Protein AF-T1GTN9-F1 (afdb_monomer_lite)

InterPro domains:
  IPR004045 Glutathione S-transferase, N-terminal [PF02798] (418-460)
  IPR004045 Glutathione S-transferase, N-terminal [PS50404] (386-469)
  IPR004046 Glutathione S-transferase, C-terminal [PF00043] (507-586)
  IPR010987 Glutathione S-transferase, C-terminal-like [PS50405] (475-607)
  IPR036249 Thioredoxin-like superfamily [SSF52833] (417-477)
  IPR036282 Glutathione S-transferase, C-terminal domain superfamily [SSF47616] (469-588)
  IPR040077 Glutathione S-transferase Theta, C-terminal [cd03183] (479-603)
  IPR040079 Glutathione transferase family [SFLDS00019] (417-587)
  IPR051369 Glutathione S-transferase Theta [PTHR43917] (411-605)
  IPR055350 Coiled-coil protein 142, C-terminal [PF14923] (19-366)

Radius of gyration: 46.27 Å; chains: 1; bounding box: 94×62×155 Å

Sequence (613 aa):
EPVDNVAIEKWTSIGIKNLWSLTGAILDHILLWWNDLPMTSFPVMHTMNFREWIIQQDMKDAPDEIVFTLLGLTEILTTFVSNNTWDEQLRATFIEDDLPFQNLQEPDPGTENMTDTGKEWNDIFHNLSNLNNSCCQRGTIANQLPIVEQIPILHRADHSMTTFYKVLEADIKLCLNELLQMQFPALVASLDSSDVNITVCVALRSKLVEEVKNNIHELKNTTNECIQIMSDVCRTLSLAKLMLFFPPSAYWQTRVINENSGDYVNKLLTEILYPVLRSTKDVEMLSLVLKIICEAWLDFIYIKKVRFSVSGAVNLLRDFDGVHDWIINCTLICEDHMDKLSKHEVLRMCKGVGKILLRKPEDVVPIASSPKHYRQETDADISEGTKLPSEMFVPNQKHWLKLRARADNDYTWLSNEIALAKGEHLTEEYRKTANRFGKVPCIVDDDGFQLSESIAILRYFSHQKKLANDLYPVDIKVRARVDEYLEWQHENVRMGCAMYFRKKVVEPLLRKVVPDEAEIAKWFHLMEKSLDTVENQWLQNTKFIAGDKITAADIFAACEIEQTTMAGYDPTKNRPKLKTWLKAVRQNADFPYNEAHKQVYQWAARACGTLEL

Secondary structure (DSSP, 8-state):
----HHHHHHHHHHHHHHHHHHHHHHHHHIIIIISSS-GGGS-HHHHHHHHHHHHTS--TTS-HHHHHHHHHHHHHHHHHHHHHHHHHHHHHHHHGGGS-TT--PPPPTTS----HHHHHHHHHHHHHHHHHHHHHTT---TTS-THHHHHHHHHHHHHHTTS-----HHHHHHHHHHHTT---------TT---HHHHHHHHHHHHHHHHHHHHHHHHHHHHHHHHHHHHHHHHHHHHHHHHHHSPPHHHHT-SPPPSS--HHHHHHHHHHHHHHHHH---HHHHHHHHHHHHHHHHHHHHHTT--B-HHHHHHHHHHHHHHHHHHHT-TTS-HHHHHHHHT-HHHHHHHHHHHHHTS-TT---------------------S-----GGGG-TTHHHHHHTBPPPTT----------GGGTGGGSHHHHHHT-TT--SSEEE-TT--EEESHHHHHHHHHHTT-S-TTTS-SSHHHHHHHHHHHHHGGGTHHHHHHHHHIIIIIHHHHHT----HHHHHHHHHHHHHHHHHIIIIISTTSSBTTBSS--HHHHHHHHHHHGGGGGT--TTTT-HHHHHHHHHHHHHHHHHHHHHTHHHHHHHHHHTTSS--

Structure (mmCIF, N/CA/C/O backbone):
data_AF-T1GTN9-F1
#
_entry.id   AF-T1GTN9-F1
#
loop_
_atom_site.group_PDB
_atom_site.id
_atom_site.type_symbol
_atom_site.label_atom_id
_atom_site.label_alt_id
_atom_site.label_comp_id
_atom_site.label_asym_id
_atom_site.label_entity_id
_atom_site.label_seq_id
_atom_site.pdbx_PDB_ins_code
_atom_site.Cartn_x
_atom_site.Cartn_y
_atom_site.Cartn_z
_atom_site.occupancy
_atom_site.B_iso_or_equiv
_atom_site.auth_seq_id
_atom_site.auth_comp_id
_atom_site.auth_asym_id
_atom_site.auth_atom_id
_atom_site.pdbx_PDB_model_num
ATOM 1 N N . GLU A 1 1 ? -11.599 -4.040 104.314 1.00 48.22 1 GLU A N 1
ATOM 2 C CA . GLU A 1 1 ? -11.488 -2.718 103.662 1.00 48.22 1 GLU A CA 1
ATOM 3 C C . GLU A 1 1 ? -12.848 -2.366 103.081 1.00 48.22 1 GLU A C 1
ATOM 5 O O . GLU A 1 1 ? -13.535 -3.299 102.667 1.00 48.22 1 GLU A O 1
ATOM 10 N N . PRO A 1 2 ? -13.299 -1.101 103.132 1.00 51.66 2 PRO A N 1
ATOM 11 C CA . PRO A 1 2 ? -14.543 -0.731 102.473 1.00 51.66 2 PRO A CA 1
ATOM 12 C C . PRO A 1 2 ? -14.344 -0.964 100.976 1.00 51.66 2 PRO A C 1
ATOM 14 O O . PRO A 1 2 ? -13.362 -0.494 100.404 1.00 51.66 2 PRO A O 1
ATOM 17 N N . VAL A 1 3 ? -15.219 -1.769 100.375 1.00 57.09 3 VAL A N 1
ATOM 18 C CA . VAL A 1 3 ? -15.161 -2.029 98.940 1.00 57.09 3 VAL A CA 1
ATOM 19 C C . VAL A 1 3 ? -15.346 -0.691 98.235 1.00 57.09 3 VAL A C 1
ATOM 21 O O .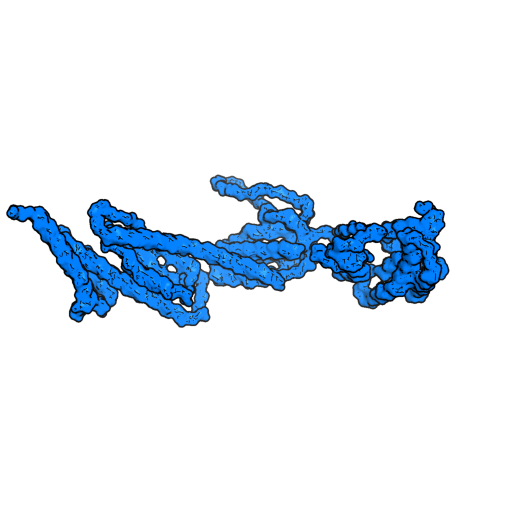 VAL A 1 3 ? -16.283 0.043 98.543 1.00 57.09 3 VAL A O 1
ATOM 24 N N . ASP A 1 4 ? -14.407 -0.348 97.358 1.00 67.00 4 ASP A N 1
ATOM 25 C CA . ASP A 1 4 ? -14.446 0.888 96.589 1.00 67.00 4 ASP A CA 1
ATOM 26 C C . ASP A 1 4 ? -15.700 0.868 95.704 1.00 67.00 4 ASP A C 1
ATOM 28 O O . ASP A 1 4 ? -15.769 0.135 94.713 1.00 67.00 4 ASP A O 1
ATOM 32 N N . ASN A 1 5 ? -16.731 1.616 96.107 1.00 63.28 5 ASN A N 1
ATOM 33 C CA . ASN A 1 5 ? -18.019 1.665 95.411 1.00 63.28 5 ASN A CA 1
ATOM 34 C C . ASN A 1 5 ? -17.847 2.059 93.936 1.00 63.28 5 ASN A C 1
ATOM 36 O O . ASN A 1 5 ? -18.604 1.585 93.093 1.00 63.28 5 ASN A O 1
ATOM 40 N N . VAL A 1 6 ? -16.796 2.819 93.605 1.00 66.00 6 VAL A N 1
ATOM 41 C CA . VAL A 1 6 ? -16.456 3.196 92.226 1.00 66.00 6 VAL A CA 1
ATOM 42 C C . VAL A 1 6 ? -16.030 1.974 91.402 1.00 66.00 6 VAL A C 1
ATOM 44 O O . VAL A 1 6 ? -16.371 1.854 90.224 1.00 66.00 6 VAL A O 1
ATOM 47 N N . ALA A 1 7 ? -15.319 1.022 92.013 1.00 68.44 7 ALA A N 1
ATOM 48 C CA . ALA A 1 7 ? -14.938 -0.222 91.355 1.00 68.44 7 ALA A CA 1
ATOM 49 C C . ALA A 1 7 ? -16.150 -1.146 91.150 1.00 68.44 7 ALA A C 1
ATOM 51 O O . ALA A 1 7 ? -16.284 -1.732 90.076 1.00 68.44 7 ALA A O 1
ATOM 52 N N . ILE A 1 8 ? -17.054 -1.249 92.134 1.00 73.25 8 ILE A N 1
ATOM 53 C CA . ILE A 1 8 ? -18.284 -2.052 92.004 1.00 73.25 8 ILE A CA 1
ATOM 54 C C . ILE A 1 8 ? -19.187 -1.490 90.903 1.00 73.25 8 ILE A C 1
ATOM 56 O O . ILE A 1 8 ? -19.643 -2.257 90.056 1.00 73.25 8 ILE A O 1
ATOM 60 N N . GLU A 1 9 ? -19.426 -0.178 90.872 1.00 72.81 9 GLU A N 1
ATOM 61 C CA . GLU A 1 9 ? -20.245 0.461 89.833 1.00 72.81 9 GLU A CA 1
ATOM 62 C C . GLU A 1 9 ? -19.653 0.239 88.437 1.00 72.81 9 GLU A C 1
ATOM 64 O O . GLU A 1 9 ? -20.372 -0.141 87.509 1.00 72.81 9 GLU A O 1
ATOM 69 N N . LYS A 1 10 ? -18.326 0.358 88.296 1.00 73.12 10 LYS A N 1
ATOM 70 C CA . LYS A 1 10 ? -17.626 0.079 87.037 1.00 73.12 10 LYS A CA 1
ATOM 71 C C . LYS A 1 10 ? -17.811 -1.370 86.576 1.00 73.12 10 LYS A C 1
ATOM 73 O O . LYS A 1 10 ? -18.161 -1.598 85.419 1.00 73.12 10 LYS A O 1
ATOM 78 N N . TRP A 1 11 ? -17.594 -2.355 87.450 1.00 74.81 11 TRP A N 1
ATOM 79 C CA . TRP A 1 11 ? -17.748 -3.774 87.096 1.00 74.81 11 TRP A CA 1
ATOM 80 C C . TRP A 1 11 ? -19.205 -4.170 86.855 1.00 74.81 11 TRP A C 1
ATOM 82 O O . TRP A 1 11 ? -19.476 -4.982 85.973 1.00 74.81 11 TRP A O 1
ATOM 92 N N . THR A 1 12 ? -20.143 -3.558 87.578 1.00 77.44 12 THR A N 1
ATOM 93 C CA . THR A 1 12 ? -21.583 -3.763 87.379 1.00 77.44 12 THR A CA 1
ATOM 94 C C . THR A 1 12 ? -22.020 -3.213 86.023 1.00 77.44 12 THR A C 1
ATOM 96 O O . THR A 1 12 ? -22.686 -3.920 85.274 1.00 77.44 12 THR A O 1
ATOM 99 N N . SER A 1 13 ? -21.567 -2.013 85.642 1.00 72.88 13 SER A N 1
ATOM 100 C CA . SER A 1 13 ? -21.824 -1.447 84.310 1.00 72.88 13 SER A CA 1
ATOM 101 C C . SER A 1 13 ? -21.229 -2.312 83.190 1.00 72.88 13 SER A C 1
ATOM 103 O O . SER A 1 13 ? -21.903 -2.578 82.197 1.00 72.88 13 SER A O 1
ATOM 105 N N . ILE A 1 14 ? -20.007 -2.835 83.359 1.00 72.00 14 ILE A N 1
ATOM 106 C CA . ILE A 1 14 ? -19.397 -3.772 82.394 1.00 72.00 14 ILE A CA 1
ATOM 107 C C . ILE A 1 14 ? -20.213 -5.071 82.291 1.00 72.00 14 ILE A C 1
ATOM 109 O O . ILE A 1 14 ? -20.477 -5.547 81.188 1.00 72.00 14 ILE A O 1
ATOM 113 N N . GLY A 1 15 ? -20.638 -5.641 83.422 1.00 75.12 15 GLY A N 1
ATOM 114 C CA . GLY A 1 15 ? -21.451 -6.859 83.457 1.00 75.12 15 GLY A CA 1
ATOM 115 C C . GLY A 1 15 ? -22.809 -6.685 82.774 1.00 75.12 15 GLY A C 1
ATOM 116 O O . GLY A 1 15 ? -23.195 -7.530 81.969 1.00 75.12 15 GLY A O 1
ATOM 117 N N . ILE A 1 16 ? -23.496 -5.568 83.035 1.00 76.62 16 ILE A N 1
ATOM 118 C CA . ILE A 1 16 ? -24.779 -5.222 82.406 1.00 76.62 16 ILE A CA 1
ATOM 119 C C . ILE A 1 16 ? -24.601 -5.036 80.893 1.00 76.62 16 ILE A C 1
ATOM 121 O O . ILE A 1 16 ? -25.357 -5.627 80.124 1.00 76.62 16 ILE A O 1
ATOM 125 N N . LYS A 1 17 ? -23.564 -4.311 80.451 1.00 69.00 17 LYS A N 1
ATOM 126 C CA . LYS A 1 17 ? -23.244 -4.147 79.021 1.00 69.00 17 LYS A CA 1
ATOM 127 C C . LYS A 1 17 ? -22.982 -5.480 78.322 1.00 69.00 17 LYS A C 1
ATOM 129 O O . LYS A 1 17 ? -23.502 -5.709 77.234 1.00 69.00 17 LYS A O 1
ATOM 134 N N . ASN A 1 18 ? -22.231 -6.384 78.952 1.00 70.06 18 ASN A N 1
ATOM 135 C CA . ASN A 1 18 ? -21.960 -7.710 78.391 1.00 70.06 18 ASN A CA 1
ATOM 136 C C . ASN A 1 18 ? -23.229 -8.569 78.290 1.00 70.06 18 ASN A C 1
ATOM 138 O O . ASN A 1 18 ? -23.408 -9.285 77.308 1.00 70.06 18 ASN A O 1
ATOM 142 N N . LEU A 1 19 ? -24.116 -8.496 79.284 1.00 78.31 19 LEU A N 1
ATOM 143 C CA . LEU A 1 19 ? -25.348 -9.284 79.311 1.00 78.31 19 LEU A CA 1
ATOM 144 C C . LEU A 1 19 ? -26.357 -8.799 78.260 1.00 78.31 19 LEU A C 1
ATOM 146 O O . LEU A 1 19 ? -26.964 -9.613 77.564 1.00 78.31 19 LEU A O 1
ATOM 150 N N . TRP A 1 20 ? -26.480 -7.483 78.084 1.00 77.12 20 TRP A N 1
ATOM 151 C CA . TRP A 1 20 ? -27.291 -6.888 77.019 1.00 77.12 20 TRP A CA 1
ATOM 152 C C . TRP A 1 20 ? -26.703 -7.128 75.624 1.00 77.12 20 TRP A C 1
ATOM 154 O O . TRP A 1 20 ? -27.449 -7.462 74.708 1.00 77.12 20 TRP A O 1
ATOM 164 N N . SER A 1 21 ? -25.375 -7.107 75.481 1.00 67.94 21 SER A N 1
ATOM 165 C CA . SER A 1 21 ? -24.693 -7.509 74.241 1.00 67.94 21 SER A CA 1
ATOM 166 C C . SER A 1 21 ? -24.996 -8.966 73.857 1.00 67.94 21 SER A C 1
ATOM 168 O O . SER A 1 21 ? -25.411 -9.240 72.732 1.00 67.94 21 SER A O 1
ATOM 170 N N . LEU A 1 22 ? -24.899 -9.901 74.812 1.00 71.31 22 LEU A N 1
ATOM 171 C CA . LEU A 1 22 ? -25.280 -11.305 74.601 1.00 71.31 22 LEU A CA 1
ATOM 172 C C . LEU A 1 22 ? -26.768 -11.466 74.275 1.00 71.31 22 LEU A C 1
ATOM 174 O O . LEU A 1 22 ? -27.129 -12.304 73.454 1.00 71.31 22 LEU A O 1
ATOM 178 N N . THR A 1 23 ? -27.629 -10.663 74.903 1.00 78.69 23 THR A N 1
ATOM 179 C CA . THR A 1 23 ? -29.068 -10.663 74.614 1.00 78.69 23 THR A CA 1
ATOM 180 C C . THR A 1 23 ? -29.316 -10.236 73.170 1.00 78.69 23 THR A C 1
ATOM 182 O O . THR A 1 23 ? -30.027 -10.935 72.454 1.00 78.69 23 THR A O 1
ATOM 185 N N . GLY A 1 24 ? -28.678 -9.156 72.709 1.00 71.81 24 GLY A N 1
ATOM 186 C CA . GLY A 1 24 ? -28.748 -8.710 71.315 1.00 71.81 24 GLY A CA 1
ATOM 187 C C . GLY A 1 24 ? -28.286 -9.769 70.314 1.00 71.81 24 GLY A C 1
ATOM 188 O O . GLY A 1 24 ? -28.968 -9.985 69.318 1.00 71.81 24 GLY A O 1
ATOM 189 N N . ALA A 1 25 ? -27.194 -10.475 70.623 1.00 65.94 25 ALA A N 1
ATOM 190 C CA . ALA A 1 25 ? -26.606 -11.518 69.773 1.00 65.94 25 ALA A CA 1
ATOM 191 C C . ALA A 1 25 ? -27.396 -12.842 69.709 1.00 65.94 25 ALA A C 1
ATOM 193 O O . ALA A 1 25 ? -27.013 -13.749 68.977 1.00 65.94 25 ALA A O 1
ATOM 194 N N . ILE A 1 26 ? -28.431 -13.006 70.537 1.00 77.38 26 ILE A N 1
ATOM 195 C CA . ILE A 1 26 ? -29.340 -14.165 70.495 1.00 77.38 26 ILE A CA 1
ATOM 196 C C . ILE A 1 26 ? -30.706 -13.746 69.937 1.00 77.38 26 ILE A C 1
ATOM 198 O O . ILE A 1 26 ? -31.415 -14.550 69.327 1.00 77.38 26 ILE A O 1
ATOM 202 N N . LEU A 1 27 ? -31.099 -12.492 70.169 1.00 80.19 27 LEU A N 1
ATOM 203 C CA . LEU A 1 27 ? -32.395 -11.949 69.781 1.00 80.19 27 LEU A CA 1
ATOM 204 C C . LEU A 1 27 ? -32.594 -11.975 68.260 1.00 80.19 27 LEU A C 1
ATOM 206 O O . LEU A 1 27 ? -33.687 -12.289 67.793 1.00 80.19 27 LEU A O 1
ATOM 210 N N . ASP A 1 28 ? -31.539 -11.707 67.497 1.00 73.75 28 ASP A N 1
ATOM 211 C CA . ASP A 1 28 ? -31.517 -11.838 66.041 1.00 73.75 28 ASP A CA 1
ATOM 212 C C . ASP A 1 28 ? -31.808 -13.276 65.587 1.00 73.75 28 ASP A C 1
ATOM 214 O O . ASP A 1 28 ? -32.679 -13.491 64.743 1.00 73.75 28 ASP A O 1
ATOM 218 N N . HIS A 1 29 ? -31.154 -14.270 66.192 1.00 78.44 29 HIS A N 1
ATOM 219 C CA . HIS A 1 29 ? -31.348 -15.677 65.876 1.00 78.44 29 HIS A CA 1
ATOM 220 C C . HIS A 1 29 ? -32.774 -16.135 66.184 1.00 78.44 29 HIS A C 1
ATOM 222 O O . HIS A 1 29 ? -33.383 -16.860 65.392 1.00 78.44 29 HIS A O 1
ATOM 228 N N . ILE A 1 30 ? -33.334 -15.671 67.301 1.00 82.56 30 ILE A N 1
ATOM 229 C CA . ILE A 1 30 ? -34.720 -15.959 67.672 1.00 82.56 30 ILE A CA 1
ATOM 230 C C . ILE A 1 30 ? -35.688 -15.346 66.658 1.00 82.56 30 ILE A C 1
ATOM 232 O O . ILE A 1 30 ? -36.550 -16.054 66.138 1.00 82.56 30 ILE A O 1
ATOM 236 N N . LEU A 1 31 ? -35.538 -14.058 66.344 1.00 82.69 31 LEU A N 1
ATOM 237 C CA . LEU A 1 31 ? -36.439 -13.343 65.438 1.00 82.69 31 LEU A CA 1
ATOM 238 C C . LEU A 1 31 ? -36.373 -13.882 64.007 1.00 82.69 31 LEU A C 1
ATOM 240 O O . LEU A 1 31 ? -37.407 -14.109 63.375 1.00 82.69 31 LEU A O 1
ATOM 244 N N . LEU A 1 32 ? -35.164 -14.102 63.497 1.00 78.62 32 LEU A N 1
ATOM 245 C CA . LEU A 1 32 ? -34.961 -14.544 62.125 1.00 78.62 32 LEU A CA 1
ATOM 246 C C . LEU A 1 32 ? -35.269 -16.033 61.947 1.00 78.62 32 LEU A C 1
ATOM 248 O O . LEU A 1 32 ? -35.801 -16.382 60.896 1.00 78.62 32 LEU A O 1
ATOM 252 N N . TRP A 1 33 ? -34.983 -16.897 62.933 1.00 80.12 33 TRP A N 1
ATOM 253 C CA . TRP A 1 33 ? -34.941 -18.352 62.708 1.00 80.12 33 TRP A CA 1
ATOM 254 C C . TRP A 1 33 ? -35.733 -19.218 63.691 1.00 80.12 33 TRP A C 1
ATOM 256 O O . TRP A 1 33 ? -36.207 -20.272 63.275 1.00 80.12 33 TRP A O 1
ATOM 266 N N . TRP A 1 34 ? -35.846 -18.851 64.973 1.00 80.12 34 TRP A N 1
ATOM 267 C CA . TRP A 1 34 ? -36.342 -19.780 66.013 1.00 80.12 34 TRP A CA 1
ATOM 268 C C . TRP A 1 34 ? -37.708 -19.434 66.618 1.00 80.12 34 TRP A C 1
ATOM 270 O O . TRP A 1 34 ? -38.177 -20.154 67.496 1.00 80.12 34 TRP A O 1
ATOM 280 N N . ASN A 1 35 ? -38.357 -18.361 66.172 1.00 81.38 35 ASN A N 1
ATOM 281 C CA . ASN A 1 35 ? -39.739 -18.062 66.546 1.00 81.38 35 ASN A CA 1
ATOM 282 C C . ASN A 1 35 ? -40.723 -19.061 65.893 1.00 81.38 35 ASN A C 1
ATOM 284 O O . ASN A 1 35 ? -40.415 -19.629 64.849 1.00 81.38 35 ASN A O 1
ATOM 288 N N . ASP A 1 36 ? -41.927 -19.220 66.456 1.00 79.31 36 ASP A N 1
ATOM 289 C CA . ASP A 1 36 ? -43.011 -20.047 65.886 1.00 79.31 36 ASP A CA 1
ATOM 290 C C . ASP A 1 36 ? -43.411 -19.580 64.470 1.00 79.31 36 ASP A C 1
ATOM 292 O O . ASP A 1 36 ? -43.895 -20.359 63.649 1.00 79.31 36 ASP A O 1
ATOM 296 N N . LEU A 1 37 ? -43.178 -18.294 64.181 1.00 79.81 37 LEU A N 1
ATOM 297 C CA . LEU A 1 37 ? -43.280 -17.662 62.866 1.00 79.81 37 LEU A CA 1
ATOM 298 C C . LEU A 1 37 ? -41.991 -16.859 62.603 1.00 79.81 37 LEU A C 1
ATOM 300 O O . LEU A 1 37 ? -41.951 -15.656 62.878 1.00 79.81 37 LEU A O 1
ATOM 304 N N . PRO A 1 38 ? -40.909 -17.507 62.136 1.00 83.62 38 PRO A N 1
ATOM 305 C CA . PRO A 1 38 ? -39.617 -16.852 61.961 1.00 83.62 38 PRO A CA 1
ATOM 306 C C . PRO A 1 38 ? -39.668 -15.858 60.796 1.00 83.62 38 PRO A C 1
ATOM 308 O O . PRO A 1 38 ? -40.275 -16.140 59.761 1.00 83.62 38 PRO A O 1
ATOM 311 N N . MET A 1 39 ? -39.013 -14.700 60.918 1.00 79.94 39 MET A N 1
ATOM 312 C CA . MET A 1 39 ? -39.094 -13.649 59.887 1.00 79.94 39 MET A CA 1
ATOM 313 C C . MET A 1 39 ? -38.555 -14.091 58.518 1.00 79.94 39 MET A C 1
ATOM 315 O O . MET A 1 39 ? -39.020 -13.603 57.493 1.00 79.94 39 MET A O 1
ATOM 319 N N . THR A 1 40 ? -37.636 -15.061 58.489 1.00 77.69 40 THR A N 1
ATOM 320 C CA . THR A 1 40 ? -37.105 -15.679 57.258 1.00 77.69 40 THR A CA 1
ATOM 321 C C . THR A 1 40 ? -38.154 -16.418 56.424 1.00 77.69 40 THR A C 1
ATOM 323 O O . THR A 1 40 ? -37.918 -16.681 55.250 1.00 77.69 40 THR A O 1
ATOM 326 N N . SER A 1 41 ? -39.314 -16.748 56.999 1.00 81.44 41 SER A N 1
ATOM 327 C CA . SER A 1 41 ? -40.416 -17.405 56.283 1.00 81.44 41 SER A CA 1
ATOM 328 C C . SER A 1 41 ? -41.336 -16.436 55.521 1.00 81.44 41 SER A C 1
ATOM 330 O O . SER A 1 41 ? -42.247 -16.878 54.820 1.00 81.44 41 SER A O 1
ATOM 332 N N . PHE A 1 42 ? -41.091 -15.125 55.619 1.00 81.12 42 PHE A N 1
ATOM 333 C CA . PHE A 1 42 ? -41.853 -14.070 54.948 1.00 81.12 42 PHE A CA 1
ATOM 334 C C . PHE A 1 42 ? -41.000 -13.338 53.897 1.00 81.12 42 PHE A C 1
ATOM 336 O O . PHE A 1 42 ? -39.772 -13.373 53.973 1.00 81.12 42 PHE A O 1
ATOM 343 N N . PRO A 1 43 ? -41.620 -12.622 52.934 1.00 79.94 43 PRO A N 1
ATOM 344 C CA . PRO A 1 43 ? -40.885 -11.760 52.010 1.00 79.94 43 PRO A CA 1
ATOM 345 C C . PRO A 1 43 ? -40.001 -10.757 52.755 1.00 79.94 43 PRO A C 1
ATOM 347 O O . PRO A 1 43 ? -40.446 -10.186 53.754 1.00 79.94 43 PRO A O 1
ATOM 350 N N . VAL A 1 44 ? -38.810 -10.469 52.215 1.00 74.44 44 VAL A N 1
ATOM 351 C CA . VAL A 1 44 ? -37.779 -9.590 52.813 1.00 74.44 44 VAL A CA 1
ATOM 352 C C . VAL A 1 44 ? -38.336 -8.237 53.295 1.00 74.44 44 VAL A C 1
ATOM 354 O O . VAL A 1 44 ? -37.904 -7.702 54.318 1.00 74.44 44 VAL A O 1
ATOM 357 N N . MET A 1 45 ? -39.371 -7.724 52.621 1.00 73.25 45 MET A N 1
ATOM 358 C CA . MET A 1 45 ? -40.102 -6.507 52.993 1.00 73.25 45 MET A CA 1
ATOM 359 C C . MET A 1 45 ? -40.651 -6.519 54.435 1.00 73.25 45 MET A C 1
ATOM 361 O O . MET A 1 45 ? -40.732 -5.476 55.077 1.00 73.25 45 MET A O 1
ATOM 365 N N . HIS A 1 46 ? -41.008 -7.684 54.984 1.00 78.56 46 HIS A N 1
ATOM 366 C CA . HIS A 1 46 ? -41.490 -7.798 56.366 1.00 78.56 46 HIS A CA 1
ATOM 367 C C . HIS A 1 46 ? -40.377 -7.500 57.374 1.00 78.56 46 HIS A C 1
ATOM 369 O O . HIS A 1 46 ? -40.592 -6.759 58.334 1.00 78.56 46 HIS A O 1
ATOM 375 N N . THR A 1 47 ? -39.176 -8.022 57.125 1.00 78.06 47 THR A N 1
ATOM 376 C CA . THR A 1 47 ? -37.983 -7.741 57.930 1.00 78.06 47 THR A CA 1
ATOM 377 C C . THR A 1 47 ? -37.589 -6.269 57.842 1.00 78.06 47 THR A C 1
ATOM 379 O O . THR A 1 47 ? -37.273 -5.656 58.862 1.00 78.06 47 THR A O 1
ATOM 382 N N . MET A 1 48 ? -37.707 -5.667 56.655 1.00 74.50 48 MET A N 1
ATOM 383 C CA . MET A 1 48 ? -37.488 -4.231 56.457 1.00 74.50 48 MET A CA 1
ATOM 384 C C . MET A 1 48 ? -38.490 -3.372 57.244 1.00 74.50 48 MET A C 1
ATOM 386 O O . MET A 1 48 ? -38.083 -2.447 57.943 1.00 74.50 48 MET A O 1
ATOM 390 N N . ASN A 1 49 ? -39.784 -3.700 57.200 1.00 80.50 49 ASN A N 1
ATOM 391 C CA . ASN A 1 49 ? -40.816 -2.969 57.940 1.00 80.50 49 ASN A CA 1
ATOM 392 C C . ASN A 1 49 ? -40.614 -3.049 59.458 1.00 80.50 49 ASN A C 1
ATOM 394 O O . ASN A 1 49 ? -40.794 -2.057 60.161 1.00 80.50 49 ASN A O 1
ATOM 398 N N . PHE A 1 50 ? -40.219 -4.216 59.973 1.00 81.75 50 PHE A N 1
ATOM 399 C CA . PHE A 1 50 ? -39.930 -4.380 61.396 1.00 81.75 50 PHE A CA 1
ATOM 400 C C . PHE A 1 50 ? -38.703 -3.569 61.828 1.00 81.75 50 PHE A C 1
ATOM 402 O O . PHE A 1 50 ? -38.739 -2.887 62.850 1.00 81.75 50 PHE A O 1
ATOM 409 N N . ARG A 1 51 ? -37.646 -3.569 61.011 1.00 79.00 51 ARG A N 1
ATOM 410 C CA . ARG A 1 51 ? -36.469 -2.717 61.210 1.00 79.00 51 ARG A CA 1
ATOM 411 C C . ARG A 1 51 ? -36.846 -1.230 61.258 1.00 79.00 51 ARG A C 1
ATOM 413 O O . ARG A 1 51 ? -36.441 -0.532 62.182 1.00 79.00 51 ARG A O 1
ATOM 420 N N . GLU A 1 52 ? -37.626 -0.746 60.292 1.00 75.25 52 GLU A N 1
ATOM 421 C CA . GLU A 1 52 ? -38.091 0.651 60.262 1.00 75.25 52 GLU A CA 1
ATOM 422 C C . GLU A 1 52 ? -38.950 0.999 61.482 1.00 75.25 52 GLU A C 1
ATOM 424 O O . GLU A 1 52 ? -38.813 2.079 62.057 1.00 75.25 52 GLU A O 1
ATOM 429 N N . TRP A 1 53 ? -39.780 0.062 61.943 1.00 84.31 53 TRP A N 1
ATOM 430 C CA . TRP A 1 53 ? -40.554 0.241 63.166 1.00 84.31 53 TRP A CA 1
ATOM 431 C C . TRP A 1 53 ? -39.663 0.432 64.402 1.00 84.31 53 TRP A C 1
ATOM 433 O O . TRP A 1 53 ? -39.940 1.338 65.188 1.00 84.31 53 TRP A O 1
ATOM 443 N N . ILE A 1 54 ? -38.580 -0.345 64.561 1.00 79.25 54 ILE A N 1
ATOM 444 C CA . ILE A 1 54 ? -37.614 -0.168 65.666 1.00 79.25 54 ILE A CA 1
ATOM 445 C C . ILE A 1 54 ? -36.960 1.218 65.585 1.00 79.25 54 ILE A C 1
ATOM 447 O O . ILE A 1 54 ? -36.846 1.915 66.591 1.00 79.25 54 ILE A O 1
ATOM 451 N N . ILE A 1 55 ? -36.575 1.640 64.378 1.00 70.75 55 ILE A N 1
ATOM 452 C CA . ILE A 1 55 ? -35.921 2.930 64.128 1.00 70.75 55 ILE A CA 1
ATOM 453 C C . ILE A 1 55 ? -36.807 4.126 64.507 1.00 70.75 55 ILE A C 1
ATOM 455 O O . ILE A 1 55 ? -36.289 5.162 64.925 1.00 70.75 55 ILE A O 1
ATOM 459 N N . GLN A 1 56 ? -38.120 4.009 64.326 1.00 78.75 56 GLN A N 1
ATOM 460 C CA . GLN A 1 56 ? -39.074 5.094 64.559 1.00 78.75 56 GLN A CA 1
ATOM 461 C C . GLN A 1 56 ? -39.466 5.270 66.035 1.00 78.75 56 GLN A C 1
ATOM 463 O O . GLN A 1 56 ? -40.194 6.211 66.353 1.00 78.75 56 GLN A O 1
ATOM 468 N N . GLN A 1 57 ? -39.005 4.399 66.939 1.00 80.44 57 GLN A N 1
ATOM 469 C CA . GLN A 1 57 ? -39.311 4.522 68.366 1.00 80.44 57 GLN A CA 1
ATOM 470 C C . GLN A 1 57 ? -38.557 5.705 69.003 1.00 80.44 57 GLN A C 1
ATOM 472 O O . GLN A 1 57 ? -37.363 5.894 68.769 1.00 80.44 57 GLN A O 1
ATOM 477 N N . ASP A 1 58 ? -39.241 6.501 69.837 1.00 75.00 58 ASP A N 1
ATOM 478 C CA . ASP A 1 58 ? -38.596 7.547 70.647 1.00 75.00 58 ASP A CA 1
ATOM 479 C C . ASP A 1 58 ? -37.950 6.903 71.883 1.00 75.00 58 ASP A C 1
ATOM 481 O O . ASP A 1 58 ? -38.639 6.430 72.784 1.00 75.00 58 ASP A O 1
ATOM 485 N N . MET A 1 59 ? -36.617 6.858 71.901 1.00 75.31 59 MET A N 1
ATOM 486 C CA . MET A 1 59 ? -35.828 6.115 72.894 1.00 75.31 59 MET A CA 1
ATOM 487 C C . MET A 1 59 ? -35.178 7.015 73.956 1.00 75.31 59 MET A C 1
ATOM 489 O O . MET A 1 59 ? -34.287 6.565 74.671 1.00 75.31 59 MET A O 1
ATOM 493 N N . LYS A 1 60 ? -35.597 8.283 74.077 1.00 72.12 60 LYS A N 1
ATOM 494 C CA . LYS A 1 60 ? -34.969 9.270 74.983 1.00 72.12 60 LYS A CA 1
ATOM 495 C C . LYS A 1 60 ? -34.964 8.878 76.463 1.00 72.12 60 LYS A C 1
ATOM 497 O O . LYS A 1 60 ? -34.065 9.305 77.178 1.00 72.12 60 LYS A O 1
ATOM 502 N N . ASP A 1 61 ? -35.938 8.082 76.901 1.00 77.19 61 ASP A N 1
ATOM 503 C CA . ASP A 1 61 ? -36.094 7.662 78.302 1.00 77.19 61 ASP A CA 1
ATOM 504 C C . ASP A 1 61 ? -35.611 6.217 78.563 1.00 77.19 61 ASP A C 1
ATOM 506 O O . ASP A 1 61 ? -35.766 5.697 79.671 1.00 77.19 61 ASP A O 1
ATOM 510 N N . ALA A 1 62 ? -35.053 5.535 77.555 1.00 77.44 62 ALA A N 1
ATOM 511 C CA . ALA A 1 62 ? -34.582 4.158 77.683 1.00 77.44 62 ALA A CA 1
ATOM 512 C C . ALA A 1 62 ? -33.133 4.094 78.217 1.00 77.44 62 ALA A C 1
ATOM 514 O O . ALA A 1 62 ? -32.323 4.955 77.878 1.00 77.44 62 ALA A O 1
ATOM 515 N N . PRO A 1 63 ? -32.766 3.064 79.009 1.00 80.25 63 PRO A N 1
ATOM 516 C CA . PRO A 1 63 ? -31.377 2.825 79.400 1.00 80.25 63 PRO A CA 1
ATOM 517 C C . PRO A 1 63 ? -30.467 2.654 78.181 1.00 80.25 63 PRO A C 1
ATOM 519 O O . PRO A 1 63 ? -30.820 1.917 77.253 1.00 80.25 63 PRO A O 1
ATOM 522 N N . ASP A 1 64 ? -29.281 3.263 78.222 1.00 68.94 64 ASP A N 1
ATOM 523 C CA . ASP A 1 64 ? -28.290 3.227 77.141 1.00 68.94 64 ASP A CA 1
ATOM 524 C C . ASP A 1 64 ? -28.029 1.798 76.639 1.00 68.94 64 ASP A C 1
ATOM 526 O O . ASP A 1 64 ? -27.964 1.561 75.436 1.00 68.94 64 ASP A O 1
ATOM 530 N N . GLU A 1 65 ? -27.941 0.807 77.532 1.00 73.75 65 GLU A N 1
ATOM 531 C CA . GLU A 1 65 ? -27.680 -0.586 77.153 1.00 73.75 65 GLU A CA 1
ATOM 532 C C . GLU A 1 65 ? -28.805 -1.206 76.311 1.00 73.75 65 GLU A C 1
ATOM 534 O O . GLU A 1 65 ? -28.535 -1.993 75.400 1.00 73.75 65 GLU A O 1
ATOM 539 N N . ILE A 1 66 ? -30.060 -0.823 76.561 1.00 77.88 66 ILE A N 1
ATOM 540 C CA . ILE A 1 66 ? -31.220 -1.264 75.774 1.00 77.88 66 ILE A CA 1
ATOM 541 C C . ILE A 1 66 ? -31.228 -0.555 74.420 1.00 77.88 66 ILE A C 1
ATOM 543 O O . ILE A 1 66 ? -31.456 -1.197 73.393 1.00 77.88 66 ILE A O 1
ATOM 547 N N . VAL A 1 67 ? -30.924 0.747 74.410 1.00 74.56 67 VAL A N 1
ATOM 548 C CA . VAL A 1 67 ? -30.794 1.537 73.179 1.00 74.56 67 VAL A CA 1
ATOM 549 C C . VAL A 1 67 ? -29.723 0.928 72.274 1.00 74.56 67 VAL A C 1
ATOM 551 O O . VAL A 1 67 ? -30.005 0.634 71.115 1.00 74.56 67 VAL A O 1
ATOM 554 N N . PHE A 1 68 ? -28.531 0.640 72.802 1.00 69.62 68 PHE A N 1
ATOM 555 C CA . PHE A 1 68 ? -27.453 0.010 72.036 1.00 69.62 68 PHE A CA 1
ATOM 556 C C . PHE A 1 68 ? -27.810 -1.398 71.548 1.00 69.62 68 PHE A C 1
ATOM 558 O O . PHE A 1 68 ? -27.472 -1.748 70.420 1.00 69.62 68 PHE A O 1
ATOM 565 N N . THR A 1 69 ? -28.531 -2.188 72.347 1.00 76.56 69 THR A N 1
ATOM 566 C CA . THR A 1 69 ? -28.973 -3.534 71.941 1.00 76.56 69 THR A CA 1
ATOM 567 C C . THR A 1 69 ? -29.964 -3.479 70.776 1.00 76.56 69 THR A C 1
ATOM 569 O O . THR A 1 69 ? -29.835 -4.238 69.819 1.00 76.56 69 THR A O 1
ATOM 572 N N . LEU A 1 70 ? -30.939 -2.564 70.820 1.00 76.81 70 LEU A N 1
ATOM 573 C CA . LEU A 1 70 ? -31.929 -2.397 69.750 1.00 76.81 70 LEU A CA 1
ATOM 574 C C . LEU A 1 70 ? -31.328 -1.774 68.487 1.00 76.81 70 LEU A C 1
ATOM 576 O O . LEU A 1 70 ? -31.705 -2.161 67.379 1.00 76.81 70 LEU A O 1
ATOM 580 N N . LEU A 1 71 ? -30.360 -0.866 68.633 1.00 71.81 71 LEU A N 1
ATOM 581 C CA . LEU A 1 71 ? -29.565 -0.367 67.509 1.00 71.81 71 LEU A CA 1
ATOM 582 C C . LEU A 1 71 ? -28.759 -1.503 66.858 1.00 71.81 71 LEU A C 1
ATOM 584 O O . LEU A 1 71 ? -28.834 -1.667 65.643 1.00 71.81 71 LEU A O 1
ATOM 588 N N . GLY A 1 72 ? -28.097 -2.351 67.652 1.00 70.06 72 GLY A N 1
ATOM 589 C CA . GLY A 1 72 ? -27.381 -3.531 67.152 1.00 70.06 72 GLY A CA 1
ATOM 590 C C . GLY A 1 72 ? -28.294 -4.547 66.454 1.00 70.06 72 GLY A C 1
ATOM 591 O O . GLY A 1 72 ? -27.953 -5.058 65.392 1.00 70.06 72 GLY A O 1
ATOM 592 N N . LEU A 1 73 ? -29.501 -4.792 66.977 1.00 74.12 73 LEU A N 1
ATOM 593 C CA . LEU A 1 73 ? -30.493 -5.627 66.289 1.00 74.12 73 LEU A CA 1
ATOM 594 C C . LEU A 1 73 ? -30.918 -5.008 64.949 1.00 74.12 73 LEU A C 1
ATOM 596 O O . LEU A 1 73 ? -31.030 -5.710 63.946 1.00 74.12 73 LEU A O 1
ATOM 600 N N . THR A 1 74 ? -31.153 -3.695 64.921 1.00 70.56 74 THR A N 1
ATOM 601 C CA . THR A 1 74 ? -31.519 -2.966 63.697 1.00 70.56 74 THR A CA 1
ATOM 602 C C . THR A 1 74 ? -30.444 -3.129 62.622 1.00 70.56 74 THR A C 1
ATOM 604 O O . THR A 1 74 ? -30.772 -3.318 61.450 1.00 70.56 74 THR A O 1
ATOM 607 N N . GLU A 1 75 ? -29.170 -3.107 63.008 1.00 66.62 75 GLU A N 1
ATOM 608 C CA . GLU A 1 75 ? -28.042 -3.377 62.111 1.00 66.62 75 GLU A CA 1
ATOM 609 C C . GLU A 1 75 ? -28.086 -4.798 61.561 1.00 66.62 75 GLU A C 1
ATOM 611 O O . GLU A 1 75 ? -28.132 -4.953 60.347 1.00 66.62 75 GLU A O 1
ATOM 616 N N . ILE A 1 76 ? -28.213 -5.819 62.411 1.00 69.94 76 ILE A N 1
ATOM 617 C CA . ILE A 1 76 ? -28.265 -7.223 61.967 1.00 69.94 76 ILE A CA 1
ATOM 618 C C . ILE A 1 76 ? -29.433 -7.470 60.996 1.00 69.94 76 ILE A C 1
ATOM 620 O O . ILE A 1 76 ? -29.296 -8.164 59.984 1.00 69.94 76 ILE A O 1
ATOM 624 N N . LEU A 1 77 ? -30.597 -6.867 61.256 1.00 72.44 77 LEU A N 1
ATOM 625 C CA . LEU A 1 77 ? -31.740 -6.934 60.341 1.00 72.44 77 LEU A CA 1
ATOM 626 C C . LEU A 1 77 ? -31.461 -6.207 59.015 1.00 72.44 77 LEU A C 1
ATOM 628 O O . LEU A 1 77 ? -31.919 -6.658 57.966 1.00 72.44 77 LEU A O 1
ATOM 632 N N . THR A 1 78 ? -30.685 -5.118 59.042 1.00 69.00 78 THR A N 1
ATOM 633 C CA . THR A 1 78 ? -30.186 -4.436 57.832 1.00 69.00 78 THR A CA 1
ATOM 634 C C . THR A 1 78 ? -29.296 -5.372 57.022 1.00 69.00 78 THR A C 1
ATOM 636 O O . THR A 1 78 ? -29.503 -5.502 55.813 1.00 69.00 78 THR A O 1
ATOM 639 N N . THR A 1 79 ? -28.371 -6.074 57.685 1.00 66.31 79 THR A N 1
ATOM 640 C CA . THR A 1 79 ? -27.485 -7.067 57.068 1.00 66.31 79 THR A CA 1
ATOM 641 C C . THR A 1 79 ? -28.283 -8.163 56.382 1.00 66.31 79 THR A C 1
ATOM 643 O O . THR A 1 79 ? -27.989 -8.553 55.252 1.00 66.31 79 THR A O 1
ATOM 646 N N . PHE A 1 80 ? -29.303 -8.680 57.068 1.00 71.31 80 PHE A N 1
ATOM 647 C CA . PHE A 1 80 ? -30.135 -9.760 56.561 1.00 71.31 80 PHE A CA 1
ATOM 648 C C . PHE A 1 80 ? -30.941 -9.321 55.334 1.00 71.31 80 PHE A C 1
ATOM 650 O O . PHE A 1 80 ? -30.914 -10.006 54.310 1.00 71.31 80 PHE A O 1
ATOM 657 N N . VAL A 1 81 ? -31.629 -8.177 55.420 1.00 67.75 81 VAL A N 1
ATOM 658 C CA . VAL A 1 81 ? -32.407 -7.616 54.305 1.00 67.75 81 VAL A CA 1
ATOM 659 C C . VAL A 1 81 ? -31.502 -7.371 53.104 1.00 67.75 81 VAL A C 1
ATOM 661 O O . VAL A 1 81 ? -31.804 -7.836 52.010 1.00 67.75 81 VAL A O 1
ATOM 664 N N . SER A 1 82 ? -30.354 -6.727 53.320 1.00 63.22 82 SER A N 1
ATOM 665 C CA . SER A 1 82 ? -29.410 -6.406 52.249 1.00 63.22 82 SER A CA 1
ATOM 666 C C . SER A 1 82 ? -28.879 -7.669 51.571 1.00 63.22 82 SER A C 1
ATOM 668 O O . SER A 1 82 ? -28.971 -7.785 50.356 1.00 63.22 82 SER A O 1
ATOM 670 N N . ASN A 1 83 ? -28.408 -8.663 52.332 1.00 65.75 83 ASN A N 1
ATOM 671 C CA . ASN A 1 83 ? -27.886 -9.902 51.750 1.00 65.75 83 ASN A CA 1
ATOM 672 C C . ASN A 1 83 ? -28.923 -10.655 50.905 1.00 65.75 83 ASN A C 1
ATOM 674 O O . ASN A 1 83 ? -28.566 -11.180 49.856 1.00 65.75 83 ASN A O 1
ATOM 678 N N . ASN A 1 84 ? -30.184 -10.725 51.342 1.00 69.62 84 ASN A N 1
ATOM 679 C CA . ASN A 1 84 ? -31.211 -11.480 50.619 1.00 69.62 84 ASN A CA 1
ATOM 680 C C . ASN A 1 84 ? -31.734 -10.728 49.389 1.00 69.62 84 ASN A C 1
ATOM 682 O O . ASN A 1 84 ? -31.843 -11.338 48.332 1.00 69.62 84 ASN A O 1
ATOM 686 N N . THR A 1 85 ? -31.979 -9.414 49.486 1.00 66.81 85 THR A N 1
ATOM 687 C CA . THR A 1 85 ? -32.375 -8.597 48.323 1.00 66.81 85 THR A CA 1
ATOM 688 C C . THR A 1 85 ? -31.314 -8.654 47.224 1.00 66.81 85 THR A C 1
ATOM 690 O O . THR A 1 85 ? -31.633 -8.804 46.049 1.00 66.81 85 THR A O 1
ATOM 693 N N . TRP A 1 86 ? -30.039 -8.590 47.606 1.00 65.56 86 TRP A N 1
ATOM 694 C CA . TRP A 1 86 ? -28.932 -8.677 46.659 1.00 65.56 86 TRP A CA 1
ATOM 695 C C . TRP A 1 86 ? -28.784 -10.068 46.044 1.00 65.56 86 TRP A C 1
ATOM 697 O O . TRP A 1 86 ? -28.491 -10.173 44.862 1.00 65.56 86 TRP A O 1
ATOM 707 N N . ASP A 1 87 ? -29.000 -11.137 46.811 1.00 66.62 87 ASP A N 1
ATOM 708 C CA . ASP A 1 87 ? -28.969 -12.513 46.295 1.00 66.62 87 ASP A CA 1
ATOM 709 C C . ASP A 1 87 ? -30.137 -12.779 45.321 1.00 66.62 87 ASP A C 1
ATOM 711 O O . ASP A 1 87 ? -29.985 -13.534 44.362 1.00 66.62 87 ASP A O 1
ATOM 715 N N . GLU A 1 88 ? -31.293 -12.137 45.526 1.00 67.00 88 GLU A N 1
ATOM 716 C CA . GLU A 1 88 ? -32.413 -12.133 44.573 1.00 67.00 88 GLU A CA 1
ATOM 717 C C . GLU A 1 88 ? -32.073 -11.363 43.288 1.00 67.00 88 GLU A C 1
ATOM 719 O O . GLU A 1 88 ? -32.240 -11.912 42.199 1.00 67.00 88 GLU A O 1
ATOM 724 N N . GLN A 1 89 ? -31.535 -10.144 43.402 1.00 65.00 89 GLN A N 1
ATOM 725 C CA . GLN A 1 89 ? -31.145 -9.313 42.253 1.00 65.00 89 GLN A CA 1
ATOM 726 C C . GLN A 1 89 ? -30.011 -9.940 41.435 1.00 65.00 89 GLN A C 1
ATOM 728 O O . GLN A 1 89 ? -30.093 -10.026 40.215 1.00 65.00 89 GLN A O 1
ATOM 733 N N . LEU A 1 90 ? -28.976 -10.462 42.099 1.00 67.00 90 LEU A N 1
ATOM 734 C CA . LEU A 1 90 ? -27.865 -11.147 41.441 1.00 67.00 90 LEU A CA 1
ATOM 735 C C . LEU A 1 90 ? -28.352 -12.410 40.711 1.00 67.00 90 LEU A C 1
ATOM 737 O O . LEU A 1 90 ? -27.902 -12.704 39.614 1.00 67.00 90 LEU A O 1
ATOM 741 N N . ARG A 1 91 ? -29.302 -13.166 41.279 1.00 65.81 91 ARG A N 1
ATOM 742 C CA . ARG A 1 91 ? -29.903 -14.308 40.570 1.00 65.81 91 ARG A CA 1
ATOM 743 C C . ARG A 1 91 ? -30.735 -13.881 39.365 1.00 65.81 91 ARG A C 1
ATOM 745 O O . ARG A 1 91 ? -30.695 -14.584 38.359 1.00 65.81 91 ARG A O 1
ATOM 752 N N . ALA A 1 92 ? -31.459 -12.766 39.450 1.00 63.47 92 ALA A N 1
ATOM 753 C CA . ALA A 1 92 ? -32.190 -12.220 38.310 1.00 63.47 92 ALA A CA 1
ATOM 754 C C . ALA A 1 92 ? -31.234 -11.869 37.157 1.00 63.47 92 ALA A C 1
ATOM 756 O O . ALA A 1 92 ? -31.479 -12.286 36.027 1.00 63.47 92 ALA A O 1
ATOM 757 N N . THR A 1 93 ? -30.084 -11.248 37.457 1.00 62.72 93 THR A N 1
ATOM 758 C CA . THR A 1 93 ? -29.084 -10.894 36.431 1.00 62.72 93 THR A CA 1
ATOM 759 C C . THR A 1 93 ? -28.448 -12.110 35.756 1.00 62.72 93 THR A C 1
ATOM 761 O O . THR A 1 93 ? -28.077 -12.026 34.590 1.00 62.72 93 THR A O 1
ATOM 764 N N . PHE A 1 94 ? -28.335 -13.250 36.450 1.00 60.81 94 PHE A N 1
ATOM 765 C CA . PHE A 1 94 ? -27.817 -14.497 35.868 1.00 60.81 94 PHE A CA 1
ATOM 766 C C . PHE A 1 94 ? -28.822 -15.248 34.983 1.00 60.81 94 PHE A C 1
ATOM 768 O O . PHE A 1 94 ? -28.399 -15.990 34.103 1.00 60.81 94 PHE A O 1
ATOM 775 N N . ILE A 1 95 ? -30.131 -15.125 35.229 1.00 57.69 95 ILE A N 1
ATOM 776 C CA . ILE A 1 95 ? -31.158 -15.928 34.536 1.00 57.69 95 ILE A CA 1
ATOM 777 C C . ILE A 1 95 ? -31.562 -15.306 33.191 1.00 57.69 95 ILE A C 1
ATOM 779 O O . ILE A 1 95 ? -31.931 -16.034 32.270 1.00 57.69 95 ILE A O 1
ATOM 783 N N . GLU A 1 96 ? -31.469 -13.984 33.035 1.00 53.84 96 GLU A N 1
ATOM 784 C CA . GLU A 1 96 ? -31.800 -13.320 31.763 1.00 53.84 96 GLU A CA 1
ATOM 785 C C . GLU A 1 96 ? -30.797 -13.614 30.624 1.00 53.84 96 GLU A C 1
ATOM 787 O O . GLU A 1 96 ? -31.132 -13.444 29.452 1.00 53.84 96 GLU A O 1
ATOM 792 N N . ASP A 1 97 ? -29.609 -14.142 30.945 1.00 49.62 97 ASP A N 1
ATOM 793 C CA . ASP A 1 97 ? -28.539 -14.482 29.990 1.00 49.62 97 ASP A CA 1
ATOM 794 C C . ASP A 1 97 ? -28.750 -15.825 29.249 1.00 49.62 97 ASP A C 1
ATOM 796 O O . ASP A 1 97 ? -28.035 -16.136 28.295 1.00 49.62 97 ASP A O 1
ATOM 800 N N . ASP A 1 98 ? -29.749 -16.634 29.631 1.00 45.97 98 ASP A N 1
ATOM 801 C CA . ASP A 1 98 ? -30.030 -17.944 29.004 1.00 45.97 98 ASP A CA 1
ATOM 802 C C . ASP A 1 98 ? -30.697 -17.832 27.608 1.00 45.97 98 ASP A C 1
ATOM 804 O O . ASP A 1 98 ? -31.034 -18.840 26.970 1.00 45.97 98 ASP A O 1
ATOM 808 N N . LEU A 1 99 ? -30.888 -16.614 27.086 1.00 43.72 99 LEU A N 1
ATOM 809 C CA . LEU A 1 99 ? -31.363 -16.401 25.720 1.00 43.72 99 LEU A CA 1
ATOM 810 C C . LEU A 1 99 ? -30.200 -16.553 24.722 1.00 43.72 99 LEU A C 1
ATOM 812 O O . LEU A 1 99 ? -29.222 -15.809 24.782 1.00 43.72 99 LEU A O 1
ATOM 816 N N . PRO A 1 100 ? -30.286 -17.479 23.745 1.00 37.84 100 PRO A N 1
ATOM 817 C CA . PRO A 1 100 ? -29.214 -17.685 22.784 1.00 37.84 100 PRO A CA 1
ATOM 818 C C . PRO A 1 100 ? -28.909 -16.381 22.039 1.00 37.84 100 PRO A C 1
ATOM 820 O O . PRO A 1 100 ? -29.814 -15.745 21.495 1.00 37.84 100 PRO A O 1
ATOM 823 N N . PHE A 1 101 ? -27.612 -16.055 21.966 1.00 42.78 101 PHE A N 1
ATOM 824 C CA . PHE A 1 101 ? -26.954 -14.890 21.340 1.00 42.78 101 PHE A CA 1
ATOM 825 C C . PHE A 1 101 ? -27.505 -14.409 19.975 1.00 42.78 101 PHE A C 1
ATOM 827 O O . PHE A 1 101 ? -27.104 -13.356 19.488 1.00 42.78 101 PHE A O 1
ATOM 834 N N . GLN A 1 102 ? -28.383 -15.175 19.325 1.00 38.72 102 GLN A N 1
ATOM 835 C CA . GLN A 1 102 ? -28.986 -14.888 18.024 1.00 38.72 102 GLN A CA 1
ATOM 836 C C . GLN A 1 102 ? -30.318 -14.116 18.093 1.00 38.72 102 GLN A C 1
ATOM 838 O O . GLN A 1 102 ? -30.757 -13.630 17.055 1.00 38.72 102 GLN A O 1
ATOM 843 N N . ASN A 1 103 ? -30.951 -13.985 19.268 1.00 36.62 103 ASN A N 1
ATOM 844 C CA . ASN A 1 103 ? -32.314 -13.436 19.385 1.00 36.62 103 ASN A CA 1
ATOM 845 C C . ASN A 1 103 ? -32.429 -12.059 20.058 1.00 36.62 103 ASN A C 1
ATOM 847 O O . ASN A 1 103 ? -33.540 -11.543 20.169 1.00 36.62 103 ASN A O 1
ATOM 851 N N . LEU A 1 104 ? -31.324 -11.436 20.474 1.00 42.69 104 LEU A N 1
ATOM 852 C CA . LEU A 1 104 ? -31.365 -10.049 20.939 1.00 42.69 104 LEU A CA 1
ATOM 853 C C . LEU A 1 104 ? -31.534 -9.139 19.717 1.00 42.69 104 LEU A C 1
ATOM 855 O O . LEU A 1 104 ? -30.592 -8.954 18.944 1.00 42.69 104 LEU A O 1
ATOM 859 N N . GLN A 1 105 ? -32.752 -8.624 19.515 1.00 40.31 105 GLN A N 1
ATOM 860 C CA . GLN A 1 105 ? -33.018 -7.563 18.543 1.00 40.31 105 GLN A CA 1
ATOM 861 C C . GLN A 1 105 ? -32.003 -6.438 18.756 1.00 40.31 105 GLN A C 1
ATOM 863 O O . GLN A 1 105 ? -31.821 -5.970 19.879 1.00 40.31 105 GLN A O 1
ATOM 868 N N . GLU A 1 106 ? -31.335 -6.017 17.678 1.00 43.97 106 GLU A N 1
ATOM 869 C CA . GLU A 1 106 ? -30.569 -4.771 17.684 1.00 43.97 106 GLU A CA 1
ATOM 870 C C . GLU A 1 106 ? -31.498 -3.665 18.213 1.00 43.97 106 GLU A C 1
ATOM 872 O O . GLU A 1 106 ? -32.591 -3.499 17.658 1.00 43.97 106 GLU A O 1
ATOM 877 N N . PRO A 1 107 ? -31.143 -2.960 19.305 1.00 41.19 107 PRO A N 1
ATOM 878 C CA . PRO A 1 107 ? -32.004 -1.915 19.828 1.00 41.19 107 PRO A CA 1
ATOM 879 C C . PRO A 1 107 ? -32.184 -0.847 18.747 1.00 41.19 107 PRO A C 1
ATOM 881 O O . PRO A 1 107 ? -31.210 -0.369 18.163 1.00 41.19 107 PRO A O 1
ATOM 884 N N . ASP A 1 108 ? -33.444 -0.512 18.464 1.00 39.81 108 ASP A N 1
ATOM 885 C CA . ASP A 1 108 ? -33.826 0.519 17.502 1.00 39.81 108 ASP A CA 1
ATOM 886 C C . ASP A 1 108 ? -33.085 1.820 17.859 1.00 39.81 108 ASP A C 1
ATOM 888 O O . ASP A 1 108 ? -33.178 2.297 19.000 1.00 39.81 108 ASP A O 1
ATOM 892 N N . PRO A 1 109 ? -32.275 2.383 16.949 1.00 39.91 109 PRO A N 1
ATOM 893 C CA . PRO A 1 109 ? -31.392 3.474 17.297 1.00 39.91 109 PRO A CA 1
ATOM 894 C C . PRO A 1 109 ? -32.282 4.719 17.425 1.00 39.91 109 PRO A C 1
ATOM 896 O O . PRO A 1 109 ? -32.694 5.314 16.430 1.00 39.91 109 PRO A O 1
ATOM 899 N N . GLY A 1 110 ? -32.636 5.128 18.644 1.00 40.94 110 GLY A N 1
ATOM 900 C CA . GLY A 1 110 ? -33.568 6.248 18.830 1.00 40.94 110 GLY A CA 1
ATOM 901 C C . GLY A 1 110 ? -34.057 6.529 20.246 1.00 40.94 110 GLY A C 1
ATOM 902 O O . GLY A 1 110 ? -34.480 7.650 20.507 1.00 40.94 110 GLY A O 1
ATOM 903 N N . THR A 1 111 ? -33.956 5.577 21.164 1.00 40.69 111 THR A N 1
ATOM 904 C CA . THR A 1 111 ? -34.337 5.753 22.572 1.00 40.69 111 THR A CA 1
ATOM 905 C C . THR A 1 111 ? -33.176 5.343 23.467 1.00 40.69 111 THR A C 1
ATOM 907 O O . THR A 1 111 ? -32.418 4.446 23.104 1.00 40.69 111 THR A O 1
ATOM 910 N N . GLU A 1 112 ? -32.998 6.036 24.593 1.00 53.50 112 GLU A N 1
ATOM 911 C CA . GLU A 1 112 ? -32.031 5.723 25.655 1.00 53.50 112 GLU A CA 1
ATOM 912 C C . GLU A 1 112 ? -32.300 4.313 26.217 1.00 53.50 112 GLU A C 1
ATOM 914 O O . GLU A 1 112 ? -32.922 4.152 27.261 1.00 53.50 112 GLU A O 1
ATOM 919 N N . ASN A 1 113 ? -31.908 3.271 25.488 1.00 55.12 113 ASN A N 1
ATOM 920 C CA . ASN A 1 113 ? -32.255 1.896 25.816 1.00 55.12 113 ASN A CA 1
ATOM 921 C C . ASN A 1 113 ? -31.024 1.198 26.386 1.00 55.12 113 ASN A C 1
ATOM 923 O O . ASN A 1 113 ? -30.151 0.742 25.646 1.00 55.12 113 ASN A O 1
ATOM 927 N N . MET A 1 114 ? -30.976 1.153 27.717 1.00 61.09 114 MET A N 1
ATOM 928 C CA . MET A 1 114 ? -30.147 0.218 28.476 1.00 61.09 114 MET A CA 1
ATOM 929 C C . MET A 1 114 ? -30.419 -1.211 28.010 1.00 61.09 114 MET A C 1
ATOM 931 O O . MET A 1 114 ? -31.549 -1.534 27.632 1.00 61.09 114 MET A O 1
ATOM 935 N N . THR A 1 115 ? -29.407 -2.072 28.060 1.00 66.81 115 THR A N 1
ATOM 936 C CA . THR A 1 115 ? -29.668 -3.515 27.958 1.00 66.81 115 THR A CA 1
ATOM 937 C C . THR A 1 115 ? -30.443 -3.986 29.188 1.00 66.81 115 THR A C 1
ATOM 939 O O . THR A 1 115 ? -30.322 -3.378 30.252 1.00 66.81 115 THR A O 1
ATOM 942 N N . ASP A 1 116 ? -31.219 -5.067 29.071 1.00 66.31 116 ASP A N 1
ATOM 943 C CA . ASP A 1 116 ? -31.916 -5.657 30.227 1.00 66.31 116 ASP A CA 1
ATOM 944 C C . ASP A 1 116 ? -30.903 -5.992 31.343 1.00 66.31 116 ASP A C 1
ATOM 946 O O . ASP A 1 116 ? -31.041 -5.545 32.482 1.00 66.31 116 ASP A O 1
ATOM 950 N N . THR A 1 117 ? -29.763 -6.582 30.963 1.00 66.81 117 THR A N 1
ATOM 951 C CA . THR A 1 117 ? -28.606 -6.802 31.843 1.00 66.81 117 THR A CA 1
ATOM 952 C C . THR A 1 117 ? -28.073 -5.502 32.462 1.00 66.81 117 THR A C 1
ATOM 954 O O . THR A 1 117 ? -27.803 -5.446 33.660 1.00 66.81 117 THR A O 1
ATOM 957 N N . GLY A 1 118 ? -27.911 -4.439 31.670 1.00 71.88 118 GLY A N 1
ATOM 958 C CA . GLY A 1 118 ? -27.449 -3.131 32.136 1.00 71.88 118 GLY A CA 1
ATOM 959 C C . GLY A 1 118 ? -28.416 -2.457 33.109 1.00 71.88 118 GLY A C 1
ATOM 960 O O . GLY A 1 118 ? -27.977 -1.785 34.042 1.00 71.88 118 GLY A O 1
ATOM 961 N N . LYS A 1 119 ? -29.725 -2.662 32.929 1.00 72.69 119 LYS A N 1
ATOM 962 C CA . LYS A 1 119 ? -30.774 -2.167 33.823 1.00 72.69 119 LYS A CA 1
ATOM 963 C C . LYS A 1 119 ? -30.695 -2.810 35.197 1.00 72.69 119 LYS A C 1
ATOM 965 O O . LYS A 1 119 ? -30.662 -2.091 36.192 1.00 72.69 119 LYS A O 1
ATOM 970 N N . GLU A 1 120 ? -30.570 -4.128 35.245 1.00 70.75 120 GLU A N 1
ATOM 971 C CA . GLU A 1 120 ? -30.418 -4.842 36.509 1.00 70.75 120 GLU A CA 1
ATOM 972 C C . GLU A 1 120 ? -29.128 -4.440 37.248 1.00 70.75 120 GLU A C 1
ATOM 974 O O . GLU A 1 120 ? -29.142 -4.195 38.456 1.00 70.75 120 GLU A O 1
ATOM 979 N N . TRP A 1 121 ? -28.009 -4.273 36.530 1.00 73.69 121 TRP A N 1
ATOM 980 C CA . TRP A 1 121 ? -26.767 -3.762 37.126 1.00 73.69 121 TRP A CA 1
ATOM 981 C C . TRP A 1 121 ? -26.909 -2.342 37.676 1.00 73.69 121 TRP A C 1
ATOM 983 O O . TRP A 1 121 ? -26.407 -2.044 38.762 1.00 73.69 121 TRP A O 1
ATOM 993 N N . ASN A 1 122 ? -27.608 -1.467 36.956 1.00 76.88 122 ASN A N 1
ATOM 994 C CA . ASN A 1 122 ? -27.880 -0.114 37.418 1.00 76.88 122 ASN A CA 1
ATOM 995 C C . ASN A 1 122 ? -28.725 -0.114 38.699 1.00 76.88 122 ASN A C 1
ATOM 997 O O . ASN A 1 122 ? -28.399 0.609 39.637 1.00 76.88 122 ASN A O 1
ATOM 1001 N N . ASP A 1 123 ? -29.751 -0.963 38.779 1.00 72.44 123 ASP A N 1
ATOM 1002 C CA . ASP A 1 123 ? -30.589 -1.102 39.973 1.00 72.44 123 ASP A CA 1
ATOM 1003 C C . ASP A 1 123 ? -29.785 -1.648 41.167 1.00 72.44 123 ASP A C 1
ATOM 1005 O O . ASP A 1 123 ? -29.928 -1.158 42.293 1.00 72.44 123 ASP A O 1
ATOM 1009 N N . ILE A 1 124 ? -28.872 -2.599 40.939 1.00 72.38 124 ILE A N 1
ATOM 1010 C CA . ILE A 1 124 ? -27.931 -3.084 41.963 1.00 72.38 124 ILE A CA 1
ATOM 1011 C C . ILE A 1 124 ? -27.052 -1.937 42.484 1.00 72.38 124 ILE A C 1
ATOM 1013 O O . ILE A 1 124 ? -26.955 -1.728 43.698 1.00 72.38 124 ILE A O 1
ATOM 1017 N N . PHE A 1 125 ? -26.427 -1.158 41.595 1.00 76.06 125 PHE A N 1
ATOM 1018 C CA . PHE A 1 125 ? -25.553 -0.053 42.004 1.00 76.06 125 PHE A CA 1
ATOM 1019 C C . PHE A 1 125 ? -26.315 1.107 42.649 1.00 76.06 125 PHE A C 1
ATOM 1021 O O . PHE A 1 125 ? -25.817 1.700 43.609 1.00 76.06 125 PHE A O 1
ATOM 1028 N N . HIS A 1 126 ? -27.536 1.386 42.199 1.00 76.06 126 HIS A N 1
ATOM 1029 C CA . HIS A 1 126 ? -28.422 2.359 42.825 1.00 76.06 126 HIS A CA 1
ATOM 1030 C C . HIS A 1 126 ? -28.748 1.958 44.270 1.00 76.06 126 HIS A C 1
ATOM 1032 O O . HIS A 1 126 ? -28.596 2.750 45.206 1.00 76.06 126 HIS A O 1
ATOM 1038 N N . ASN A 1 127 ? -29.119 0.691 44.484 1.00 69.88 127 ASN A N 1
ATOM 1039 C CA . ASN A 1 127 ? -29.382 0.153 45.818 1.00 69.88 127 ASN A CA 1
ATOM 1040 C C . ASN A 1 127 ? -28.134 0.185 46.709 1.00 69.88 127 ASN A C 1
ATOM 1042 O O . ASN A 1 127 ? -28.234 0.559 47.879 1.00 69.88 127 ASN A O 1
ATOM 1046 N N . LEU A 1 128 ? -26.954 -0.133 46.162 1.00 70.81 128 LEU A N 1
ATOM 1047 C CA . LEU A 1 128 ? -25.675 -0.012 46.870 1.00 70.81 128 LEU A CA 1
ATOM 1048 C C . LEU A 1 128 ? -25.422 1.412 47.349 1.00 70.81 128 LEU A C 1
ATOM 1050 O O . LEU A 1 128 ? -25.096 1.631 48.518 1.00 70.81 128 LEU A O 1
ATOM 1054 N N . SER A 1 129 ? -25.586 2.370 46.441 1.00 72.00 129 SER A N 1
ATOM 1055 C CA . SER A 1 129 ? -25.338 3.781 46.699 1.00 72.00 129 SER A CA 1
ATOM 1056 C C . SER A 1 129 ? -26.287 4.315 47.771 1.00 72.00 129 SER A C 1
ATOM 1058 O O . SER A 1 129 ? -25.847 4.915 48.755 1.00 72.00 129 SER A O 1
ATOM 1060 N N . ASN A 1 130 ? -27.579 3.990 47.664 1.00 69.50 130 ASN A N 1
ATOM 1061 C CA . ASN A 1 130 ? -28.595 4.363 48.647 1.00 69.50 130 ASN A CA 1
ATOM 1062 C C . ASN A 1 130 ? -28.326 3.761 50.030 1.00 69.50 130 ASN A C 1
ATOM 1064 O O . ASN A 1 130 ? -28.359 4.487 51.027 1.00 69.50 130 ASN A O 1
ATOM 1068 N N . LEU A 1 131 ? -28.032 2.459 50.106 1.00 64.75 131 LEU A N 1
ATOM 1069 C CA . LEU A 1 131 ? -27.722 1.786 51.370 1.00 64.75 131 LEU A CA 1
ATOM 1070 C C . LEU A 1 131 ? -26.493 2.415 52.028 1.00 64.75 131 LEU A C 1
ATOM 1072 O O . LEU A 1 131 ? -26.574 2.857 53.176 1.00 64.75 131 LEU A O 1
ATOM 1076 N N . ASN A 1 132 ? -25.393 2.544 51.282 1.00 66.69 132 ASN A N 1
ATOM 1077 C CA . ASN A 1 132 ? -24.160 3.154 51.769 1.00 66.69 132 ASN A CA 1
ATOM 1078 C C . ASN A 1 132 ? -24.398 4.579 52.303 1.00 66.69 132 ASN A C 1
ATOM 1080 O O . ASN A 1 132 ? -23.969 4.917 53.408 1.00 66.69 132 ASN A O 1
ATOM 1084 N N . ASN A 1 133 ? -25.144 5.399 51.562 1.00 70.12 133 ASN A N 1
ATOM 1085 C CA . ASN A 1 133 ? -25.411 6.789 51.929 1.00 70.12 133 ASN A CA 1
ATOM 1086 C C . ASN A 1 133 ? -26.366 6.916 53.126 1.00 70.12 133 ASN A C 1
ATOM 1088 O O . ASN A 1 133 ? -26.170 7.786 53.978 1.00 70.12 133 ASN A O 1
ATOM 1092 N N . SER A 1 134 ? -27.371 6.041 53.237 1.00 61.84 134 SER A N 1
ATOM 1093 C CA . SER A 1 134 ? -28.329 6.046 54.353 1.00 61.84 134 SER A CA 1
ATOM 1094 C C . SER A 1 134 ? -27.653 5.784 55.703 1.00 61.84 134 SER A C 1
ATOM 1096 O O . SER A 1 134 ? -27.968 6.430 56.705 1.00 61.84 134 SER A O 1
ATOM 1098 N N . CYS A 1 135 ? -26.654 4.904 55.727 1.00 54.22 135 CYS A N 1
ATOM 1099 C CA . CYS A 1 135 ? -25.904 4.582 56.934 1.00 54.22 135 CYS A CA 1
ATOM 1100 C C . CYS A 1 135 ? -24.954 5.710 57.366 1.00 54.22 135 CYS A C 1
ATOM 1102 O O . CYS A 1 135 ? -24.639 5.825 58.548 1.00 54.22 135 CYS A O 1
ATOM 1104 N N . CYS A 1 136 ? -24.545 6.592 56.449 1.00 52.31 136 CYS A N 1
ATOM 1105 C CA . CYS A 1 136 ? -23.658 7.717 56.757 1.00 52.31 136 CYS A CA 1
ATOM 1106 C C . CYS A 1 136 ? -24.348 8.854 57.541 1.00 52.31 136 CYS A C 1
ATOM 1108 O O . CYS A 1 136 ? -23.673 9.619 58.229 1.00 52.31 136 CYS A O 1
ATOM 1110 N N . GLN A 1 137 ? -25.681 8.978 57.483 1.00 52.84 137 GLN A N 1
ATOM 1111 C CA . GLN A 1 137 ? -26.414 10.126 58.046 1.00 52.84 137 GLN A CA 1
ATOM 1112 C C . GLN A 1 137 ? -26.522 10.145 59.583 1.00 52.84 137 GLN A C 1
ATOM 1114 O O . GLN A 1 137 ? -26.852 11.185 60.150 1.00 52.84 137 GLN A O 1
ATOM 1119 N N . ARG A 1 138 ? -26.248 9.032 60.280 1.00 49.72 138 ARG A N 1
ATOM 1120 C CA . ARG A 1 138 ? -26.454 8.915 61.741 1.00 49.72 138 ARG A CA 1
ATOM 1121 C C . ARG A 1 138 ? -25.197 8.999 62.606 1.00 49.72 138 ARG A C 1
ATOM 1123 O O . ARG A 1 138 ? -25.301 8.801 63.809 1.00 49.72 138 ARG A O 1
ATOM 1130 N N . GLY A 1 139 ? -24.035 9.332 62.039 1.00 45.91 139 GLY A N 1
ATOM 1131 C CA . GLY A 1 139 ? -22.791 9.387 62.814 1.00 45.91 139 GLY A CA 1
ATOM 1132 C C . GLY A 1 139 ? -22.410 7.994 63.310 1.00 45.91 139 GLY A C 1
ATOM 1133 O O . GLY A 1 139 ? -22.533 7.665 64.483 1.00 45.91 139 GLY A O 1
ATOM 1134 N N . THR A 1 140 ? -21.994 7.143 62.385 1.00 43.41 140 THR A N 1
ATOM 1135 C CA . THR A 1 140 ? -21.670 5.744 62.652 1.00 43.41 140 THR A CA 1
ATOM 1136 C C . THR A 1 140 ? -20.520 5.578 63.645 1.00 43.41 140 THR A C 1
ATOM 1138 O O . THR A 1 140 ? -19.387 5.981 63.374 1.00 43.41 140 THR A O 1
ATOM 1141 N N . ILE A 1 141 ? -20.802 4.911 64.767 1.00 43.97 141 ILE A N 1
ATOM 1142 C CA . ILE A 1 141 ? -19.792 4.348 65.667 1.00 43.97 141 ILE A CA 1
ATOM 1143 C C . ILE A 1 141 ? -19.031 3.270 64.881 1.00 43.97 141 ILE A C 1
ATOM 1145 O O . ILE A 1 141 ? -19.615 2.535 64.087 1.00 43.97 141 ILE A O 1
ATOM 1149 N N . ALA A 1 142 ? -17.719 3.153 65.086 1.00 40.88 142 ALA A N 1
ATOM 1150 C CA . ALA A 1 142 ? -16.828 2.267 64.329 1.00 40.88 142 ALA A CA 1
ATOM 1151 C C . ALA A 1 142 ? -17.212 0.765 64.327 1.00 40.88 142 ALA A C 1
ATOM 1153 O O . ALA A 1 142 ? -16.624 -0.025 63.589 1.00 40.88 142 ALA A O 1
ATOM 1154 N N . ASN A 1 143 ? -18.217 0.360 65.099 1.00 41.19 143 ASN A N 1
ATOM 1155 C CA . ASN A 1 143 ? -18.657 -1.022 65.282 1.00 41.19 143 ASN A CA 1
ATOM 1156 C C . ASN A 1 143 ? -19.964 -1.299 64.516 1.00 41.19 143 ASN A C 1
ATOM 1158 O O . ASN A 1 143 ? -20.373 -2.447 64.437 1.00 41.19 143 ASN A O 1
ATOM 1162 N N . GLN A 1 144 ? -20.565 -0.260 63.925 1.00 45.94 144 GLN A N 1
ATOM 1163 C CA . GLN A 1 144 ? -21.940 -0.221 63.411 1.00 45.94 144 GLN A CA 1
ATOM 1164 C C . GLN A 1 144 ? -22.008 0.096 61.904 1.00 45.94 144 GLN A C 1
ATOM 1166 O O . GLN A 1 144 ? -22.884 0.821 61.437 1.00 45.94 144 GLN A O 1
ATOM 1171 N N . LEU A 1 145 ? -21.007 -0.332 61.126 1.00 51.03 145 LEU A N 1
ATOM 1172 C CA . LEU A 1 145 ? -20.761 0.210 59.780 1.00 51.03 145 LEU A CA 1
ATOM 1173 C C . LEU A 1 145 ? -20.918 -0.848 58.657 1.00 51.03 145 LEU A C 1
ATOM 1175 O O . LEU A 1 145 ? -20.215 -1.868 58.720 1.00 51.03 145 LEU A O 1
ATOM 1179 N N . PRO A 1 146 ? -21.687 -0.559 57.579 1.00 52.09 146 PRO A N 1
ATOM 1180 C CA . PRO A 1 146 ? -22.223 -1.533 56.599 1.00 52.09 146 PRO A CA 1
ATOM 1181 C C . PRO A 1 146 ? -21.216 -2.220 55.674 1.00 52.09 146 PRO A C 1
ATOM 1183 O O . PRO A 1 146 ? -21.541 -3.192 55.006 1.00 52.09 146 PRO A O 1
ATOM 1186 N N . ILE A 1 147 ? -19.983 -1.724 55.585 1.00 48.84 147 ILE A N 1
ATOM 1187 C CA . ILE A 1 147 ? -18.995 -2.232 54.618 1.00 48.84 147 ILE A CA 1
ATOM 1188 C C . ILE A 1 147 ? -18.656 -3.718 54.841 1.00 48.84 147 ILE A C 1
ATOM 1190 O O . ILE A 1 147 ? -18.433 -4.445 53.879 1.00 48.84 147 ILE A O 1
ATOM 1194 N N . VAL A 1 148 ? -18.661 -4.200 56.090 1.00 49.91 148 VAL A N 1
ATOM 1195 C CA . VAL A 1 148 ? -18.410 -5.624 56.395 1.00 49.91 148 VAL A CA 1
ATOM 1196 C C . VAL A 1 148 ? -19.513 -6.522 55.823 1.00 49.91 148 VAL A C 1
ATOM 1198 O O . VAL A 1 148 ? -19.246 -7.656 55.441 1.00 49.91 148 VAL A O 1
ATOM 1201 N N . GLU A 1 149 ? -20.727 -5.993 55.689 1.00 51.19 149 GLU A N 1
ATOM 1202 C CA . GLU A 1 149 ? -21.884 -6.691 55.124 1.00 51.19 149 GLU A CA 1
ATOM 1203 C C . GLU A 1 149 ? -21.837 -6.746 53.594 1.00 51.19 149 GLU A C 1
ATOM 1205 O O . GLU A 1 149 ? -22.449 -7.622 52.990 1.00 51.19 149 GLU A O 1
ATOM 1210 N N . GLN A 1 150 ? -21.060 -5.856 52.970 1.00 53.75 150 GLN A N 1
ATOM 1211 C CA . GLN A 1 150 ? -20.828 -5.831 51.526 1.00 53.75 150 GLN A CA 1
ATOM 1212 C C . GLN A 1 150 ? -19.705 -6.793 51.099 1.00 53.75 150 GLN A C 1
ATOM 1214 O O . GLN A 1 150 ? -19.687 -7.225 49.951 1.00 53.75 150 GLN A O 1
ATOM 1219 N N . ILE A 1 151 ? -18.798 -7.197 52.003 1.00 54.91 151 ILE A N 1
ATOM 1220 C CA . ILE A 1 151 ? -17.666 -8.095 51.683 1.00 54.91 151 ILE A CA 1
ATOM 1221 C C . ILE A 1 151 ? -18.133 -9.459 51.136 1.00 54.91 151 ILE A C 1
ATOM 1223 O O . ILE A 1 151 ? -17.646 -9.854 50.077 1.00 54.91 151 ILE A O 1
ATOM 1227 N N . PRO A 1 152 ? -19.081 -10.188 51.764 1.00 52.28 152 PRO A N 1
ATOM 1228 C CA . PRO A 1 152 ? -19.555 -11.470 51.233 1.00 52.28 152 PRO A CA 1
ATOM 1229 C C . PRO A 1 152 ? -20.309 -11.344 49.904 1.00 52.28 152 PRO A C 1
ATOM 1231 O O . PRO A 1 152 ? -20.433 -12.331 49.179 1.00 52.28 152 PRO A O 1
ATOM 1234 N N . ILE A 1 153 ? -20.847 -10.158 49.614 1.00 53.19 153 ILE A N 1
ATOM 1235 C CA . ILE A 1 153 ? -21.601 -9.843 48.398 1.00 53.19 153 ILE A CA 1
ATOM 1236 C C . ILE A 1 153 ? -20.621 -9.543 47.254 1.00 53.19 153 ILE A C 1
ATOM 1238 O O . ILE A 1 153 ? -20.677 -10.188 46.209 1.00 53.19 153 ILE A O 1
ATOM 1242 N N . LEU A 1 154 ? -19.649 -8.654 47.487 1.00 54.94 154 LEU A N 1
ATOM 1243 C CA . LEU A 1 154 ? -18.580 -8.322 46.538 1.00 54.94 154 LEU A CA 1
ATOM 1244 C C . LEU A 1 154 ? -17.705 -9.544 46.215 1.00 54.94 154 LEU A C 1
ATOM 1246 O O . LEU A 1 154 ? -17.382 -9.788 45.057 1.00 54.94 154 LEU A O 1
ATOM 1250 N N . HIS A 1 155 ? -17.398 -10.375 47.215 1.00 56.59 155 HIS A N 1
ATOM 1251 C CA . HIS A 1 155 ? -16.647 -11.621 47.029 1.00 56.59 155 HIS A CA 1
ATOM 1252 C C . HIS A 1 155 ? -17.444 -12.698 46.261 1.00 56.59 155 HIS A C 1
ATOM 1254 O O . HIS A 1 155 ? -16.856 -13.575 45.629 1.00 56.59 155 HIS A O 1
ATOM 1260 N N . ARG A 1 156 ? -18.786 -12.669 46.296 1.00 55.00 156 ARG A N 1
ATOM 1261 C CA . ARG A 1 156 ? -19.632 -13.559 45.475 1.00 55.00 156 ARG A CA 1
ATOM 1262 C C . ARG A 1 156 ? -19.726 -13.095 44.020 1.00 55.00 156 ARG A C 1
ATOM 1264 O O . ARG A 1 156 ? -19.750 -13.946 43.128 1.00 55.00 156 ARG A O 1
ATOM 1271 N N . ALA A 1 157 ? -19.727 -11.782 43.787 1.00 53.22 157 ALA A N 1
ATOM 1272 C CA . ALA A 1 157 ? -19.628 -11.216 42.446 1.00 53.22 157 ALA A CA 1
ATOM 1273 C C . ALA A 1 157 ? -18.298 -11.617 41.776 1.00 53.22 157 ALA A C 1
ATOM 1275 O O . ALA A 1 157 ? -18.312 -12.144 40.669 1.00 53.22 157 ALA A O 1
ATOM 1276 N N . ASP A 1 158 ? -17.168 -11.496 42.480 1.00 52.31 158 ASP A N 1
ATOM 1277 C CA . ASP A 1 158 ? -15.825 -11.786 41.941 1.00 52.31 158 ASP A CA 1
ATOM 1278 C C . ASP A 1 158 ? -15.667 -13.224 41.387 1.00 52.31 158 ASP A C 1
ATOM 1280 O O . ASP A 1 158 ? -15.109 -13.443 40.313 1.00 52.31 158 ASP A O 1
ATOM 1284 N N . HIS A 1 159 ? -16.249 -14.229 42.052 1.00 49.81 159 HIS A N 1
ATOM 1285 C CA . HIS A 1 159 ? -16.139 -15.631 41.620 1.00 49.81 159 HIS A CA 1
ATOM 1286 C C . HIS A 1 159 ? -17.033 -16.035 40.437 1.00 49.81 159 HIS A C 1
ATOM 1288 O O . HIS A 1 159 ? -16.817 -17.104 39.863 1.00 49.81 159 HIS A O 1
ATOM 1294 N N . SER A 1 160 ? -18.018 -15.214 40.068 1.00 51.03 160 SER A N 1
ATOM 1295 C CA . SER A 1 160 ? -19.079 -15.596 39.121 1.00 51.03 160 SER A CA 1
ATOM 1296 C C . SER A 1 160 ? -19.021 -14.825 37.791 1.00 51.03 160 SER A C 1
ATOM 1298 O O . SER A 1 160 ? -19.690 -15.192 36.828 1.00 51.03 160 SER A O 1
ATOM 1300 N N . MET A 1 161 ? -18.203 -13.769 37.718 1.00 52.72 161 MET A N 1
ATOM 1301 C CA . MET A 1 161 ? -18.232 -12.753 36.653 1.00 52.72 161 MET A CA 1
ATOM 1302 C C . MET A 1 161 ? -17.398 -13.073 35.402 1.00 52.72 161 MET A C 1
ATOM 1304 O O . MET A 1 161 ? -17.449 -12.326 34.428 1.00 52.72 161 MET A O 1
ATOM 1308 N N . THR A 1 162 ? -16.620 -14.157 35.379 1.00 47.66 162 THR A N 1
ATOM 1309 C CA . THR A 1 162 ? -15.611 -14.371 34.324 1.00 47.66 162 THR A CA 1
ATOM 1310 C C . THR A 1 162 ? -16.150 -14.873 32.981 1.00 47.66 162 THR A C 1
ATOM 1312 O O . THR A 1 162 ? -15.353 -14.995 32.051 1.00 47.66 162 THR A O 1
ATOM 1315 N N . THR A 1 163 ? -17.457 -15.145 32.822 1.00 47.19 163 THR A N 1
ATOM 1316 C CA . THR A 1 163 ? -17.906 -15.875 31.614 1.00 47.19 163 THR A CA 1
ATOM 1317 C C . THR A 1 163 ? -19.213 -15.478 30.920 1.00 47.19 163 THR A C 1
ATOM 1319 O O . THR A 1 163 ? -19.482 -16.108 29.900 1.00 47.19 163 THR A O 1
ATOM 1322 N N . PHE A 1 164 ? -20.009 -14.488 31.358 1.00 49.72 164 PHE A N 1
ATOM 1323 C CA . PHE A 1 164 ? -21.398 -14.423 30.843 1.00 49.72 164 PHE A CA 1
ATOM 1324 C C . PHE A 1 164 ? -21.953 -13.083 30.321 1.00 49.72 164 PHE A C 1
ATOM 1326 O O . PHE A 1 164 ? -22.740 -13.124 29.388 1.00 49.72 164 PHE A O 1
ATOM 1333 N N . TYR A 1 165 ? -21.482 -11.902 30.727 1.00 56.91 165 TYR A N 1
ATOM 1334 C CA . TYR A 1 165 ? -22.252 -10.680 30.422 1.00 56.91 165 TYR A CA 1
ATOM 1335 C C . TYR A 1 165 ? -21.901 -9.957 29.112 1.00 56.91 165 TYR A C 1
ATOM 1337 O O . TYR A 1 165 ? -20.732 -9.698 28.810 1.00 56.91 165 TYR A O 1
ATOM 1345 N N . LYS A 1 166 ? -22.934 -9.494 28.391 1.00 56.72 166 LYS A N 1
ATOM 1346 C CA . LYS A 1 166 ? -22.827 -8.463 27.344 1.00 56.72 166 LYS A CA 1
ATOM 1347 C C . LYS A 1 166 ? -23.313 -7.114 27.885 1.00 56.72 166 LYS A C 1
ATOM 1349 O O . LYS A 1 166 ? -24.499 -6.818 27.847 1.00 56.72 166 LYS A O 1
ATOM 1354 N N . VAL A 1 167 ? -22.381 -6.279 28.338 1.00 61.72 167 VAL A N 1
ATOM 1355 C CA . VAL A 1 167 ? -22.654 -4.905 28.798 1.00 61.72 167 VAL A CA 1
ATOM 1356 C C . VAL A 1 167 ? -22.255 -3.919 27.696 1.00 61.72 167 VAL A C 1
ATOM 1358 O O . VAL A 1 167 ? -21.154 -4.020 27.149 1.00 61.72 167 VAL A O 1
ATOM 1361 N N . LEU A 1 168 ? -23.136 -2.983 27.331 1.00 68.06 168 LEU A N 1
ATOM 1362 C CA . LEU A 1 168 ? -22.816 -1.926 26.366 1.00 68.06 168 LEU A CA 1
ATOM 1363 C C . LEU A 1 168 ? -22.100 -0.755 27.054 1.00 68.06 168 LEU A C 1
ATOM 1365 O O . LEU A 1 168 ? -22.244 -0.523 28.250 1.00 68.06 168 LEU A O 1
ATOM 1369 N N . GLU A 1 169 ? -21.370 0.054 26.284 1.00 69.19 169 GLU A N 1
ATOM 1370 C CA . GLU A 1 169 ? -20.706 1.264 26.800 1.00 69.19 169 GLU A CA 1
ATOM 1371 C C . GLU A 1 169 ? -21.692 2.225 27.497 1.00 69.19 169 GLU A C 1
ATOM 1373 O O . GLU A 1 169 ? -21.361 2.852 28.504 1.00 69.19 169 GLU A O 1
ATOM 1378 N N . ALA A 1 170 ? -22.925 2.319 26.986 1.00 68.12 170 ALA A N 1
ATOM 1379 C CA . ALA A 1 170 ? -23.986 3.119 27.594 1.00 68.12 170 ALA A CA 1
ATOM 1380 C C . ALA A 1 170 ? -24.360 2.616 29.000 1.00 68.12 170 ALA A C 1
ATOM 1382 O O . ALA A 1 170 ? -24.510 3.425 29.916 1.00 68.12 170 ALA A O 1
ATOM 1383 N N . ASP A 1 171 ? -24.426 1.296 29.187 1.00 72.06 171 ASP A N 1
ATOM 1384 C CA . ASP A 1 171 ? -24.720 0.673 30.479 1.00 72.06 171 ASP A CA 1
ATOM 1385 C C . ASP A 1 171 ? -23.596 0.967 31.488 1.00 72.06 171 ASP A C 1
ATOM 1387 O O . ASP A 1 171 ? -23.868 1.313 32.638 1.00 72.06 171 ASP A O 1
ATOM 1391 N N . ILE A 1 172 ? -22.329 0.930 31.043 1.00 75.31 172 ILE A N 1
ATOM 1392 C CA . ILE A 1 172 ? -21.155 1.267 31.870 1.00 75.31 172 ILE A CA 1
ATOM 1393 C C . ILE A 1 172 ? -21.239 2.710 32.383 1.00 75.31 172 ILE A C 1
ATOM 1395 O O . ILE A 1 172 ? -20.992 2.957 33.564 1.00 75.31 172 ILE A O 1
ATOM 1399 N N . LYS A 1 173 ? -21.602 3.669 31.519 1.00 75.62 173 LYS A N 1
ATOM 1400 C CA . LYS A 1 173 ? -21.731 5.088 31.899 1.00 75.62 173 LYS A CA 1
ATOM 1401 C C . LYS A 1 173 ? -22.819 5.301 32.952 1.00 75.62 173 LYS A C 1
ATOM 1403 O O . LYS A 1 173 ? -22.618 6.082 33.880 1.00 75.62 173 LYS A O 1
ATOM 1408 N N . LEU A 1 174 ? -23.947 4.607 32.823 1.00 76.25 174 LEU A N 1
ATOM 1409 C CA . LEU A 1 174 ? -25.059 4.696 33.772 1.00 76.25 174 LEU A CA 1
ATOM 1410 C C . LEU A 1 174 ? -24.695 4.066 35.120 1.00 76.25 174 LEU A C 1
ATOM 1412 O O . LEU A 1 174 ? -24.789 4.738 36.145 1.00 76.25 174 LEU A O 1
ATOM 1416 N N . CYS A 1 175 ? -24.135 2.855 35.105 1.00 76.06 175 CYS A N 1
ATOM 1417 C CA . CYS A 1 175 ? -23.622 2.194 36.306 1.00 76.06 175 CYS A CA 1
ATOM 1418 C C . CYS A 1 175 ? -22.581 3.062 37.034 1.00 76.06 175 CYS A C 1
ATOM 1420 O O . CYS A 1 175 ? -22.614 3.210 38.256 1.00 76.06 175 CYS A O 1
ATOM 1422 N N . LEU A 1 176 ? -21.669 3.689 36.283 1.00 81.06 176 LEU A N 1
ATOM 1423 C CA . LEU A 1 176 ? -20.671 4.601 36.834 1.00 81.06 176 LEU A CA 1
ATOM 1424 C C . LEU A 1 176 ? -21.310 5.828 37.503 1.00 81.06 176 LEU A C 1
ATOM 1426 O O . LEU A 1 176 ? -20.829 6.253 38.554 1.00 81.06 176 LEU A O 1
ATOM 1430 N N . ASN A 1 177 ? -22.373 6.400 36.929 1.00 83.75 177 ASN A N 1
ATOM 1431 C CA . ASN A 1 177 ? -23.064 7.549 37.519 1.00 83.75 177 ASN A CA 1
ATOM 1432 C C . ASN A 1 177 ? -23.646 7.220 38.899 1.00 83.75 177 ASN A C 1
ATOM 1434 O O . ASN A 1 177 ? -23.499 8.035 39.811 1.00 83.75 177 ASN A O 1
ATOM 1438 N N . GLU A 1 178 ? -24.233 6.033 39.072 1.00 80.56 178 GLU A N 1
ATOM 1439 C CA . GLU A 1 178 ? -24.757 5.568 40.365 1.00 80.56 178 GLU A CA 1
ATOM 1440 C C . GLU A 1 178 ? -23.637 5.348 41.392 1.00 80.56 178 GLU A C 1
ATOM 1442 O O . GLU A 1 178 ? -23.716 5.822 42.532 1.00 80.56 178 GLU A O 1
ATOM 1447 N N . LEU A 1 179 ? -22.540 4.702 40.977 1.00 77.50 179 LEU A N 1
ATOM 1448 C CA . LEU A 1 179 ? -21.367 4.477 41.830 1.00 77.50 179 LEU A CA 1
ATOM 1449 C C . LEU A 1 179 ? -20.724 5.794 42.297 1.00 77.50 179 LEU A C 1
ATOM 1451 O O . LEU A 1 179 ? -20.208 5.872 43.412 1.00 77.50 179 LEU A O 1
ATOM 1455 N N . LEU A 1 180 ? -20.767 6.846 41.473 1.00 83.06 180 LEU A N 1
ATOM 1456 C CA . LEU A 1 180 ? -20.244 8.170 41.825 1.00 83.06 180 LEU A CA 1
ATOM 1457 C C . LEU A 1 180 ? -21.076 8.904 42.882 1.00 83.06 180 LEU A C 1
ATOM 1459 O O . LEU A 1 180 ? -20.558 9.840 43.492 1.00 83.06 180 LEU A O 1
ATOM 1463 N N . GLN A 1 181 ? -22.318 8.482 43.133 1.00 82.38 181 GLN A N 1
ATOM 1464 C CA . GLN A 1 181 ? -23.143 9.029 44.215 1.00 82.38 181 GLN A CA 1
ATOM 1465 C C . GLN A 1 181 ? -22.756 8.479 45.600 1.00 82.38 181 GLN A C 1
ATOM 1467 O O . GLN A 1 181 ? -23.257 8.979 46.610 1.00 82.38 181 GLN A O 1
ATOM 1472 N N . MET A 1 182 ? -21.868 7.478 45.685 1.00 76.06 182 MET A N 1
ATOM 1473 C CA . MET A 1 182 ? -21.443 6.916 46.969 1.00 76.06 182 MET A CA 1
ATOM 1474 C C . MET A 1 182 ? -20.654 7.919 47.816 1.00 76.06 182 MET A C 1
ATOM 1476 O O . MET A 1 182 ? -19.663 8.513 47.386 1.00 76.06 182 MET A O 1
ATOM 1480 N N . GLN A 1 183 ? -21.063 8.054 49.074 1.00 74.06 183 GLN A N 1
ATOM 1481 C CA . GLN A 1 183 ? -20.390 8.867 50.077 1.00 74.06 183 GLN A CA 1
ATOM 1482 C C . GLN A 1 183 ? -19.366 8.039 50.858 1.00 74.06 183 GLN A C 1
ATOM 1484 O O . GLN A 1 183 ? -19.655 6.946 51.340 1.00 74.06 183 GLN A O 1
ATOM 1489 N N . PHE A 1 184 ? -18.166 8.597 51.031 1.00 72.69 184 PHE A N 1
ATOM 1490 C CA . PHE A 1 184 ? -17.080 7.983 51.798 1.00 72.69 184 PHE A CA 1
ATOM 1491 C C . PHE A 1 184 ? -16.722 8.875 52.997 1.00 72.69 184 PHE A C 1
ATOM 1493 O O . PHE A 1 184 ? -15.821 9.713 52.879 1.00 72.69 184 PHE A O 1
ATOM 1500 N N . PRO A 1 185 ? -17.432 8.765 54.137 1.00 65.38 185 PRO A N 1
ATOM 1501 C CA . PRO A 1 185 ? -17.128 9.561 55.322 1.00 65.38 185 PRO A CA 1
ATOM 1502 C C . PRO A 1 185 ? -15.737 9.232 55.881 1.00 65.38 185 PRO A C 1
ATOM 1504 O O . PRO A 1 185 ? -15.221 8.124 55.720 1.00 65.38 185 PRO A O 1
ATOM 1507 N N . ALA A 1 186 ? -15.121 10.204 56.558 1.00 62.28 186 ALA A N 1
ATOM 1508 C CA . ALA A 1 186 ? -13.830 10.007 57.207 1.00 62.28 186 ALA A CA 1
ATOM 1509 C C . ALA A 1 186 ? -13.957 8.984 58.346 1.00 62.28 186 ALA A C 1
ATOM 1511 O O . ALA A 1 186 ? -14.724 9.178 59.289 1.00 62.28 186 ALA A O 1
ATOM 1512 N N . LEU A 1 187 ? -13.187 7.899 58.264 1.00 64.19 187 LEU A N 1
ATOM 1513 C CA . LEU A 1 187 ? -13.127 6.881 59.307 1.00 64.19 187 LEU A CA 1
ATOM 1514 C C . LEU A 1 187 ? -12.188 7.374 60.415 1.00 64.19 187 LEU A C 1
ATOM 1516 O O . LEU A 1 187 ? -10.975 7.431 60.225 1.00 64.19 187 LEU A O 1
ATOM 1520 N N . VAL A 1 188 ? -12.746 7.750 61.566 1.00 56.91 188 VAL A N 1
ATOM 1521 C CA . VAL A 1 188 ? -11.977 8.216 62.730 1.00 56.91 188 VAL A CA 1
ATOM 1522 C C . VAL A 1 188 ? -12.116 7.187 63.849 1.00 56.91 188 VAL A C 1
ATOM 1524 O O . VAL A 1 188 ? -13.217 6.954 64.343 1.00 56.91 188 VAL A O 1
ATOM 1527 N N . ALA A 1 189 ? -11.009 6.566 64.261 1.00 55.66 189 ALA A N 1
ATOM 1528 C CA . ALA A 1 189 ? -10.969 5.825 65.520 1.00 55.66 189 ALA A CA 1
ATOM 1529 C C . ALA A 1 189 ? -10.991 6.843 66.672 1.00 55.66 189 ALA A C 1
ATOM 1531 O O . ALA A 1 189 ? -10.226 7.811 66.639 1.00 55.66 189 ALA A O 1
ATOM 1532 N N . SER A 1 190 ? -11.867 6.679 67.669 1.00 51.53 190 SER A N 1
ATOM 1533 C CA . SER A 1 190 ? -11.835 7.573 68.829 1.00 51.53 190 SER A CA 1
ATOM 1534 C C . SER A 1 190 ? -10.502 7.387 69.561 1.00 51.53 190 SER A C 1
ATOM 1536 O O . SER A 1 190 ? -10.061 6.266 69.805 1.00 51.53 190 SER A O 1
ATOM 1538 N N . LEU A 1 191 ? -9.840 8.498 69.894 1.00 47.12 191 LEU A N 1
ATOM 1539 C CA . LEU A 1 191 ? -8.497 8.522 70.495 1.00 47.12 191 LEU A CA 1
ATOM 1540 C C . LEU A 1 191 ? -8.408 7.812 71.866 1.00 47.12 191 LEU A C 1
ATOM 1542 O O . LEU A 1 191 ? -7.302 7.578 72.344 1.00 47.12 191 LEU A O 1
ATOM 1546 N N . ASP A 1 192 ? -9.546 7.413 72.446 1.00 49.81 192 ASP A N 1
ATOM 1547 C CA . ASP A 1 192 ? -9.664 6.752 73.752 1.00 49.81 192 ASP A CA 1
ATOM 1548 C C . ASP A 1 192 ? -10.114 5.274 73.684 1.00 49.81 192 ASP A C 1
ATOM 1550 O O . ASP A 1 192 ? -10.277 4.636 74.727 1.00 49.81 192 ASP A O 1
ATOM 1554 N N . SER A 1 193 ? -10.336 4.683 72.498 1.00 50.16 193 SER A N 1
ATOM 1555 C CA . SER A 1 193 ? -10.792 3.286 72.421 1.00 50.16 193 SER A CA 1
ATOM 1556 C C . SER A 1 193 ? -9.632 2.300 72.597 1.00 50.16 193 SER A C 1
ATOM 1558 O O . SER A 1 193 ? -8.903 2.000 71.654 1.00 50.16 193 SER A O 1
ATOM 1560 N N . SER A 1 194 ? -9.502 1.708 73.781 1.00 50.31 194 SER A N 1
ATOM 1561 C CA . SER A 1 194 ? -8.645 0.541 74.061 1.00 50.31 194 SER A CA 1
ATOM 1562 C C . SER A 1 194 ? -9.132 -0.767 73.404 1.00 50.31 194 SER A C 1
ATOM 1564 O O . SER A 1 194 ? -8.667 -1.854 73.750 1.00 50.31 194 SER A O 1
ATOM 1566 N N . ASP A 1 195 ? -10.068 -0.677 72.458 1.00 57.50 195 ASP A N 1
ATOM 1567 C CA . ASP A 1 195 ? -10.735 -1.807 71.826 1.00 57.50 195 ASP A CA 1
ATOM 1568 C C . ASP A 1 195 ? -10.088 -2.134 70.469 1.00 57.50 195 ASP A C 1
ATOM 1570 O O . ASP A 1 195 ? -10.203 -1.406 69.476 1.00 57.50 195 ASP A O 1
ATOM 1574 N N . VAL A 1 196 ? -9.379 -3.263 70.438 1.00 61.34 196 VAL A N 1
ATOM 1575 C CA . VAL A 1 196 ? -8.681 -3.786 69.256 1.00 61.34 196 VAL A CA 1
ATOM 1576 C C . VAL A 1 196 ? -9.649 -4.012 68.091 1.00 61.34 196 VAL A C 1
ATOM 1578 O O . VAL A 1 196 ? -9.274 -3.782 66.940 1.00 61.34 196 VAL A O 1
ATOM 1581 N N . ASN A 1 197 ? -10.903 -4.386 68.365 1.00 58.00 197 ASN A N 1
ATOM 1582 C CA . ASN A 1 197 ? -11.891 -4.647 67.317 1.00 58.00 197 ASN A CA 1
ATOM 1583 C C . ASN A 1 197 ? -12.236 -3.373 66.542 1.00 58.00 197 ASN A C 1
ATOM 1585 O O . ASN A 1 197 ? -12.348 -3.407 65.319 1.00 58.00 197 ASN A O 1
ATOM 1589 N N . ILE A 1 198 ? -12.319 -2.234 67.231 1.00 61.16 198 ILE A N 1
ATOM 1590 C CA . ILE A 1 198 ? -12.584 -0.925 66.619 1.00 61.16 198 ILE A CA 1
ATOM 1591 C C . ILE A 1 198 ? -11.480 -0.558 65.630 1.00 61.16 198 ILE A C 1
ATOM 1593 O O . ILE A 1 198 ? -11.746 -0.172 64.491 1.00 61.16 198 ILE A O 1
ATOM 1597 N N . THR A 1 199 ? -10.231 -0.743 66.052 1.00 63.62 199 THR A N 1
ATOM 1598 C CA . THR A 1 199 ? -9.051 -0.418 65.245 1.00 63.62 199 THR A CA 1
ATOM 1599 C C . THR A 1 199 ? -8.963 -1.305 64.000 1.00 63.62 199 THR A C 1
ATOM 1601 O O . THR A 1 199 ? -8.740 -0.803 62.897 1.00 63.62 199 THR A O 1
ATOM 1604 N N . VAL A 1 200 ? -9.194 -2.615 64.150 1.00 65.56 200 VAL A N 1
ATOM 1605 C CA . VAL A 1 200 ? -9.211 -3.567 63.026 1.00 65.56 200 VAL A CA 1
ATOM 1606 C C . VAL A 1 200 ? -10.333 -3.229 62.040 1.00 65.56 200 VAL A C 1
ATOM 1608 O O . VAL A 1 200 ? -10.096 -3.180 60.833 1.00 65.56 200 VAL A O 1
ATOM 1611 N N . CYS A 1 201 ? -11.531 -2.917 62.535 1.00 63.59 201 CYS A N 1
ATOM 1612 C CA . CYS A 1 201 ? -12.669 -2.522 61.708 1.00 63.59 201 CYS A CA 1
ATOM 1613 C C . CYS A 1 201 ? -12.411 -1.227 60.922 1.00 63.59 201 CYS A C 1
ATOM 1615 O O . CYS A 1 201 ? -12.760 -1.144 59.745 1.00 63.59 201 CYS A O 1
ATOM 1617 N N . VAL A 1 202 ? -11.775 -0.220 61.529 1.00 68.69 202 VAL A N 1
ATOM 1618 C CA . VAL A 1 202 ? -11.392 1.021 60.833 1.00 68.69 202 VAL A CA 1
ATOM 1619 C C . VAL A 1 202 ? -10.371 0.738 59.724 1.00 68.69 202 VAL A C 1
ATOM 1621 O O . VAL A 1 202 ? -10.532 1.234 58.605 1.00 68.69 202 VAL A O 1
ATOM 1624 N N . ALA A 1 203 ? -9.365 -0.100 59.990 1.00 68.88 203 ALA A N 1
ATOM 1625 C CA . ALA A 1 203 ? -8.333 -0.454 59.014 1.00 68.88 203 ALA A CA 1
ATOM 1626 C C . ALA A 1 203 ? -8.897 -1.239 57.815 1.00 68.88 203 ALA A C 1
ATOM 1628 O O . ALA A 1 203 ? -8.635 -0.879 56.667 1.00 68.88 203 ALA A O 1
ATOM 1629 N N . LEU A 1 204 ? -9.723 -2.263 58.066 1.00 67.25 204 LEU A N 1
ATOM 1630 C CA . LEU A 1 204 ? -10.379 -3.046 57.010 1.00 67.25 204 LEU A CA 1
ATOM 1631 C C . LEU A 1 204 ? -11.266 -2.169 56.118 1.00 67.25 204 LEU A C 1
ATOM 1633 O O . LEU A 1 204 ? -11.242 -2.303 54.897 1.00 67.25 204 LEU A O 1
ATOM 1637 N N . ARG A 1 205 ? -12.009 -1.227 56.708 1.00 70.19 205 ARG A N 1
ATOM 1638 C CA . ARG A 1 205 ? -12.861 -0.306 55.942 1.00 70.19 205 ARG A CA 1
ATOM 1639 C C . ARG A 1 205 ? -12.070 0.693 55.125 1.00 70.19 205 ARG A C 1
ATOM 1641 O O . ARG A 1 205 ? -12.453 0.979 53.999 1.00 70.19 205 ARG A O 1
ATOM 1648 N N . SER A 1 206 ? -10.969 1.196 55.673 1.00 73.06 206 SER A N 1
ATOM 1649 C CA . SER A 1 206 ? -10.083 2.100 54.937 1.00 73.06 206 SER A CA 1
ATOM 1650 C C . SER A 1 206 ? -9.571 1.421 53.666 1.00 73.06 206 SER A C 1
ATOM 1652 O O . SER A 1 206 ? -9.615 2.024 52.598 1.00 73.06 206 SER A O 1
ATOM 1654 N N . LYS A 1 207 ? -9.203 0.137 53.769 1.00 74.50 207 LYS A N 1
ATOM 1655 C CA . LYS A 1 207 ? -8.800 -0.679 52.623 1.00 74.50 207 LYS A CA 1
ATOM 1656 C C . LYS A 1 207 ? -9.940 -0.901 51.621 1.00 74.50 207 LYS A C 1
ATOM 1658 O O . LYS A 1 207 ? -9.737 -0.714 50.430 1.00 74.50 207 LYS A O 1
ATOM 1663 N N . LEU A 1 208 ? -11.144 -1.253 52.076 1.00 70.81 208 LEU A N 1
ATOM 1664 C CA . LEU A 1 208 ? -12.268 -1.488 51.161 1.00 70.81 208 LEU A CA 1
ATOM 1665 C C . LEU A 1 208 ? -12.701 -0.209 50.426 1.00 70.81 208 LEU A C 1
ATOM 1667 O O . LEU A 1 208 ? -12.996 -0.244 49.237 1.00 70.81 208 LEU A O 1
ATOM 1671 N N . VAL A 1 209 ? -12.685 0.941 51.107 1.00 73.94 209 VAL A N 1
ATOM 1672 C CA . VAL A 1 209 ? -12.926 2.246 50.471 1.00 73.94 209 VAL A CA 1
ATOM 1673 C C . VAL A 1 209 ? -11.876 2.539 49.397 1.00 73.94 209 VAL A C 1
ATOM 1675 O O . VAL A 1 209 ? -12.211 3.099 48.354 1.00 73.94 209 VAL A O 1
ATOM 1678 N N . GLU A 1 210 ? -10.613 2.183 49.635 1.00 78.50 210 GLU A N 1
ATOM 1679 C CA . GLU A 1 210 ? -9.544 2.303 48.640 1.00 78.50 210 GLU A CA 1
ATOM 1680 C C . GLU A 1 210 ? -9.793 1.392 47.427 1.00 78.50 210 GLU A C 1
ATOM 1682 O O . GLU A 1 210 ? -9.740 1.870 46.296 1.00 78.50 210 GLU A O 1
ATOM 1687 N N . GLU A 1 211 ? -10.159 0.126 47.643 1.00 76.75 211 GLU A N 1
ATOM 1688 C CA . GLU A 1 211 ? -10.492 -0.828 46.572 1.00 76.75 211 GLU A CA 1
ATOM 1689 C C . GLU A 1 211 ? -11.693 -0.357 45.730 1.00 76.75 211 GLU A C 1
ATOM 1691 O O . GLU A 1 211 ? -11.608 -0.321 44.504 1.00 76.75 211 GLU A O 1
ATOM 1696 N N . VAL A 1 212 ? -12.781 0.110 46.356 1.00 74.25 212 VAL A N 1
ATOM 1697 C CA . VAL A 1 212 ? -13.947 0.659 45.633 1.00 74.25 212 VAL A CA 1
ATOM 1698 C C . VAL A 1 212 ? -13.561 1.892 44.812 1.00 74.25 212 VAL A C 1
ATOM 1700 O O . VAL A 1 212 ? -13.974 2.024 43.660 1.00 74.25 212 VAL A O 1
ATOM 1703 N N . LYS A 1 213 ? -12.739 2.793 45.364 1.00 80.06 213 LYS A N 1
ATOM 1704 C CA . LYS A 1 213 ? -12.240 3.964 44.624 1.00 80.06 213 LYS A CA 1
ATOM 1705 C C . LYS A 1 213 ? -11.370 3.565 43.433 1.00 80.06 213 LYS A C 1
ATOM 1707 O O . LYS A 1 213 ? -11.489 4.197 42.383 1.00 80.06 213 LYS A O 1
ATOM 1712 N N . ASN A 1 214 ? -10.540 2.534 43.581 1.00 80.31 214 ASN A N 1
ATOM 1713 C CA . ASN A 1 214 ? -9.733 1.991 42.490 1.00 80.31 214 ASN A CA 1
ATOM 1714 C C . ASN A 1 214 ? -10.625 1.397 41.393 1.00 80.31 214 ASN A C 1
ATOM 1716 O O . ASN A 1 214 ? -10.467 1.771 40.237 1.00 80.31 214 ASN A O 1
ATOM 1720 N N . ASN A 1 215 ? -11.639 0.603 41.744 1.00 79.69 215 ASN A N 1
ATOM 1721 C CA . ASN A 1 215 ? -12.579 0.036 40.769 1.00 79.69 215 ASN A CA 1
ATOM 1722 C C . ASN A 1 215 ? -13.384 1.121 40.033 1.00 79.69 215 ASN A C 1
ATOM 1724 O O . ASN A 1 215 ? -13.576 1.040 38.823 1.00 79.69 215 ASN A O 1
ATOM 1728 N N . ILE A 1 216 ? -13.811 2.186 40.726 1.00 80.31 216 ILE A N 1
ATOM 1729 C CA . ILE A 1 216 ? -14.443 3.353 40.079 1.00 80.31 216 ILE A CA 1
ATOM 1730 C C . ILE A 1 216 ? -13.468 4.024 39.100 1.00 80.31 216 ILE A C 1
ATOM 1732 O O . ILE A 1 216 ? -13.884 4.513 38.048 1.00 80.31 216 ILE A O 1
ATOM 1736 N N . HIS A 1 217 ? -12.177 4.092 39.437 1.00 82.88 217 HIS A N 1
ATOM 1737 C CA . HIS A 1 217 ? -11.160 4.627 38.536 1.00 82.88 217 HIS A CA 1
ATOM 1738 C C . HIS A 1 217 ? -10.944 3.729 37.309 1.00 82.88 217 HIS A C 1
ATOM 1740 O O . HIS A 1 217 ? -10.888 4.248 36.196 1.00 82.88 217 HIS A O 1
ATOM 1746 N N . GLU A 1 218 ? -10.889 2.411 37.488 1.00 80.44 218 GLU A N 1
ATOM 1747 C CA . GLU A 1 218 ? -10.804 1.450 36.384 1.00 80.44 218 GLU A CA 1
ATOM 1748 C C . GLU A 1 218 ? -12.024 1.550 35.464 1.00 80.44 218 GLU A C 1
ATOM 1750 O O . GLU A 1 218 ? -11.855 1.722 34.261 1.00 80.44 218 GLU A O 1
ATOM 1755 N N . LEU A 1 219 ? -13.241 1.597 36.020 1.00 77.62 219 LEU A N 1
ATOM 1756 C CA . LEU A 1 219 ? -14.481 1.728 35.246 1.00 77.62 219 LEU A CA 1
ATOM 1757 C C . LEU A 1 219 ? -14.534 3.034 34.433 1.00 77.62 219 LEU A C 1
ATOM 1759 O O . LEU A 1 219 ? -15.003 3.057 33.293 1.00 77.62 219 LEU A O 1
ATOM 1763 N N . LYS A 1 220 ? -14.000 4.133 34.988 1.00 83.38 220 LYS A N 1
ATOM 1764 C CA . LYS A 1 220 ? -13.813 5.396 34.249 1.00 83.38 220 LYS A CA 1
ATOM 1765 C C . LYS A 1 220 ? -12.867 5.230 33.062 1.00 83.38 220 LYS A C 1
ATOM 1767 O O . LYS A 1 220 ? -13.094 5.835 32.016 1.00 83.38 220 LYS A O 1
ATOM 1772 N N . ASN A 1 221 ? -11.809 4.441 33.223 1.00 83.62 221 ASN A N 1
ATOM 1773 C CA . ASN A 1 221 ? -10.818 4.211 32.178 1.00 83.62 221 ASN A CA 1
ATOM 1774 C C . ASN A 1 221 ? -11.316 3.223 31.112 1.00 83.62 221 ASN A C 1
ATOM 1776 O O . ASN A 1 221 ? -10.950 3.382 29.949 1.00 83.62 221 ASN A O 1
ATOM 1780 N N . THR A 1 222 ? -12.211 2.289 31.458 1.00 78.88 222 THR A N 1
ATOM 1781 C CA . THR A 1 222 ? -12.763 1.276 30.540 1.00 78.88 222 THR A CA 1
ATOM 1782 C C . THR A 1 222 ? -13.344 1.884 29.267 1.00 78.88 222 THR A C 1
ATOM 1784 O O . THR A 1 222 ? -13.120 1.359 28.182 1.00 78.88 222 THR A O 1
ATOM 1787 N N . THR A 1 223 ? -14.027 3.031 29.358 1.00 76.12 223 THR A N 1
ATOM 1788 C CA . THR A 1 223 ? -14.578 3.701 28.164 1.00 76.12 223 THR A CA 1
ATOM 1789 C C . THR A 1 223 ? -13.463 4.075 27.179 1.00 76.12 223 THR A C 1
ATOM 1791 O O . THR A 1 223 ? -13.556 3.792 25.986 1.00 76.12 223 THR A O 1
ATOM 1794 N N . ASN A 1 224 ? -12.361 4.643 27.678 1.00 81.25 224 ASN A N 1
ATOM 1795 C CA . ASN A 1 224 ? -11.210 5.001 26.848 1.00 81.25 224 ASN A CA 1
ATOM 1796 C C . ASN A 1 224 ? -10.506 3.760 26.283 1.00 81.25 224 ASN A C 1
ATOM 1798 O O . ASN A 1 224 ? -10.068 3.776 25.134 1.00 81.25 224 ASN A O 1
ATOM 1802 N N . GLU A 1 225 ? -10.415 2.683 27.063 1.00 82.38 225 GLU A N 1
ATOM 1803 C CA . GLU A 1 225 ? -9.844 1.411 26.611 1.00 82.38 225 GLU A CA 1
ATOM 1804 C C . GLU A 1 225 ? -10.676 0.786 25.485 1.00 82.38 225 GLU A C 1
ATOM 1806 O O . GLU A 1 225 ? -10.116 0.387 24.463 1.00 82.38 225 GLU A O 1
ATOM 1811 N N . CYS A 1 226 ? -12.008 0.778 25.602 1.00 79.88 226 CYS A N 1
ATOM 1812 C CA . CYS A 1 226 ? -12.910 0.322 24.544 1.00 79.88 226 CYS A CA 1
ATOM 1813 C C . CYS A 1 226 ? -12.741 1.143 23.259 1.00 79.88 226 CYS A C 1
ATOM 1815 O O . CYS A 1 226 ? -12.632 0.569 22.173 1.00 79.88 226 CYS A O 1
ATOM 1817 N N . ILE A 1 227 ? -12.661 2.474 23.376 1.00 82.38 227 ILE A N 1
ATOM 1818 C CA . ILE A 1 227 ? -12.422 3.372 22.236 1.00 82.38 227 ILE A CA 1
ATOM 1819 C C . ILE A 1 227 ? -11.065 3.075 21.585 1.00 82.38 227 ILE A C 1
ATOM 1821 O O . ILE A 1 227 ? -10.970 3.017 20.357 1.00 82.38 227 ILE A O 1
ATOM 1825 N N . GLN A 1 228 ? -10.018 2.846 22.382 1.00 84.31 228 GLN A N 1
ATOM 1826 C CA . GLN A 1 228 ? -8.682 2.529 21.878 1.00 84.31 228 GLN A CA 1
ATOM 1827 C C . GLN A 1 228 ? -8.656 1.179 21.144 1.00 84.31 228 GLN A C 1
ATOM 1829 O O . GLN A 1 228 ? -8.153 1.104 20.024 1.00 84.31 228 GLN A O 1
ATOM 1834 N N . ILE A 1 229 ? -9.265 0.137 21.719 1.00 84.00 229 ILE A N 1
ATOM 1835 C CA . ILE A 1 229 ? -9.384 -1.183 21.082 1.00 84.00 229 ILE A CA 1
ATOM 1836 C C . ILE A 1 229 ? -10.161 -1.072 19.768 1.00 84.00 229 ILE A C 1
ATOM 1838 O O . ILE A 1 229 ? -9.719 -1.590 18.740 1.00 84.00 229 ILE A O 1
ATOM 1842 N N . MET A 1 230 ? -11.297 -0.367 19.770 1.00 84.19 230 MET A N 1
ATOM 1843 C CA . MET A 1 230 ? -12.076 -0.129 18.555 1.00 84.19 230 MET A CA 1
ATOM 1844 C C . MET A 1 230 ? -11.232 0.594 17.501 1.00 84.19 230 MET A C 1
ATOM 1846 O O . MET A 1 230 ? -11.234 0.194 16.337 1.00 84.19 230 MET A O 1
ATOM 1850 N N . SER A 1 231 ? -10.481 1.622 17.903 1.00 86.44 231 SER A N 1
ATOM 1851 C CA . SER A 1 231 ? -9.599 2.375 17.013 1.00 86.44 231 SER A CA 1
ATOM 1852 C C . SER A 1 231 ? -8.574 1.466 16.325 1.00 86.44 231 SER A C 1
ATOM 1854 O O . SER A 1 231 ? -8.443 1.484 15.095 1.00 86.44 231 SER A O 1
ATOM 1856 N N . ASP A 1 232 ? -7.915 0.596 17.093 1.00 85.69 232 ASP A N 1
ATOM 1857 C CA . ASP A 1 232 ? -6.908 -0.341 16.589 1.00 85.69 232 ASP A CA 1
ATOM 1858 C C . ASP A 1 232 ? -7.511 -1.397 15.645 1.00 85.69 232 ASP A C 1
ATOM 1860 O O . ASP A 1 232 ? -6.935 -1.712 14.592 1.00 85.69 232 ASP A O 1
ATOM 1864 N N . VAL A 1 233 ? -8.710 -1.899 15.962 1.00 87.38 233 VAL A N 1
ATOM 1865 C CA . VAL A 1 233 ? -9.462 -2.826 15.103 1.00 87.38 233 VAL A CA 1
ATOM 1866 C C . VAL A 1 233 ? -9.880 -2.145 13.800 1.00 87.38 233 VAL A C 1
ATOM 1868 O O . VAL A 1 233 ? -9.600 -2.670 12.718 1.00 87.38 233 VAL A O 1
ATOM 1871 N N . CYS A 1 234 ? -10.485 -0.956 13.868 1.00 88.56 234 CYS A N 1
ATOM 1872 C CA . CYS A 1 234 ? -10.885 -0.175 12.697 1.00 88.56 234 CYS A CA 1
ATOM 1873 C C . CYS A 1 234 ? -9.686 0.140 11.800 1.00 88.56 234 CYS A C 1
ATOM 1875 O O . CYS A 1 234 ? -9.788 0.030 10.575 1.00 88.56 234 CYS A O 1
ATOM 1877 N N . ARG A 1 235 ? -8.532 0.477 12.383 1.00 91.50 235 ARG A N 1
ATOM 1878 C CA . ARG A 1 235 ? -7.295 0.747 11.643 1.00 91.50 235 ARG A CA 1
ATOM 1879 C C . ARG A 1 235 ? -6.779 -0.501 10.933 1.00 91.50 235 ARG A C 1
ATOM 1881 O O . ARG A 1 235 ? -6.459 -0.443 9.744 1.00 91.50 235 ARG A O 1
ATOM 1888 N N . THR A 1 236 ? -6.745 -1.633 11.632 1.00 90.31 236 THR A N 1
ATOM 1889 C CA . THR A 1 236 ? -6.305 -2.921 11.075 1.00 90.31 236 THR A CA 1
ATOM 1890 C C . THR A 1 236 ? -7.209 -3.370 9.928 1.00 90.31 236 THR A C 1
ATOM 1892 O O . THR A 1 236 ? -6.721 -3.714 8.849 1.00 90.31 236 THR A O 1
ATOM 1895 N N . LEU A 1 237 ? -8.529 -3.298 10.122 1.00 89.56 237 LEU A N 1
ATOM 1896 C CA . LEU A 1 237 ? -9.512 -3.612 9.086 1.00 89.56 237 LEU A CA 1
ATOM 1897 C C . LEU A 1 237 ? -9.400 -2.661 7.892 1.00 89.56 237 LEU A C 1
ATOM 1899 O O . LEU A 1 237 ? -9.403 -3.125 6.753 1.00 89.56 237 LEU A O 1
ATOM 1903 N N . SER A 1 238 ? -9.228 -1.358 8.131 1.00 92.25 238 SER A N 1
ATOM 1904 C CA . SER A 1 238 ? -9.051 -0.365 7.065 1.00 92.25 238 SER A CA 1
ATOM 1905 C C . SER A 1 238 ? -7.844 -0.682 6.192 1.00 92.25 238 SER A C 1
ATOM 1907 O O . SER A 1 238 ? -7.975 -0.763 4.971 1.00 92.25 238 SER A O 1
ATOM 1909 N N . LEU A 1 239 ? -6.683 -0.946 6.796 1.00 90.69 239 LEU A N 1
ATOM 1910 C CA . LEU A 1 239 ? -5.474 -1.311 6.055 1.00 90.69 239 LEU A CA 1
ATOM 1911 C C . LEU A 1 239 ? -5.642 -2.627 5.284 1.00 90.69 239 LEU A C 1
ATOM 1913 O O . LEU A 1 239 ? -5.246 -2.706 4.121 1.00 90.69 239 LEU A O 1
ATOM 1917 N N . ALA A 1 240 ? -6.264 -3.643 5.889 1.00 89.69 240 ALA A N 1
ATOM 1918 C CA . ALA A 1 240 ? -6.511 -4.924 5.230 1.00 89.69 240 ALA A CA 1
ATOM 1919 C C . ALA A 1 240 ? -7.465 -4.790 4.030 1.00 89.69 240 ALA A C 1
ATOM 1921 O O . ALA A 1 240 ? -7.201 -5.334 2.958 1.00 89.69 240 ALA A O 1
ATOM 1922 N N . LYS A 1 241 ? -8.554 -4.027 4.170 1.00 90.50 241 LYS A N 1
ATOM 1923 C CA . LYS A 1 241 ? -9.515 -3.783 3.082 1.00 90.50 241 LYS A CA 1
ATOM 1924 C C . LYS A 1 241 ? -8.897 -2.935 1.972 1.00 90.50 241 LYS A C 1
ATOM 1926 O O . LYS A 1 241 ? -9.093 -3.245 0.800 1.00 90.50 241 LYS A O 1
ATOM 1931 N N . LEU A 1 242 ? -8.075 -1.940 2.314 1.00 90.31 242 LEU A N 1
ATOM 1932 C CA . LEU A 1 242 ? -7.270 -1.205 1.336 1.00 90.31 242 LEU A CA 1
ATOM 1933 C C . LEU A 1 242 ? -6.316 -2.148 0.587 1.00 90.31 242 LEU A C 1
ATOM 1935 O O . LEU A 1 242 ? -6.257 -2.093 -0.633 1.00 90.31 242 LEU A O 1
ATOM 1939 N N . MET A 1 243 ? -5.650 -3.100 1.246 1.00 88.00 243 MET A N 1
ATOM 1940 C CA . MET A 1 243 ? -4.828 -4.092 0.530 1.00 88.00 243 MET A CA 1
ATOM 1941 C C . MET A 1 243 ? -5.605 -4.907 -0.515 1.00 88.00 243 MET A C 1
ATOM 1943 O O . MET A 1 243 ? -5.005 -5.319 -1.507 1.00 88.00 243 MET A O 1
ATOM 1947 N N . LEU A 1 244 ? -6.903 -5.137 -0.306 1.00 87.19 244 LEU A N 1
ATOM 1948 C CA . LEU A 1 244 ? -7.749 -5.924 -1.207 1.00 87.19 244 LEU A CA 1
ATOM 1949 C C . LEU A 1 244 ? -8.385 -5.089 -2.324 1.00 87.19 244 LEU A C 1
ATOM 1951 O O . LEU A 1 244 ? -8.488 -5.560 -3.455 1.00 87.19 244 LEU A O 1
ATOM 1955 N N . PHE A 1 245 ? -8.848 -3.877 -2.013 1.00 84.69 245 PHE A N 1
ATOM 1956 C CA . PHE A 1 245 ? -9.656 -3.065 -2.931 1.00 84.69 245 PHE A CA 1
ATOM 1957 C C . PHE A 1 245 ? -8.880 -1.938 -3.607 1.00 84.69 245 PHE A C 1
ATOM 1959 O O . PHE A 1 245 ? -9.355 -1.395 -4.605 1.00 84.69 245 PHE A O 1
ATOM 1966 N N . PHE A 1 246 ? -7.719 -1.554 -3.069 1.00 87.50 246 PHE A N 1
ATOM 1967 C CA . PHE A 1 246 ? -6.995 -0.394 -3.568 1.00 87.50 246 PHE A CA 1
ATOM 1968 C C . PHE A 1 246 ? -6.475 -0.638 -4.993 1.00 87.50 246 PHE A C 1
ATOM 1970 O O . PHE A 1 246 ? -5.850 -1.673 -5.247 1.00 87.50 246 PHE A O 1
ATOM 1977 N N . PRO A 1 247 ? -6.692 0.303 -5.931 1.00 85.94 247 PRO A N 1
ATOM 1978 C CA . PRO A 1 247 ? -6.246 0.139 -7.307 1.00 85.94 247 PRO A CA 1
ATOM 1979 C C . PRO A 1 247 ? -4.722 -0.037 -7.416 1.00 85.94 247 PRO A C 1
ATOM 1981 O O . PRO A 1 247 ? -3.970 0.535 -6.618 1.00 85.94 247 PRO A O 1
ATOM 1984 N N . PRO A 1 248 ? -4.225 -0.766 -8.433 1.00 83.69 248 PRO A N 1
ATOM 1985 C CA . PRO A 1 248 ? -2.790 -0.861 -8.688 1.00 83.69 248 PRO A CA 1
ATOM 1986 C C . PRO A 1 248 ? -2.201 0.525 -8.985 1.00 83.69 248 PRO A C 1
ATOM 1988 O O . PRO A 1 248 ? -2.882 1.378 -9.551 1.00 83.69 248 PRO A O 1
ATOM 1991 N N . SER A 1 249 ? -0.913 0.744 -8.696 1.00 82.19 249 SER A N 1
ATOM 1992 C CA . SER A 1 249 ? -0.248 2.051 -8.876 1.00 82.19 249 SER A CA 1
ATOM 1993 C C . SER A 1 249 ? -0.424 2.658 -10.276 1.00 82.19 249 SER A C 1
ATOM 1995 O O . SER A 1 249 ? -0.481 3.877 -10.410 1.00 82.19 249 SER A O 1
ATOM 1997 N N . ALA A 1 250 ? -0.584 1.824 -11.309 1.00 77.31 250 ALA A N 1
ATOM 1998 C CA . ALA A 1 250 ? -0.871 2.258 -12.677 1.00 77.31 250 ALA A CA 1
ATOM 1999 C C . ALA A 1 250 ? -2.158 3.103 -12.801 1.00 77.31 250 ALA A C 1
ATOM 2001 O O . ALA A 1 250 ? -2.206 4.012 -13.628 1.00 77.31 250 ALA A O 1
ATOM 2002 N N . TYR A 1 251 ? -3.171 2.856 -11.961 1.00 82.19 251 TYR A N 1
ATOM 2003 C CA . TYR A 1 251 ? -4.411 3.642 -11.905 1.00 82.19 251 TYR A CA 1
ATOM 2004 C C . TYR A 1 251 ? -4.131 5.119 -11.586 1.00 82.19 251 TYR A C 1
ATOM 2006 O O . TYR A 1 251 ? -4.727 6.011 -12.180 1.00 82.19 251 TYR A O 1
ATOM 2014 N N . TRP A 1 252 ? -3.147 5.382 -10.725 1.00 84.62 252 TRP A N 1
ATOM 2015 C CA . TRP A 1 252 ? -2.739 6.723 -10.293 1.00 84.62 252 TRP A CA 1
ATOM 2016 C C . TRP A 1 252 ? -1.626 7.342 -11.145 1.00 84.62 252 TRP A C 1
ATOM 2018 O O . TRP A 1 252 ? -1.256 8.499 -10.960 1.00 84.62 252 TRP A O 1
ATOM 2028 N N . GLN A 1 253 ? -1.080 6.581 -12.089 1.00 83.06 253 GLN A N 1
ATOM 2029 C CA . GLN A 1 253 ? -0.042 7.023 -13.026 1.00 83.06 253 GLN A CA 1
ATOM 2030 C C . GLN A 1 253 ? -0.609 7.282 -14.429 1.00 83.06 253 GLN A C 1
ATOM 2032 O O . GLN A 1 253 ? 0.131 7.563 -15.367 1.00 83.06 253 GLN A O 1
ATOM 2037 N N . THR A 1 254 ? -1.930 7.203 -14.579 1.00 77.56 254 THR A N 1
ATOM 2038 C CA . THR A 1 254 ? -2.639 7.437 -15.838 1.00 77.56 254 THR A CA 1
ATOM 2039 C C . THR A 1 254 ? -2.567 8.898 -16.292 1.00 77.56 254 THR A C 1
ATOM 2041 O O . THR A 1 254 ? -2.382 9.805 -15.486 1.00 77.56 254 THR A O 1
ATOM 2044 N N . ARG A 1 255 ? -2.780 9.153 -17.586 1.00 75.12 255 ARG A N 1
ATOM 2045 C CA . ARG A 1 255 ? -3.045 10.506 -18.113 1.00 75.12 255 ARG A CA 1
ATOM 2046 C C . ARG A 1 255 ? -4.540 10.821 -18.192 1.00 75.12 255 ARG A C 1
ATOM 2048 O O . ARG A 1 255 ? -4.905 11.980 -18.371 1.00 75.12 255 ARG A O 1
ATOM 2055 N N . VAL A 1 256 ? -5.387 9.805 -18.035 1.00 78.00 256 VAL A N 1
ATOM 2056 C CA . VAL A 1 256 ? -6.843 9.922 -18.121 1.00 78.00 256 VAL A CA 1
ATOM 2057 C C . VAL A 1 256 ? -7.397 10.461 -16.811 1.00 78.00 256 VAL A C 1
ATOM 2059 O O . VAL A 1 256 ? -7.075 9.980 -15.726 1.00 78.00 256 VAL A O 1
ATOM 2062 N N . ILE A 1 257 ? -8.229 11.479 -16.934 1.00 83.94 257 ILE A N 1
ATOM 2063 C CA . ILE A 1 257 ? -8.934 12.098 -15.826 1.00 83.94 257 ILE A CA 1
ATOM 2064 C C . ILE A 1 257 ? -10.312 11.423 -15.744 1.00 83.94 257 ILE A C 1
ATOM 2066 O O . ILE A 1 257 ? -11.085 11.519 -16.693 1.00 83.94 257 ILE A O 1
ATOM 2070 N N . ASN A 1 258 ? -10.601 10.722 -14.649 1.00 83.12 258 ASN A N 1
ATOM 2071 C CA . ASN A 1 258 ? -11.859 9.989 -14.449 1.00 83.12 258 ASN A CA 1
ATOM 2072 C C . ASN A 1 258 ? -12.985 10.957 -14.099 1.00 83.12 258 ASN A C 1
ATOM 2074 O O . ASN A 1 258 ? -12.749 11.855 -13.307 1.00 83.12 258 ASN A O 1
ATOM 2078 N N . GLU A 1 259 ? -14.197 10.789 -14.623 1.00 84.06 259 GLU A N 1
ATOM 2079 C CA . GLU A 1 259 ? -15.307 11.709 -14.316 1.00 84.06 259 GLU A CA 1
ATOM 2080 C C . GLU A 1 259 ? -15.776 11.604 -12.858 1.00 84.06 259 GLU A C 1
ATOM 2082 O O . GLU A 1 259 ? -15.966 12.631 -12.206 1.00 84.06 259 GLU A O 1
ATOM 2087 N N . ASN A 1 260 ? -15.869 10.374 -12.346 1.00 86.69 260 ASN A N 1
ATOM 2088 C CA . ASN A 1 260 ? -16.369 10.048 -11.011 1.00 86.69 260 ASN A CA 1
ATOM 2089 C C . ASN A 1 260 ? -15.270 9.464 -10.117 1.00 86.69 260 ASN A C 1
ATOM 2091 O O . ASN A 1 260 ? -14.183 9.117 -10.595 1.00 86.69 260 ASN A O 1
ATOM 2095 N N . SER A 1 261 ? -15.578 9.339 -8.825 1.00 90.12 261 SER A N 1
ATOM 2096 C CA . SER A 1 261 ? -14.740 8.608 -7.880 1.00 90.12 261 SER A CA 1
ATOM 2097 C C . SER A 1 261 ? -14.658 7.118 -8.236 1.00 90.12 261 SER A C 1
ATOM 2099 O O . SER A 1 261 ? -15.565 6.546 -8.843 1.00 90.12 261 SER A O 1
ATOM 2101 N N . GLY A 1 262 ? -13.545 6.480 -7.885 1.00 87.75 262 GLY A N 1
ATOM 2102 C CA . GLY A 1 262 ? -13.313 5.065 -8.126 1.00 87.75 262 GLY A CA 1
ATOM 2103 C C . GLY A 1 262 ? -14.253 4.177 -7.309 1.00 87.75 262 GLY A C 1
ATOM 2104 O O . GLY A 1 262 ? -14.486 4.413 -6.123 1.00 87.75 262 GLY A O 1
ATOM 2105 N N . ASP A 1 263 ? -14.714 3.079 -7.913 1.00 87.94 263 ASP A N 1
ATOM 2106 C CA . ASP A 1 263 ? -15.658 2.126 -7.298 1.00 87.94 263 ASP A CA 1
ATOM 2107 C C . ASP A 1 263 ? -15.191 1.567 -5.941 1.00 87.94 263 ASP A C 1
ATOM 2109 O O . ASP A 1 263 ? -15.995 1.121 -5.118 1.00 87.94 263 ASP A O 1
ATOM 2113 N N . TYR A 1 264 ? -13.878 1.562 -5.699 1.00 91.62 264 TYR A N 1
ATOM 2114 C CA . TYR A 1 264 ? -13.292 1.079 -4.454 1.00 91.62 264 TYR A CA 1
ATOM 2115 C C . TYR A 1 264 ? -13.631 1.975 -3.250 1.00 91.62 264 TYR A C 1
ATOM 2117 O O . TYR A 1 264 ? -13.679 1.464 -2.133 1.00 91.62 264 TYR A O 1
ATOM 2125 N N . VAL A 1 265 ? -13.895 3.274 -3.455 1.00 92.69 265 VAL A N 1
ATOM 2126 C CA . VAL A 1 265 ? -14.230 4.220 -2.375 1.00 92.69 265 VAL A CA 1
ATOM 2127 C C . VAL A 1 265 ? -15.558 3.833 -1.731 1.00 92.69 265 VAL A C 1
ATOM 2129 O O . VAL A 1 265 ? -15.636 3.666 -0.515 1.00 92.69 265 VAL A O 1
ATOM 2132 N N . ASN A 1 266 ? -16.584 3.597 -2.552 1.00 91.25 266 ASN A N 1
ATOM 2133 C CA . ASN A 1 266 ? -17.896 3.170 -2.070 1.00 91.25 266 ASN A CA 1
ATOM 2134 C C . ASN A 1 266 ? -17.815 1.812 -1.350 1.00 91.25 266 ASN A C 1
ATOM 2136 O O . ASN A 1 266 ? -18.366 1.645 -0.262 1.00 91.25 266 ASN A O 1
ATOM 2140 N N . LYS A 1 267 ? -17.063 0.854 -1.909 1.00 90.31 267 LYS A N 1
ATOM 2141 C CA . LYS A 1 267 ? -16.846 -0.458 -1.273 1.00 90.31 267 LYS A CA 1
ATOM 2142 C C . LYS A 1 267 ? -16.166 -0.333 0.089 1.00 90.31 267 LYS A C 1
ATOM 2144 O O . LYS A 1 267 ? -16.598 -0.980 1.035 1.00 90.31 267 LYS A O 1
ATOM 2149 N N . LEU A 1 268 ? -15.137 0.510 0.203 1.00 91.62 268 LEU A N 1
ATOM 2150 C CA . LEU A 1 268 ? -14.416 0.734 1.457 1.00 91.62 268 LEU A CA 1
ATOM 2151 C C . LEU A 1 268 ? -15.342 1.293 2.547 1.00 91.62 268 LEU A C 1
ATOM 2153 O O . LEU A 1 268 ? -15.367 0.769 3.658 1.00 91.62 268 LEU A O 1
ATOM 2157 N N . LEU A 1 269 ? -16.125 2.326 2.225 1.00 91.69 269 LEU A N 1
ATOM 2158 C CA . LEU A 1 269 ? -17.034 2.959 3.186 1.00 91.69 269 LEU A CA 1
ATOM 2159 C C . LEU A 1 269 ? -18.200 2.041 3.566 1.00 91.69 269 LEU A C 1
ATOM 2161 O O . LEU A 1 269 ? -18.561 1.963 4.739 1.00 91.69 269 LEU A O 1
ATOM 2165 N N . THR A 1 270 ? -18.734 1.286 2.607 1.00 89.94 270 THR A N 1
ATOM 2166 C CA . THR A 1 270 ? -19.816 0.320 2.852 1.00 89.94 270 THR A CA 1
ATOM 2167 C C . THR A 1 270 ? -19.365 -0.859 3.721 1.00 89.94 270 THR A C 1
ATOM 2169 O O . THR A 1 270 ? -20.146 -1.382 4.503 1.00 89.94 270 THR A O 1
ATOM 2172 N N . GLU A 1 271 ? -18.106 -1.283 3.631 1.00 87.88 271 GLU A N 1
ATOM 2173 C CA . GLU A 1 271 ? -17.592 -2.409 4.425 1.00 87.88 271 GLU A CA 1
ATOM 2174 C C . GLU A 1 271 ? -17.136 -2.008 5.835 1.00 87.88 271 GLU A C 1
ATOM 2176 O O . GLU A 1 271 ? -17.073 -2.866 6.712 1.00 87.88 271 GLU A O 1
ATOM 2181 N N . ILE A 1 272 ? -16.788 -0.734 6.059 1.00 86.56 272 ILE A N 1
ATOM 2182 C CA . ILE A 1 272 ? -16.187 -0.284 7.327 1.00 86.56 272 ILE A CA 1
ATOM 2183 C C . ILE A 1 272 ? -17.078 0.710 8.067 1.00 86.56 272 ILE A C 1
ATOM 2185 O O . ILE A 1 272 ? -17.380 0.498 9.236 1.00 86.56 272 ILE A O 1
ATOM 2189 N N . LEU A 1 273 ? -17.502 1.793 7.412 1.00 88.31 273 LEU A N 1
ATOM 2190 C CA . LEU A 1 273 ? -18.244 2.870 8.073 1.00 88.31 273 LEU A CA 1
ATOM 2191 C C . LEU A 1 273 ? -19.737 2.544 8.200 1.00 88.31 273 LEU A C 1
ATOM 2193 O O . LEU A 1 273 ? -20.354 2.867 9.210 1.00 88.31 273 LEU A O 1
ATOM 2197 N N . TYR A 1 274 ? -20.319 1.872 7.204 1.00 86.00 274 TYR A N 1
ATOM 2198 C CA . TYR A 1 274 ? -21.742 1.521 7.214 1.00 86.00 274 TYR A CA 1
ATOM 2199 C C . TYR A 1 274 ? -22.152 0.586 8.374 1.00 86.00 274 TYR A C 1
ATOM 2201 O O . TYR A 1 274 ? -23.177 0.866 8.996 1.00 86.00 274 TYR A O 1
ATOM 2209 N N . PRO A 1 275 ? -21.389 -0.467 8.742 1.00 84.06 275 PRO A N 1
ATOM 2210 C CA . PRO A 1 275 ? -21.697 -1.264 9.932 1.00 84.06 275 PRO A CA 1
ATOM 2211 C C . PRO A 1 275 ? -21.677 -0.436 11.221 1.00 84.06 275 PRO A C 1
ATOM 2213 O O . PRO A 1 275 ? -22.580 -0.564 12.039 1.00 84.06 275 PRO A O 1
ATOM 2216 N N . VAL A 1 276 ? -20.706 0.471 11.373 1.00 83.88 276 VAL A N 1
ATOM 2217 C CA . VAL A 1 276 ? -20.609 1.344 12.557 1.00 83.88 276 VAL A CA 1
ATOM 2218 C C . VAL A 1 276 ? -21.804 2.297 12.637 1.00 83.88 276 VAL A C 1
ATOM 2220 O O . VAL A 1 276 ? -22.370 2.473 13.710 1.00 83.88 276 VAL A O 1
ATOM 2223 N N . LEU A 1 277 ? -22.242 2.847 11.500 1.00 83.56 277 LEU A N 1
ATOM 2224 C CA . LEU A 1 277 ? -23.444 3.685 11.411 1.00 83.56 277 LEU A CA 1
ATOM 2225 C C . LEU A 1 277 ? -24.731 2.951 11.800 1.00 83.56 277 LEU A C 1
ATOM 2227 O O . LEU A 1 277 ? -25.670 3.585 12.273 1.00 83.56 277 LEU A O 1
ATOM 2231 N N . ARG A 1 278 ? -24.793 1.629 11.602 1.00 80.44 278 ARG A N 1
ATOM 2232 C CA . ARG A 1 278 ? -25.907 0.815 12.107 1.00 80.44 278 ARG A CA 1
ATOM 2233 C C . ARG A 1 278 ? -25.819 0.586 13.612 1.00 80.44 278 ARG A C 1
ATOM 2235 O O . ARG A 1 278 ? -26.851 0.536 14.266 1.00 80.44 278 ARG A O 1
ATOM 2242 N N . SER A 1 279 ? -24.608 0.458 14.149 1.00 73.69 279 SER A N 1
ATOM 2243 C CA . SER A 1 279 ? -24.388 0.152 15.564 1.00 73.69 279 SER A CA 1
ATOM 2244 C C . SER A 1 279 ? -24.497 1.356 16.501 1.00 73.69 279 SER A C 1
ATOM 2246 O O . SER A 1 279 ? -24.844 1.168 17.662 1.00 73.69 279 SER A O 1
ATOM 2248 N N . THR A 1 280 ? -24.168 2.575 16.058 1.00 75.50 280 THR A N 1
ATOM 2249 C CA . THR A 1 280 ? -24.159 3.755 16.938 1.00 75.50 280 THR A CA 1
ATOM 2250 C C . THR A 1 280 ? -24.587 5.042 16.236 1.00 75.50 280 THR A C 1
ATOM 2252 O O . THR A 1 280 ? -24.296 5.263 15.060 1.00 75.50 280 THR A O 1
ATOM 2255 N N . LYS A 1 281 ? -25.245 5.927 16.996 1.00 76.12 281 LYS A N 1
ATOM 2256 C CA . LYS A 1 281 ? -25.538 7.313 16.598 1.00 76.12 281 LYS A CA 1
ATOM 2257 C C . LYS A 1 281 ? -24.549 8.331 17.169 1.00 76.12 281 LYS A C 1
ATOM 2259 O O . LYS A 1 281 ? -24.700 9.519 16.893 1.00 76.12 281 LYS A O 1
ATOM 2264 N N . ASP A 1 282 ? -23.569 7.902 17.960 1.00 82.62 282 ASP A N 1
ATOM 2265 C CA . ASP A 1 282 ? -22.596 8.807 18.569 1.00 82.62 282 ASP A CA 1
ATOM 2266 C C . ASP A 1 282 ? -21.688 9.442 17.502 1.00 82.62 282 ASP A C 1
ATOM 2268 O O . ASP A 1 282 ? -20.895 8.774 16.834 1.00 82.62 282 ASP A O 1
ATOM 2272 N N . VAL A 1 283 ? -21.791 10.764 17.353 1.00 85.19 283 VAL A N 1
ATOM 2273 C CA . VAL A 1 283 ? -21.023 11.533 16.368 1.00 85.19 283 VAL A CA 1
ATOM 2274 C C . VAL A 1 283 ? -19.531 11.490 16.635 1.00 85.19 283 VAL A C 1
ATOM 2276 O O . VAL A 1 283 ? -18.756 11.533 15.680 1.00 85.19 283 VAL A O 1
ATOM 2279 N N . GLU A 1 284 ? -19.112 11.438 17.897 1.00 85.44 284 GLU A N 1
ATOM 2280 C CA . GLU A 1 284 ? -17.693 11.426 18.249 1.00 85.44 284 GLU A CA 1
ATOM 2281 C C . GLU A 1 284 ? -17.055 10.120 17.775 1.00 85.44 284 GLU A C 1
ATOM 2283 O O . GLU A 1 284 ? -16.026 10.144 17.095 1.00 85.44 284 GLU A O 1
ATOM 2288 N N . MET A 1 285 ? -17.742 8.997 17.998 1.00 84.38 285 MET A N 1
ATOM 2289 C CA . MET A 1 285 ? -17.338 7.676 17.514 1.00 84.38 285 MET A CA 1
ATOM 2290 C C . MET A 1 285 ? -17.343 7.597 15.986 1.00 84.38 285 MET A C 1
ATOM 2292 O O . MET A 1 285 ? -16.372 7.138 15.381 1.00 84.38 285 MET A O 1
ATOM 2296 N N . LEU A 1 286 ? -18.389 8.110 15.333 1.00 89.69 286 LEU A N 1
ATOM 2297 C CA . LEU A 1 286 ? -18.460 8.153 13.868 1.00 89.69 286 LEU A CA 1
ATOM 2298 C C . LEU A 1 286 ? -17.349 9.024 13.261 1.00 89.69 286 LEU A C 1
ATOM 2300 O O . LEU A 1 286 ? -16.740 8.647 12.257 1.00 89.69 286 LEU A O 1
ATOM 2304 N N . SER A 1 287 ? -17.044 10.162 13.889 1.00 91.75 287 SER A N 1
ATOM 2305 C CA . SER A 1 287 ? -15.963 11.063 13.472 1.00 91.75 287 SER A CA 1
ATOM 2306 C C . SER A 1 287 ? -14.591 10.414 13.656 1.00 91.75 287 SER A C 1
ATOM 2308 O O . SER A 1 287 ? -13.737 10.523 12.773 1.00 91.75 287 SER A O 1
ATOM 2310 N N . LEU A 1 288 ? -14.391 9.690 14.762 1.00 91.06 288 LEU A N 1
ATOM 2311 C CA . LEU A 1 288 ? -13.175 8.926 15.030 1.00 91.06 288 LEU A CA 1
ATOM 2312 C C . LEU A 1 288 ? -12.963 7.829 13.980 1.00 91.06 288 LEU A C 1
ATOM 2314 O O . LEU A 1 288 ? -11.882 7.740 13.400 1.00 91.06 288 LEU A O 1
ATOM 2318 N N . VAL A 1 289 ? -13.990 7.033 13.676 1.00 91.38 289 VAL A N 1
ATOM 2319 C CA . VAL A 1 289 ? -13.890 5.963 12.670 1.00 91.38 289 VAL A CA 1
ATOM 2320 C C . VAL A 1 289 ? -13.623 6.538 11.279 1.00 91.38 289 VAL A C 1
ATOM 2322 O O . VAL A 1 289 ? -12.728 6.055 10.583 1.00 91.38 289 VAL A O 1
ATOM 2325 N N . LEU A 1 290 ? -14.320 7.610 10.884 1.00 94.69 290 LEU A N 1
ATOM 2326 C CA . LEU A 1 290 ? -14.046 8.310 9.624 1.00 94.69 290 LEU A CA 1
ATOM 2327 C C . LEU A 1 290 ? -12.591 8.798 9.560 1.00 94.69 290 LEU A C 1
ATOM 2329 O O . LEU A 1 290 ? -11.916 8.616 8.543 1.00 94.69 290 LEU A O 1
ATOM 2333 N N . LYS A 1 291 ? -12.086 9.377 10.657 1.00 94.62 291 LYS A N 1
ATOM 2334 C CA . LYS A 1 291 ? -10.692 9.812 10.771 1.00 94.62 291 LYS A CA 1
ATOM 2335 C C . LYS A 1 291 ? -9.721 8.652 10.562 1.00 94.62 291 LYS A C 1
ATOM 2337 O O . LYS A 1 291 ? -8.818 8.775 9.737 1.00 94.62 291 LYS A O 1
ATOM 2342 N N . ILE A 1 292 ? -9.945 7.523 11.231 1.00 94.00 292 ILE A N 1
ATOM 2343 C CA . ILE A 1 292 ? -9.099 6.328 11.126 1.00 94.00 292 ILE A CA 1
ATOM 2344 C C . ILE A 1 292 ? -9.076 5.779 9.698 1.00 94.00 292 ILE A C 1
ATOM 2346 O O . ILE A 1 292 ? -7.999 5.457 9.198 1.00 94.00 292 ILE A O 1
ATOM 2350 N N . ILE A 1 293 ? -10.227 5.701 9.020 1.00 94.44 293 ILE A N 1
ATOM 2351 C CA . ILE A 1 293 ? -10.312 5.220 7.630 1.00 94.44 293 ILE A CA 1
ATOM 2352 C C . ILE A 1 293 ? -9.467 6.107 6.708 1.00 94.44 293 ILE A C 1
ATOM 2354 O O . ILE A 1 293 ? -8.661 5.609 5.918 1.00 94.44 293 ILE A O 1
ATOM 2358 N N . CYS A 1 294 ? -9.630 7.427 6.813 1.00 95.44 294 CYS A N 1
ATOM 2359 C CA . CYS A 1 294 ? -8.904 8.388 5.988 1.00 95.44 294 CYS A CA 1
ATOM 2360 C C . CYS A 1 294 ? -7.396 8.395 6.282 1.00 95.44 294 CYS A C 1
ATOM 2362 O O . CYS A 1 294 ? -6.592 8.411 5.350 1.00 95.44 294 CYS A O 1
ATOM 2364 N N . GLU A 1 295 ? -6.991 8.345 7.552 1.00 93.94 295 GLU A N 1
ATOM 2365 C CA . GLU A 1 295 ? -5.577 8.251 7.934 1.00 93.94 295 GLU A CA 1
ATOM 2366 C C . GLU A 1 295 ? -4.953 6.934 7.461 1.00 93.94 295 GLU A C 1
ATOM 2368 O O . GLU A 1 295 ? -3.885 6.955 6.854 1.00 93.94 295 GLU A O 1
ATOM 2373 N N . ALA A 1 296 ? -5.646 5.803 7.629 1.00 94.38 296 ALA A N 1
ATOM 2374 C CA . ALA A 1 296 ? -5.195 4.507 7.126 1.00 94.38 296 ALA A CA 1
ATOM 2375 C C . ALA A 1 296 ? -5.040 4.502 5.597 1.00 94.38 296 ALA A C 1
ATOM 2377 O O . ALA A 1 296 ? -4.092 3.914 5.078 1.00 94.38 296 ALA A O 1
ATOM 2378 N N . TRP A 1 297 ? -5.924 5.188 4.866 1.00 94.81 297 TRP A N 1
ATOM 2379 C CA . TRP A 1 297 ? -5.794 5.370 3.418 1.00 94.81 297 TRP A CA 1
ATOM 2380 C C . TRP A 1 297 ? -4.531 6.167 3.069 1.00 94.81 297 TRP A C 1
ATOM 2382 O O . TRP A 1 297 ? -3.725 5.727 2.242 1.00 94.81 297 TRP A O 1
ATOM 2392 N N . LEU A 1 298 ? -4.294 7.302 3.723 1.00 93.62 298 LEU A N 1
ATOM 2393 C CA . LEU A 1 298 ? -3.082 8.092 3.499 1.00 93.62 298 LEU A CA 1
ATOM 2394 C C . LEU A 1 298 ? -1.803 7.313 3.855 1.00 93.62 298 LEU A C 1
ATOM 2396 O O . LEU A 1 298 ? -0.837 7.325 3.088 1.00 93.62 298 LEU A O 1
ATOM 2400 N N . ASP A 1 299 ? -1.810 6.578 4.962 1.00 90.94 299 ASP A N 1
ATOM 2401 C CA . ASP A 1 299 ? -0.697 5.720 5.369 1.00 90.94 299 ASP A CA 1
ATOM 2402 C C . ASP A 1 299 ? -0.463 4.584 4.376 1.00 90.94 299 ASP A C 1
ATOM 2404 O O . ASP A 1 299 ? 0.679 4.267 4.048 1.00 90.94 299 ASP A O 1
ATOM 2408 N N . PHE A 1 300 ? -1.528 4.004 3.825 1.00 91.25 300 PHE A N 1
ATOM 2409 C CA . PHE A 1 300 ? -1.421 2.980 2.797 1.00 91.25 300 PHE A CA 1
ATOM 2410 C C . PHE A 1 300 ? -0.711 3.503 1.543 1.00 91.25 300 PHE A C 1
ATOM 2412 O O . PHE A 1 300 ? 0.194 2.844 1.018 1.00 91.25 300 PHE A O 1
ATOM 2419 N N . ILE A 1 301 ? -1.064 4.714 1.097 1.00 91.00 301 ILE A N 1
ATOM 2420 C CA . ILE A 1 301 ? -0.390 5.398 -0.015 1.00 91.00 301 ILE A CA 1
ATOM 2421 C C . ILE A 1 301 ? 1.108 5.554 0.281 1.00 91.00 301 ILE A C 1
ATOM 2423 O O . ILE A 1 301 ? 1.943 5.292 -0.593 1.00 91.00 301 ILE A O 1
ATOM 2427 N N . TYR A 1 302 ? 1.453 5.931 1.513 1.00 87.06 302 TYR A N 1
ATOM 2428 C CA . TYR A 1 302 ? 2.838 6.062 1.953 1.00 87.06 302 TYR A CA 1
ATOM 2429 C C . TYR A 1 302 ? 3.592 4.734 1.983 1.00 87.06 302 TYR A C 1
ATOM 2431 O O . TYR A 1 302 ? 4.679 4.640 1.409 1.00 87.06 302 TYR A O 1
ATOM 2439 N N . ILE A 1 303 ? 3.021 3.704 2.613 1.00 86.00 303 ILE A N 1
ATOM 2440 C CA . ILE A 1 303 ? 3.625 2.372 2.750 1.00 86.00 303 ILE A CA 1
ATOM 2441 C C . ILE A 1 303 ? 3.893 1.770 1.369 1.00 86.00 303 ILE A C 1
ATOM 2443 O O . ILE A 1 303 ? 4.966 1.219 1.124 1.00 86.00 303 ILE A O 1
ATOM 2447 N N . LYS A 1 304 ? 2.945 1.917 0.436 1.00 84.00 304 LYS A N 1
ATOM 2448 C CA . LYS A 1 304 ? 3.083 1.442 -0.948 1.00 84.00 304 LYS A CA 1
ATOM 2449 C C . LYS A 1 304 ? 3.910 2.367 -1.843 1.00 84.00 304 LYS A C 1
ATOM 2451 O O . LYS A 1 304 ? 4.146 2.013 -2.996 1.00 84.00 304 LYS A O 1
ATOM 2456 N N . LYS A 1 305 ? 4.355 3.525 -1.336 1.00 85.69 305 LYS A N 1
ATOM 2457 C CA . LYS A 1 305 ? 5.100 4.554 -2.083 1.00 85.69 305 LYS A CA 1
ATOM 2458 C C . LYS A 1 305 ? 4.454 4.872 -3.439 1.00 85.69 305 LYS A C 1
ATOM 2460 O O . LYS A 1 305 ? 5.142 4.980 -4.456 1.00 85.69 305 LYS A O 1
ATOM 2465 N N . VAL A 1 306 ? 3.125 4.993 -3.464 1.00 85.62 306 VAL A N 1
ATOM 2466 C CA . VAL A 1 306 ? 2.376 5.189 -4.713 1.00 85.62 306 VAL A CA 1
ATOM 2467 C C . VAL A 1 306 ? 2.790 6.514 -5.346 1.00 85.62 306 VAL A C 1
ATOM 2469 O O . VAL A 1 306 ? 2.765 7.559 -4.697 1.00 85.62 306 VAL A O 1
ATOM 2472 N N . ARG A 1 307 ? 3.186 6.470 -6.622 1.00 85.38 307 ARG A N 1
ATOM 2473 C CA . ARG A 1 307 ? 3.523 7.669 -7.399 1.00 85.38 307 ARG A CA 1
ATOM 2474 C C . ARG A 1 307 ? 2.304 8.157 -8.171 1.00 85.38 307 ARG A C 1
ATOM 2476 O O . ARG A 1 307 ? 1.651 7.348 -8.823 1.00 85.38 307 ARG A O 1
ATOM 2483 N N . PHE A 1 308 ? 2.062 9.465 -8.164 1.00 86.81 308 PHE A N 1
ATOM 2484 C CA . PHE A 1 308 ? 0.895 10.074 -8.817 1.00 86.81 308 PHE A CA 1
ATOM 2485 C C . PHE A 1 308 ? 1.291 10.892 -10.046 1.00 86.81 308 PHE A C 1
ATOM 2487 O O . PHE A 1 308 ? 2.170 11.746 -9.950 1.00 86.81 308 PHE A O 1
ATOM 2494 N N . SER A 1 309 ? 0.644 10.693 -11.193 1.00 84.44 309 SER A N 1
ATOM 2495 C CA . SER A 1 309 ? 0.708 11.636 -12.326 1.00 84.44 309 SER A CA 1
ATOM 2496 C C . SER A 1 309 ? -0.102 12.917 -12.022 1.00 84.44 309 SER A C 1
ATOM 2498 O O . SER A 1 309 ? -0.719 13.014 -10.962 1.00 84.44 309 SER A O 1
ATOM 2500 N N . VAL A 1 310 ? -0.107 13.925 -12.920 1.00 81.50 310 VAL A N 1
ATOM 2501 C CA . VAL A 1 310 ? -0.962 15.124 -12.719 1.00 81.50 310 VAL A CA 1
ATOM 2502 C C . VAL A 1 310 ? -2.416 14.662 -12.660 1.00 81.50 310 VAL A C 1
ATOM 2504 O O . VAL A 1 310 ? -3.124 14.935 -11.697 1.00 81.50 310 VAL A O 1
ATOM 2507 N N . SER A 1 311 ? -2.827 13.904 -13.679 1.00 81.81 311 SER A N 1
ATOM 2508 C CA . SER A 1 311 ? -4.181 13.379 -13.812 1.00 81.81 311 SER A CA 1
ATOM 2509 C C . SER A 1 311 ? -4.526 12.407 -12.687 1.00 81.81 311 SER A C 1
ATOM 2511 O O . SER A 1 311 ? -5.640 12.430 -12.187 1.00 81.81 311 SER A O 1
ATOM 2513 N N . GLY A 1 312 ? -3.569 11.603 -12.223 1.00 86.00 312 GLY A N 1
ATOM 2514 C CA . GLY A 1 312 ? -3.763 10.703 -11.094 1.00 86.00 312 GLY A CA 1
ATOM 2515 C C . GLY A 1 312 ? -3.944 11.428 -9.764 1.00 86.00 312 GLY A C 1
ATOM 2516 O O . GLY A 1 312 ? -4.773 11.013 -8.965 1.00 86.00 312 GLY A O 1
ATOM 2517 N N . ALA A 1 313 ? -3.238 12.538 -9.536 1.00 88.62 313 ALA A N 1
ATOM 2518 C CA . ALA A 1 313 ? -3.482 13.397 -8.377 1.00 88.62 313 ALA A CA 1
ATOM 2519 C C . ALA A 1 313 ? -4.867 14.072 -8.445 1.00 88.62 313 ALA A C 1
ATOM 2521 O O . ALA A 1 313 ? -5.538 14.196 -7.422 1.00 88.62 313 ALA A O 1
ATOM 2522 N N . VAL A 1 314 ? -5.333 14.445 -9.646 1.00 86.25 314 VAL A N 1
ATOM 2523 C CA . VAL A 1 314 ? -6.715 14.919 -9.864 1.00 86.25 314 VAL A CA 1
ATOM 2524 C C . VAL A 1 314 ? -7.734 13.810 -9.585 1.00 86.25 314 VAL A C 1
ATOM 2526 O O . VAL A 1 314 ? -8.731 14.060 -8.915 1.00 86.25 314 VAL A O 1
ATOM 2529 N N . ASN A 1 315 ? -7.477 12.581 -10.037 1.00 90.75 315 ASN A N 1
ATOM 2530 C CA . ASN A 1 315 ? -8.341 11.438 -9.738 1.00 90.75 315 ASN A CA 1
ATOM 2531 C C . ASN A 1 315 ? -8.369 11.154 -8.229 1.00 90.75 315 ASN A C 1
ATOM 2533 O O . ASN A 1 315 ? -9.429 10.876 -7.690 1.00 90.75 315 ASN A O 1
ATOM 2537 N N . LEU A 1 316 ? -7.242 11.302 -7.521 1.00 93.12 316 LEU A N 1
ATOM 2538 C CA . LEU A 1 316 ? -7.203 11.096 -6.069 1.00 93.12 316 LEU A CA 1
ATOM 2539 C C . LEU A 1 316 ? -8.035 12.152 -5.334 1.00 93.12 316 LEU A C 1
ATOM 2541 O O . LEU A 1 316 ? -8.726 11.831 -4.373 1.00 93.12 316 LEU A O 1
ATOM 2545 N N . LEU A 1 317 ? -8.000 13.405 -5.798 1.00 91.12 317 LEU A N 1
ATOM 2546 C CA . LEU A 1 317 ? -8.880 14.453 -5.280 1.00 91.12 317 LEU A CA 1
ATOM 2547 C C . LEU A 1 317 ? -10.355 14.098 -5.464 1.00 91.12 317 LEU A C 1
ATOM 2549 O O . LEU A 1 317 ? -11.124 14.268 -4.523 1.00 91.12 317 LEU A O 1
ATOM 2553 N N . ARG A 1 318 ? -10.730 13.561 -6.630 1.00 91.38 318 ARG A N 1
ATOM 2554 C CA . ARG A 1 318 ? -12.092 13.064 -6.860 1.00 91.38 318 ARG A CA 1
ATOM 2555 C C . ARG A 1 318 ? -12.449 11.900 -5.953 1.00 91.38 318 ARG A C 1
ATOM 2557 O O . ARG A 1 318 ? -13.568 11.845 -5.464 1.00 91.38 318 ARG A O 1
ATOM 2564 N N . ASP A 1 319 ? -11.510 11.001 -5.699 1.00 94.25 319 ASP A N 1
ATOM 2565 C CA . ASP A 1 319 ? -11.744 9.862 -4.816 1.00 94.25 319 ASP A CA 1
ATOM 2566 C C . ASP A 1 319 ? -11.967 10.324 -3.367 1.00 94.25 319 ASP A C 1
ATOM 2568 O O . ASP A 1 319 ? -12.825 9.775 -2.677 1.00 94.25 319 ASP A O 1
ATOM 2572 N N . PHE A 1 320 ? -11.295 11.394 -2.927 1.00 94.31 320 PHE A N 1
ATOM 2573 C CA . PHE A 1 320 ? -11.581 12.043 -1.644 1.00 94.31 320 PHE A CA 1
ATOM 2574 C C . PHE A 1 320 ? -12.901 12.822 -1.629 1.00 94.31 320 PHE A C 1
ATOM 2576 O O . PHE A 1 320 ? -13.625 12.745 -0.638 1.00 94.31 320 PHE A O 1
ATOM 2583 N N . ASP A 1 321 ? -13.243 13.538 -2.703 1.00 90.88 321 ASP A N 1
ATOM 2584 C CA . ASP A 1 321 ? -14.553 14.193 -2.821 1.00 90.88 321 ASP A CA 1
ATOM 2585 C C . ASP A 1 321 ? -15.685 13.138 -2.833 1.00 90.88 321 ASP A C 1
ATOM 2587 O O . ASP A 1 321 ? -16.724 13.335 -2.210 1.00 90.88 321 ASP A O 1
ATOM 2591 N N . GLY A 1 322 ? -15.434 11.944 -3.381 1.00 92.31 322 GLY A N 1
ATOM 2592 C CA . GLY A 1 322 ? -16.354 10.808 -3.331 1.00 92.31 322 GLY A CA 1
ATOM 2593 C C . GLY A 1 322 ? -16.668 10.305 -1.917 1.00 92.31 322 GLY A C 1
ATOM 2594 O O . GLY A 1 322 ? -17.754 9.775 -1.694 1.00 92.31 322 GLY A O 1
ATOM 2595 N N . VAL A 1 323 ? -15.768 10.494 -0.942 1.00 94.56 323 VAL A N 1
ATOM 2596 C CA . VAL A 1 323 ? -16.056 10.191 0.475 1.00 94.56 323 VAL A CA 1
ATOM 2597 C C . VAL A 1 323 ? -17.092 11.163 1.028 1.00 94.56 323 VAL A C 1
ATOM 2599 O O . VAL A 1 323 ? -18.032 10.758 1.707 1.00 94.56 323 VAL A O 1
ATOM 2602 N N . HIS A 1 324 ? -16.933 12.446 0.714 1.00 92.25 324 HIS A N 1
ATOM 2603 C CA . HIS A 1 324 ? -17.882 13.481 1.101 1.00 92.25 324 HIS A CA 1
ATOM 2604 C C . HIS A 1 324 ? -19.253 13.245 0.450 1.00 92.25 324 HIS A C 1
ATOM 2606 O O . HIS A 1 324 ? -20.273 13.286 1.136 1.00 92.25 324 HIS A O 1
ATOM 2612 N N . ASP A 1 325 ? -19.276 12.909 -0.841 1.00 91.94 325 ASP A N 1
ATOM 2613 C CA . ASP A 1 325 ? -20.513 12.594 -1.561 1.00 91.94 325 ASP A CA 1
ATOM 2614 C C . ASP A 1 325 ? -21.206 11.349 -0.994 1.00 91.94 325 ASP A C 1
ATOM 2616 O O . ASP A 1 325 ? -22.431 11.311 -0.894 1.00 91.94 325 ASP A O 1
ATOM 2620 N N . TRP A 1 326 ? -20.443 10.338 -0.572 1.00 94.19 326 TRP A N 1
ATOM 2621 C CA . TRP A 1 326 ? -21.000 9.159 0.088 1.00 94.19 326 TRP A CA 1
ATOM 2622 C C . TRP A 1 326 ? -21.675 9.515 1.419 1.00 94.19 326 TRP A C 1
ATOM 2624 O O . TRP A 1 326 ? -22.769 9.028 1.686 1.00 94.19 326 TRP A O 1
ATOM 2634 N N . ILE A 1 327 ? -21.063 10.391 2.227 1.00 92.38 327 ILE A N 1
ATOM 2635 C CA . ILE A 1 327 ? -21.628 10.845 3.511 1.00 92.38 327 ILE A CA 1
ATOM 2636 C C . ILE A 1 327 ? -22.947 11.590 3.291 1.00 92.38 327 ILE A C 1
ATOM 2638 O O . ILE A 1 327 ? -23.924 11.294 3.971 1.00 92.38 327 ILE A O 1
ATOM 2642 N N . ILE A 1 328 ? -22.996 12.515 2.328 1.00 90.44 328 ILE A N 1
ATOM 2643 C CA . ILE A 1 328 ? -24.208 13.300 2.039 1.00 90.44 328 ILE A CA 1
ATOM 2644 C C . ILE A 1 328 ? -25.352 12.416 1.536 1.00 90.44 328 ILE A C 1
ATOM 2646 O O . ILE A 1 328 ? -26.509 12.645 1.872 1.00 90.44 328 ILE A O 1
ATOM 2650 N N . ASN A 1 329 ? -25.038 11.397 0.738 1.00 90.00 329 ASN A N 1
ATOM 2651 C CA . ASN A 1 329 ? -26.045 10.497 0.179 1.00 90.00 329 ASN A CA 1
ATOM 2652 C C . ASN A 1 329 ? -26.401 9.324 1.113 1.00 90.00 329 ASN A C 1
ATOM 2654 O O . ASN A 1 329 ? -27.201 8.464 0.740 1.00 90.00 329 ASN A O 1
ATOM 2658 N N . CYS A 1 330 ? -25.813 9.248 2.311 1.00 87.88 330 CYS A N 1
ATOM 2659 C CA . CYS A 1 330 ? -26.051 8.150 3.238 1.00 87.88 330 CYS A CA 1
ATOM 2660 C C . CYS A 1 330 ? -27.351 8.359 4.024 1.00 87.88 330 CYS A C 1
ATOM 2662 O O . CYS A 1 330 ? -27.447 9.235 4.878 1.00 87.88 330 CYS A O 1
ATOM 2664 N N . THR A 1 331 ? -28.340 7.490 3.807 1.00 86.69 331 THR A N 1
ATOM 2665 C CA . THR A 1 331 ? -29.667 7.596 4.441 1.00 86.69 331 THR A CA 1
ATOM 2666 C C . THR A 1 331 ? -29.679 7.298 5.943 1.00 86.69 331 THR A C 1
ATOM 2668 O O . THR A 1 331 ? -30.692 7.528 6.594 1.00 86.69 331 THR A O 1
ATOM 2671 N N . LEU A 1 332 ? -28.598 6.734 6.492 1.00 83.88 332 LEU A N 1
ATOM 2672 C CA . LEU A 1 332 ? -28.496 6.396 7.918 1.00 83.88 332 LEU A CA 1
ATOM 2673 C C . LEU A 1 332 ? -27.994 7.565 8.780 1.00 83.88 332 LEU A C 1
ATOM 2675 O O . LEU A 1 332 ? -28.053 7.484 10.004 1.00 83.88 332 LEU A O 1
ATOM 2679 N N . ILE A 1 333 ? -27.492 8.638 8.166 1.00 85.12 333 ILE A N 1
ATOM 2680 C CA . ILE A 1 333 ? -26.929 9.790 8.874 1.00 85.12 333 ILE A CA 1
ATOM 2681 C C . ILE A 1 333 ? -28.017 10.861 9.003 1.00 85.12 333 ILE A C 1
ATOM 2683 O O . ILE A 1 333 ? -28.607 11.267 8.007 1.00 85.12 333 ILE A O 1
ATOM 2687 N N . CYS A 1 334 ? -28.292 11.333 10.223 1.00 84.19 334 CYS A N 1
ATOM 2688 C CA . CYS A 1 334 ? -29.218 12.451 10.420 1.00 84.19 334 CYS A CA 1
ATOM 2689 C C . CYS A 1 334 ? -28.592 13.789 9.983 1.00 84.19 334 CYS A C 1
ATOM 2691 O O . CYS A 1 334 ? -27.366 13.929 9.949 1.00 84.19 334 CYS A O 1
ATOM 2693 N N . GLU A 1 335 ? -29.428 14.789 9.684 1.00 82.19 335 GLU A N 1
ATOM 2694 C CA . GLU A 1 335 ? -28.982 16.083 9.138 1.00 82.19 335 GLU A CA 1
ATOM 2695 C C . GLU A 1 335 ? -27.922 16.776 10.016 1.00 82.19 335 GLU A C 1
ATOM 2697 O O . GLU A 1 335 ? -26.899 17.236 9.502 1.00 82.19 335 GLU A O 1
ATOM 2702 N N . ASP A 1 336 ? -28.097 16.753 11.341 1.00 82.19 336 ASP A N 1
ATOM 2703 C CA . ASP A 1 336 ? -27.161 17.365 12.294 1.00 82.19 336 ASP A CA 1
ATOM 2704 C C . ASP A 1 336 ? -25.778 16.689 12.298 1.00 82.19 336 ASP A C 1
ATOM 2706 O O . ASP A 1 336 ? -24.741 17.340 12.467 1.00 82.19 336 ASP A O 1
ATOM 2710 N N . HIS A 1 337 ? -25.736 15.366 12.117 1.00 87.31 337 HIS A N 1
ATOM 2711 C CA . HIS A 1 337 ? -24.488 14.596 12.107 1.00 87.31 337 HIS A CA 1
ATOM 2712 C C . HIS A 1 337 ? -23.801 14.678 10.742 1.00 87.31 337 HIS A C 1
ATOM 2714 O O . HIS A 1 337 ? -22.570 14.713 10.667 1.00 87.31 337 HIS A O 1
ATOM 2720 N N . MET A 1 338 ? -24.584 14.770 9.666 1.00 90.31 338 MET A N 1
ATOM 2721 C CA . MET A 1 338 ? -24.092 14.927 8.300 1.00 90.31 338 MET A CA 1
ATOM 2722 C C . MET A 1 338 ? -23.259 16.204 8.155 1.00 90.31 338 MET A C 1
ATOM 2724 O O . MET A 1 338 ? -22.176 16.164 7.566 1.00 90.31 338 MET A O 1
ATOM 2728 N N . ASP A 1 339 ? -23.703 17.325 8.734 1.00 87.56 339 ASP A N 1
ATOM 2729 C CA . ASP A 1 339 ? -22.954 18.587 8.682 1.00 87.56 339 ASP A CA 1
ATOM 2730 C C . ASP A 1 339 ? -21.589 18.475 9.383 1.00 87.56 339 ASP A C 1
ATOM 2732 O O . ASP A 1 339 ? -20.564 18.914 8.853 1.00 87.56 339 ASP A O 1
ATOM 2736 N N . LYS A 1 340 ? -21.552 17.807 10.544 1.00 89.50 340 LYS A N 1
ATOM 2737 C CA . LYS A 1 340 ? -20.318 17.568 11.308 1.00 89.50 340 LYS A CA 1
ATOM 2738 C C . LYS A 1 340 ? -19.346 16.640 10.574 1.00 89.50 340 LYS A C 1
ATOM 2740 O O . LYS A 1 340 ? -18.162 16.963 10.469 1.00 89.50 340 LYS A O 1
ATOM 2745 N N . LEU A 1 341 ? -19.831 15.521 10.033 1.00 90.50 341 LEU A N 1
ATOM 2746 C CA . LEU A 1 341 ? -18.997 14.528 9.345 1.00 90.50 341 LEU A CA 1
ATOM 2747 C C . LEU A 1 341 ? -18.477 15.046 7.996 1.00 90.50 341 LEU A C 1
ATOM 2749 O O . LEU A 1 341 ? -17.291 14.907 7.698 1.00 90.50 341 LEU A O 1
ATOM 2753 N N . SER A 1 342 ? -19.325 15.708 7.204 1.00 89.81 342 SER A N 1
ATOM 2754 C CA . SER A 1 342 ? -18.939 16.265 5.896 1.00 89.81 342 SER A CA 1
ATOM 2755 C C . SER A 1 342 ? -17.903 17.391 6.005 1.00 89.81 342 SER A C 1
ATOM 2757 O O . SER A 1 342 ? -17.072 17.575 5.113 1.00 89.81 342 SER A O 1
ATOM 2759 N N . LYS A 1 343 ? -17.891 18.128 7.123 1.00 89.06 343 LYS A N 1
ATOM 2760 C CA . LYS A 1 343 ? -16.943 19.228 7.375 1.00 89.06 343 LYS A CA 1
ATOM 2761 C C . LYS A 1 343 ? -15.730 18.834 8.217 1.00 89.06 343 LYS A C 1
ATOM 2763 O O . LYS A 1 343 ? -14.921 19.724 8.520 1.00 89.06 343 LYS A O 1
ATOM 2768 N N . HIS A 1 344 ? -15.592 17.553 8.560 1.00 91.62 344 HIS A N 1
ATOM 2769 C CA . HIS A 1 344 ? -14.544 17.041 9.437 1.00 91.62 344 HIS A CA 1
ATOM 2770 C C . HIS A 1 344 ? -13.130 17.386 8.928 1.00 91.62 344 HIS A C 1
ATOM 2772 O O . HIS A 1 344 ? -12.859 17.417 7.722 1.00 91.62 344 HIS A O 1
ATOM 2778 N N . GLU A 1 345 ? -12.197 17.643 9.853 1.00 91.38 345 GLU A N 1
ATOM 2779 C CA . GLU A 1 345 ? -10.829 18.089 9.535 1.00 91.38 345 GLU A CA 1
ATOM 2780 C C . GLU A 1 345 ? -10.068 17.107 8.632 1.00 91.38 345 GLU A C 1
ATOM 2782 O O . GLU A 1 345 ? -9.313 17.522 7.751 1.00 91.38 345 GLU A O 1
ATOM 2787 N N . VAL A 1 346 ? -10.324 15.806 8.796 1.00 92.06 346 VAL A N 1
ATOM 2788 C CA . VAL A 1 346 ? -9.619 14.746 8.068 1.00 92.06 346 VAL A CA 1
ATOM 2789 C C . VAL A 1 346 ? -9.882 14.807 6.561 1.00 92.06 346 VAL A C 1
ATOM 2791 O O . VAL A 1 346 ? -8.970 14.597 5.766 1.00 92.06 346 VAL A O 1
ATOM 2794 N N . LEU A 1 347 ? -11.092 15.200 6.148 1.00 92.44 347 LEU A N 1
ATOM 2795 C CA . LEU A 1 347 ? -11.438 15.351 4.733 1.00 92.44 347 LEU A CA 1
ATOM 2796 C C . LEU A 1 347 ? -10.695 16.544 4.121 1.00 92.44 347 LEU A C 1
ATOM 2798 O O . LEU A 1 347 ? -10.218 16.477 2.986 1.00 92.44 347 LEU A O 1
ATOM 2802 N N . ARG A 1 348 ? -10.509 17.623 4.898 1.00 90.94 348 ARG A N 1
ATOM 2803 C CA . ARG A 1 348 ? -9.682 18.768 4.483 1.00 90.94 348 ARG A CA 1
ATOM 2804 C C . ARG A 1 348 ? -8.216 18.377 4.355 1.00 90.94 348 ARG A C 1
ATOM 2806 O O . ARG A 1 348 ? -7.570 18.825 3.411 1.00 90.94 348 ARG A O 1
ATOM 2813 N N . MET A 1 349 ? -7.714 17.532 5.255 1.00 91.25 349 MET A N 1
ATOM 2814 C CA . MET A 1 349 ? -6.365 16.975 5.176 1.00 91.25 349 MET A CA 1
ATOM 2815 C C . MET A 1 349 ? -6.191 16.114 3.917 1.00 91.25 349 MET A C 1
ATOM 2817 O O . MET A 1 349 ? -5.274 16.374 3.141 1.00 91.25 349 MET A O 1
ATOM 2821 N N . CYS A 1 350 ? -7.090 15.163 3.640 1.00 92.81 350 CYS A N 1
ATOM 2822 C CA . CYS A 1 350 ? -7.063 14.352 2.415 1.00 92.81 350 CYS A CA 1
ATOM 2823 C C . CYS A 1 350 ? -7.091 15.225 1.148 1.00 92.81 350 CYS A C 1
ATOM 2825 O O . CYS A 1 350 ? -6.236 15.097 0.267 1.00 92.81 350 CYS A O 1
ATOM 2827 N N . LYS A 1 351 ? -8.001 16.204 1.089 1.00 89.75 351 LYS A N 1
ATOM 2828 C CA . LYS A 1 351 ? -8.065 17.174 -0.014 1.00 89.75 351 LYS A CA 1
ATOM 2829 C C . LYS A 1 351 ? -6.778 17.993 -0.138 1.00 89.75 351 LYS A C 1
ATOM 2831 O O . LYS A 1 351 ? -6.300 18.250 -1.242 1.00 89.75 351 LYS A O 1
ATOM 2836 N N . GLY A 1 352 ? -6.184 18.381 0.988 1.00 87.75 352 GLY A N 1
ATOM 2837 C CA . GLY A 1 352 ? -4.893 19.057 1.036 1.00 87.75 352 GLY A CA 1
ATOM 2838 C C . GLY A 1 352 ? -3.775 18.206 0.434 1.00 87.75 352 GLY A C 1
ATOM 2839 O O . GLY A 1 352 ? -2.991 18.720 -0.360 1.00 87.75 352 GLY A O 1
ATOM 2840 N N . VAL A 1 353 ? -3.728 16.907 0.748 1.00 90.62 353 VAL A N 1
ATOM 2841 C CA . VAL A 1 353 ? -2.754 15.961 0.179 1.00 90.62 353 VAL A CA 1
ATOM 2842 C C . VAL A 1 353 ? -2.885 15.904 -1.339 1.00 90.62 353 VAL A C 1
ATOM 2844 O O . VAL A 1 353 ? -1.892 16.079 -2.048 1.00 90.62 353 VAL A O 1
ATOM 2847 N N . GLY A 1 354 ? -4.108 15.735 -1.847 1.00 88.19 354 GLY A N 1
ATOM 2848 C CA . GLY A 1 354 ? -4.365 15.719 -3.286 1.00 88.19 354 GLY A CA 1
ATOM 2849 C C . GLY A 1 354 ? -3.912 17.010 -3.981 1.00 88.19 354 GLY A C 1
ATOM 2850 O O . GLY A 1 354 ? -3.264 16.958 -5.023 1.00 88.19 354 GLY A O 1
ATOM 2851 N N . LYS A 1 355 ? -4.149 18.179 -3.367 1.00 87.25 355 LYS A N 1
ATOM 2852 C CA . LYS A 1 355 ? -3.677 19.472 -3.892 1.00 87.25 355 LYS A CA 1
ATOM 2853 C C . LYS A 1 355 ? -2.162 19.639 -3.829 1.00 87.25 355 LYS A C 1
ATOM 2855 O O . LYS A 1 355 ? -1.587 20.210 -4.750 1.00 87.25 355 LYS A O 1
ATOM 2860 N N . ILE A 1 356 ? -1.503 19.153 -2.777 1.00 86.19 356 ILE A N 1
ATOM 2861 C CA . ILE A 1 356 ? -0.035 19.160 -2.684 1.00 86.19 356 ILE A CA 1
ATOM 2862 C C . ILE A 1 356 ? 0.562 18.327 -3.818 1.00 86.19 356 ILE A C 1
ATOM 2864 O O . ILE A 1 356 ? 1.513 18.767 -4.458 1.00 86.19 356 ILE A O 1
ATOM 2868 N N . LEU A 1 357 ? -0.037 17.179 -4.136 1.00 86.31 357 LEU A N 1
ATOM 2869 C CA . LEU A 1 357 ? 0.376 16.352 -5.270 1.00 86.31 357 LEU A CA 1
ATOM 2870 C C . LEU A 1 357 ? 0.168 17.046 -6.630 1.00 86.31 357 LEU A C 1
ATOM 2872 O O . LEU A 1 357 ? 0.768 16.637 -7.614 1.00 86.31 357 LEU A O 1
ATOM 2876 N N . LEU A 1 358 ? -0.610 18.123 -6.741 1.00 82.88 358 LEU A N 1
ATOM 2877 C CA . LEU A 1 358 ? -0.674 18.900 -7.988 1.00 82.88 358 LEU A CA 1
ATOM 2878 C C . LEU A 1 358 ? 0.517 19.851 -8.170 1.00 82.88 358 LEU A C 1
ATOM 2880 O O . LEU A 1 358 ? 0.752 20.324 -9.283 1.00 82.88 358 LEU A O 1
ATOM 2884 N N . ARG A 1 359 ? 1.272 20.128 -7.104 1.00 77.62 359 ARG A N 1
ATOM 2885 C CA . ARG A 1 359 ? 2.379 21.092 -7.103 1.00 77.62 359 ARG A CA 1
ATOM 2886 C C . ARG A 1 359 ? 3.697 20.446 -7.519 1.00 77.62 359 ARG A C 1
ATOM 2888 O O . ARG A 1 359 ? 3.833 19.219 -7.542 1.00 77.62 359 ARG A O 1
ATOM 2895 N N . LYS A 1 360 ? 4.687 21.275 -7.865 1.00 66.50 360 LYS A N 1
ATOM 2896 C CA . LYS A 1 360 ? 6.036 20.778 -8.153 1.00 66.50 360 LYS A CA 1
ATOM 2897 C C . LYS A 1 360 ? 6.751 20.435 -6.840 1.00 66.50 360 LYS A C 1
ATOM 2899 O O . LYS A 1 360 ? 6.504 21.099 -5.837 1.00 66.50 360 LYS A O 1
ATOM 2904 N N . PRO A 1 361 ? 7.675 19.455 -6.828 1.00 61.34 361 PRO A N 1
ATOM 2905 C CA . PRO A 1 361 ? 8.389 19.060 -5.610 1.00 61.34 361 PRO A CA 1
ATOM 2906 C C . PRO A 1 361 ? 9.159 20.189 -4.902 1.00 61.34 361 PRO A C 1
ATOM 2908 O O . PRO A 1 361 ? 9.454 20.075 -3.715 1.00 61.34 361 PRO A O 1
ATOM 2911 N N . GLU A 1 362 ? 9.487 21.257 -5.631 1.00 59.09 362 GLU A N 1
ATOM 2912 C CA . GLU A 1 362 ? 10.216 22.441 -5.157 1.00 59.09 362 GLU A CA 1
ATOM 2913 C C . GLU A 1 362 ? 9.303 23.470 -4.457 1.00 59.09 362 GLU A C 1
ATOM 2915 O O . GLU A 1 362 ? 9.786 24.302 -3.690 1.00 59.09 362 GLU A O 1
ATOM 2920 N N . ASP A 1 363 ? 7.982 23.375 -4.648 1.00 60.28 363 ASP A N 1
ATOM 2921 C CA . ASP A 1 363 ? 6.995 24.313 -4.111 1.00 60.28 363 ASP A CA 1
ATOM 2922 C C . ASP A 1 363 ? 6.590 23.918 -2.679 1.00 60.28 363 ASP A C 1
ATOM 2924 O O . ASP A 1 363 ? 5.551 23.292 -2.449 1.00 60.28 363 ASP A O 1
ATOM 2928 N N . VAL A 1 364 ? 7.404 24.279 -1.682 1.00 58.50 364 VAL A N 1
ATOM 2929 C CA . VAL A 1 364 ? 7.034 24.118 -0.263 1.00 58.50 364 VAL A CA 1
ATOM 2930 C C . VAL A 1 364 ? 6.291 25.361 0.221 1.00 58.50 364 VAL A C 1
ATOM 2932 O O . VAL A 1 364 ? 6.815 26.471 0.159 1.00 58.50 364 VAL A O 1
ATOM 2935 N N . VAL A 1 365 ? 5.077 25.182 0.749 1.00 58.94 365 VAL A N 1
ATOM 2936 C CA . VAL A 1 365 ? 4.321 26.276 1.376 1.00 58.94 365 VAL A CA 1
ATOM 2937 C C . VAL A 1 365 ? 4.869 26.520 2.783 1.00 58.94 365 VAL A C 1
ATOM 2939 O O . VAL A 1 365 ? 5.018 25.557 3.541 1.00 58.94 365 VAL A O 1
ATOM 2942 N N . PRO A 1 366 ? 5.145 27.774 3.182 1.00 51.53 366 PRO A N 1
ATOM 2943 C CA . PRO A 1 366 ? 5.444 28.088 4.570 1.00 51.53 366 PRO A CA 1
ATOM 2944 C C . PRO A 1 366 ? 4.251 27.697 5.445 1.00 51.53 366 PRO A C 1
ATOM 2946 O O . PRO A 1 366 ? 3.162 28.258 5.323 1.00 51.53 366 PRO A O 1
ATOM 2949 N N . ILE A 1 367 ? 4.448 26.719 6.327 1.00 51.97 367 ILE A N 1
ATOM 2950 C CA . ILE A 1 367 ? 3.483 26.409 7.379 1.00 51.97 367 ILE A CA 1
ATOM 2951 C C . ILE A 1 367 ? 3.548 27.586 8.353 1.00 51.97 367 ILE A C 1
ATOM 2953 O O . ILE A 1 367 ? 4.500 27.690 9.127 1.00 51.97 367 ILE A O 1
ATOM 2957 N N . ALA A 1 368 ? 2.568 28.492 8.314 1.00 44.75 368 ALA A N 1
ATOM 2958 C CA . ALA A 1 368 ? 2.322 29.331 9.480 1.00 44.75 368 ALA A CA 1
ATOM 2959 C C . ALA A 1 368 ? 2.036 28.368 10.637 1.00 44.75 368 ALA A C 1
ATOM 2961 O O . ALA A 1 368 ? 1.224 27.454 10.483 1.00 44.75 368 ALA A O 1
ATOM 2962 N N . SER A 1 369 ? 2.786 28.505 11.732 1.00 37.72 369 SER A N 1
ATOM 2963 C CA . SER A 1 369 ? 2.703 27.646 12.914 1.00 37.72 369 SER A CA 1
ATOM 2964 C C . SER A 1 369 ? 1.250 27.296 13.226 1.00 37.72 369 SER A C 1
ATOM 2966 O O . SER A 1 369 ? 0.432 28.202 13.379 1.00 37.72 369 SER A O 1
ATOM 2968 N N . SER A 1 370 ? 0.960 25.992 13.288 1.00 36.22 370 SER A N 1
ATOM 2969 C CA . SER A 1 370 ? -0.355 25.430 13.614 1.00 36.22 370 SER A CA 1
ATOM 2970 C C . SER A 1 370 ? -1.039 26.261 14.712 1.00 36.22 370 SER A C 1
ATOM 2972 O O . SER A 1 370 ? -0.382 26.519 15.728 1.00 36.22 370 SER A O 1
ATOM 2974 N N . PRO A 1 371 ? -2.289 26.731 14.538 1.00 35.44 371 PRO A N 1
ATOM 2975 C CA . PRO A 1 371 ? -2.914 27.613 15.513 1.00 35.44 371 PRO A CA 1
ATOM 2976 C C . PRO A 1 371 ? -3.146 26.841 16.815 1.00 35.44 371 PRO A C 1
ATOM 2978 O O . PRO A 1 371 ? -4.072 26.044 16.939 1.00 35.44 371 PRO A O 1
ATOM 2981 N N . LYS A 1 372 ? -2.271 27.062 17.799 1.00 36.53 372 LYS A N 1
ATOM 2982 C CA . LYS A 1 372 ? -2.482 26.633 19.181 1.00 36.53 372 LYS A CA 1
ATOM 2983 C C . LYS A 1 372 ? -3.390 27.659 19.856 1.00 36.53 372 LYS A C 1
ATOM 2985 O O . LYS A 1 372 ? -3.000 28.812 19.977 1.00 36.53 372 LYS A O 1
ATOM 2990 N N . HIS A 1 373 ? -4.556 27.200 20.308 1.00 35.41 373 HIS A N 1
ATOM 2991 C CA . HIS A 1 373 ? -5.529 27.906 21.150 1.00 35.41 373 HIS A CA 1
ATOM 2992 C C . HIS A 1 373 ? -6.059 29.246 20.622 1.00 35.41 373 HIS A C 1
ATOM 2994 O O . HIS A 1 373 ? -5.454 30.296 20.817 1.00 35.41 373 HIS A O 1
ATOM 3000 N N . TYR A 1 374 ? -7.280 29.229 20.083 1.00 32.66 374 TYR A N 1
ATOM 3001 C CA . TYR A 1 374 ? -8.088 30.442 20.021 1.00 32.66 374 TYR A CA 1
ATOM 3002 C C . TYR A 1 374 ? -8.784 30.635 21.376 1.00 32.66 374 TYR A C 1
ATOM 3004 O O . TYR A 1 374 ? -9.668 29.862 21.748 1.00 32.66 374 TYR A O 1
ATOM 3012 N N . ARG A 1 375 ? -8.329 31.630 22.147 1.00 29.14 375 ARG A N 1
ATOM 3013 C CA . ARG A 1 375 ? -9.105 32.210 23.250 1.00 29.14 375 ARG A CA 1
ATOM 3014 C C . ARG A 1 375 ? -10.266 32.991 22.641 1.00 29.14 375 ARG A C 1
ATOM 3016 O O . ARG A 1 375 ? -10.061 33.739 21.693 1.00 29.14 375 ARG A O 1
ATOM 3023 N N . GLN A 1 376 ? -11.453 32.794 23.207 1.00 38.59 376 GLN A N 1
ATOM 3024 C CA . GLN A 1 376 ? -12.659 33.571 22.936 1.00 38.59 376 GLN A CA 1
ATOM 3025 C C . GLN A 1 376 ? -12.388 35.068 23.110 1.00 38.59 376 GLN A C 1
ATOM 3027 O O . GLN A 1 376 ? -12.144 35.481 24.238 1.00 38.59 376 GLN A O 1
ATOM 3032 N N . GLU A 1 377 ? -12.525 35.863 22.049 1.00 27.05 377 GLU A N 1
ATOM 3033 C CA . GLU A 1 377 ? -12.920 37.272 22.157 1.00 27.05 377 GLU A CA 1
ATOM 3034 C C . GLU A 1 377 ? -13.882 37.639 21.012 1.00 27.05 377 GLU A C 1
ATOM 3036 O O . GLU A 1 377 ? -13.508 37.710 19.847 1.00 27.05 377 GLU A O 1
ATOM 3041 N N . THR A 1 378 ? -15.146 37.782 21.425 1.00 29.42 378 THR A N 1
ATOM 3042 C CA . THR A 1 378 ? -16.228 38.679 20.974 1.00 29.42 378 THR A CA 1
ATOM 3043 C C . THR A 1 378 ? -16.516 38.900 19.486 1.00 29.42 378 THR A C 1
ATOM 3045 O O . THR A 1 378 ? -15.745 39.509 18.750 1.00 29.42 378 THR A O 1
ATOM 3048 N N . ASP A 1 379 ? -17.749 38.519 19.137 1.00 36.91 379 ASP A N 1
ATOM 3049 C CA . ASP A 1 379 ? -18.509 38.841 17.931 1.00 36.91 379 ASP A CA 1
ATOM 3050 C C . ASP A 1 379 ? -18.485 40.329 17.548 1.00 36.91 379 ASP A C 1
ATOM 3052 O O . ASP A 1 379 ? -18.986 41.176 18.288 1.00 36.91 379 ASP A O 1
ATOM 3056 N N . ALA A 1 380 ? -17.992 40.619 16.342 1.00 31.58 380 ALA A N 1
ATOM 3057 C CA . ALA A 1 380 ? -18.631 41.502 15.362 1.00 31.58 380 ALA A CA 1
ATOM 3058 C C . ALA A 1 380 ? -17.827 41.470 14.047 1.00 31.58 380 ALA A C 1
ATOM 3060 O O . ALA A 1 380 ? -16.618 41.681 14.053 1.00 31.58 380 ALA A O 1
ATOM 3061 N N . ASP A 1 381 ? -18.525 41.234 12.933 1.00 33.25 381 ASP A N 1
ATOM 3062 C CA . ASP A 1 381 ? -18.065 41.365 11.541 1.00 33.25 381 ASP A CA 1
ATOM 3063 C C . ASP A 1 381 ? -16.914 40.467 11.056 1.00 33.25 381 ASP A C 1
ATOM 3065 O O . ASP A 1 381 ? -15.761 40.887 10.993 1.00 33.25 381 ASP A O 1
ATOM 3069 N N . ILE A 1 382 ? -17.239 39.277 10.524 1.00 33.50 382 ILE A N 1
ATOM 3070 C CA . ILE A 1 382 ? -16.393 38.642 9.496 1.00 33.50 382 ILE A CA 1
ATOM 3071 C C . ILE A 1 382 ? -17.255 38.088 8.357 1.00 33.50 382 ILE A C 1
ATOM 3073 O O . ILE A 1 382 ? -17.870 37.025 8.448 1.00 33.50 382 ILE A O 1
ATOM 3077 N N . SER A 1 383 ? -17.248 38.830 7.251 1.00 32.06 383 SER A N 1
ATOM 3078 C CA . SER A 1 383 ? -17.643 38.387 5.920 1.00 32.06 383 SER A CA 1
ATOM 3079 C C . SER A 1 383 ? -16.660 37.337 5.375 1.00 32.06 383 SER A C 1
ATOM 3081 O O . SER A 1 383 ? -15.454 37.471 5.541 1.00 32.06 383 SER A O 1
ATOM 3083 N N . GLU A 1 384 ? -17.206 36.284 4.757 1.00 36.72 384 GLU A N 1
ATOM 3084 C CA . GLU A 1 384 ? -16.705 35.303 3.760 1.00 36.72 384 GLU A CA 1
ATOM 3085 C C . GLU A 1 384 ? -15.205 35.053 3.423 1.00 36.72 384 GLU A C 1
ATOM 3087 O O . GLU A 1 384 ? -14.922 34.262 2.524 1.00 36.72 384 GLU A O 1
ATOM 3092 N N . GLY A 1 385 ? -14.205 35.582 4.125 1.00 36.56 385 GLY A N 1
ATOM 3093 C CA . GLY A 1 385 ? -12.806 35.500 3.700 1.00 36.56 385 GLY A CA 1
ATOM 3094 C C . GLY A 1 385 ? -11.814 35.299 4.834 1.00 36.56 385 GLY A C 1
ATOM 3095 O O . GLY A 1 385 ? -11.178 36.260 5.239 1.00 36.56 385 GLY A O 1
ATOM 3096 N N . THR A 1 386 ? -11.639 34.057 5.311 1.00 39.09 386 THR A N 1
ATOM 3097 C CA . THR A 1 386 ? -10.359 33.498 5.834 1.00 39.09 386 THR A CA 1
ATOM 3098 C C . THR A 1 386 ? -10.519 32.041 6.315 1.00 39.09 386 THR A C 1
ATOM 3100 O O . THR A 1 386 ? -10.215 31.688 7.451 1.00 39.09 386 THR A O 1
ATOM 3103 N N . LYS A 1 387 ? -10.967 31.118 5.450 1.00 57.69 387 LYS A N 1
ATOM 3104 C CA . LYS A 1 387 ? -10.716 29.684 5.701 1.00 57.69 387 LYS A CA 1
ATOM 3105 C C . LYS A 1 387 ? -9.308 29.357 5.209 1.00 57.69 387 LYS A C 1
ATOM 3107 O O . LYS A 1 387 ? -9.035 29.469 4.016 1.00 57.69 387 LYS A O 1
ATOM 3112 N N . LEU A 1 388 ? -8.420 28.981 6.132 1.00 63.06 388 LEU A N 1
ATOM 3113 C CA . LEU A 1 388 ? -7.073 28.494 5.817 1.00 63.06 388 LEU A CA 1
ATOM 3114 C C . LEU A 1 388 ? -7.150 27.425 4.706 1.00 63.06 388 LEU A C 1
ATOM 3116 O O . LEU A 1 388 ? -8.019 26.548 4.772 1.00 63.06 388 LEU A O 1
ATOM 3120 N N . PRO A 1 389 ? -6.282 27.480 3.682 1.00 75.69 389 PRO A N 1
ATOM 3121 C CA . PRO A 1 389 ? -6.303 26.509 2.598 1.00 75.69 389 PRO A CA 1
ATOM 3122 C C . PRO A 1 389 ? -6.036 25.095 3.129 1.00 75.69 389 PRO A C 1
ATOM 3124 O O . PRO A 1 389 ? -5.215 24.892 4.021 1.00 75.69 389 PRO A O 1
ATOM 3127 N N . SER A 1 390 ? -6.720 24.106 2.550 1.00 75.75 390 SER A N 1
ATOM 3128 C CA . SER A 1 390 ? -6.642 22.675 2.899 1.00 75.75 390 SER A CA 1
ATOM 3129 C C . SER A 1 390 ? -5.211 22.137 3.035 1.00 75.75 390 SER A C 1
ATOM 3131 O O . SER A 1 390 ? -4.935 21.290 3.876 1.00 75.75 390 SER A O 1
ATOM 3133 N N . GLU A 1 391 ? -4.283 22.662 2.240 1.00 75.19 391 GLU A N 1
ATOM 3134 C CA . GLU A 1 391 ? -2.871 22.290 2.228 1.00 75.19 391 GLU A CA 1
ATOM 3135 C C . GLU A 1 391 ? -2.163 22.584 3.560 1.00 75.19 391 GLU A C 1
ATOM 3137 O O . GLU A 1 391 ? -1.191 21.911 3.893 1.00 75.19 391 GLU A O 1
ATOM 3142 N N . MET A 1 392 ? -2.659 23.538 4.358 1.00 73.31 392 MET A N 1
ATOM 3143 C CA . MET A 1 392 ? -2.094 23.866 5.673 1.00 73.31 392 MET A CA 1
ATOM 3144 C C . MET A 1 392 ? -2.412 22.833 6.758 1.00 73.31 392 MET A C 1
ATOM 3146 O O . MET A 1 392 ? -1.726 22.803 7.774 1.00 73.31 392 MET A O 1
ATOM 3150 N N . PHE A 1 393 ? -3.397 21.962 6.534 1.00 77.06 393 PHE A N 1
ATOM 3151 C CA . PHE A 1 393 ? -3.777 20.897 7.468 1.00 77.06 393 PHE A CA 1
ATOM 3152 C C . PHE A 1 393 ? -2.970 19.610 7.259 1.00 77.06 393 PHE A C 1
ATOM 3154 O O . PHE A 1 393 ? -3.151 18.638 7.983 1.00 77.06 393 PHE A O 1
ATOM 3161 N N . VAL A 1 394 ? -2.082 19.583 6.261 1.00 82.62 394 VAL A N 1
ATOM 3162 C CA . VAL A 1 394 ? -1.339 18.381 5.883 1.00 82.62 394 VAL A CA 1
ATOM 3163 C C . VAL A 1 394 ? 0.024 18.348 6.579 1.00 82.62 394 VAL A C 1
ATOM 3165 O O . VAL A 1 394 ? 0.890 19.170 6.253 1.00 82.62 394 VAL A O 1
ATOM 3168 N N . PRO A 1 395 ? 0.281 17.385 7.482 1.00 81.31 395 PRO A N 1
ATOM 3169 C CA . PRO A 1 395 ? 1.620 17.164 8.008 1.00 81.31 395 PRO A CA 1
ATOM 3170 C C . PRO A 1 395 ? 2.533 16.583 6.920 1.00 81.31 395 PRO A C 1
ATOM 3172 O O . PRO A 1 395 ? 2.082 15.981 5.945 1.00 81.31 395 PRO A O 1
ATOM 3175 N N . ASN A 1 396 ? 3.850 16.727 7.089 1.00 82.62 396 ASN A N 1
ATOM 3176 C CA . ASN A 1 396 ? 4.840 16.095 6.209 1.00 82.62 396 ASN A CA 1
ATOM 3177 C C . ASN A 1 396 ? 4.710 16.467 4.715 1.00 82.62 396 ASN A C 1
ATOM 3179 O O . ASN A 1 396 ? 5.025 15.648 3.857 1.00 82.62 396 ASN A O 1
ATOM 3183 N N . GLN A 1 397 ? 4.322 17.705 4.379 1.00 81.81 397 GLN A N 1
ATOM 3184 C CA . GLN A 1 397 ? 4.101 18.163 2.990 1.00 81.81 397 GLN A CA 1
ATOM 3185 C C . GLN A 1 397 ? 5.238 17.792 2.017 1.00 81.81 397 GLN A C 1
ATOM 3187 O O . GLN A 1 397 ? 4.986 17.354 0.898 1.00 81.81 397 GLN A O 1
ATOM 3192 N N . LYS A 1 398 ? 6.501 17.885 2.461 1.00 80.56 398 LYS A N 1
ATOM 3193 C CA . LYS A 1 398 ? 7.678 17.484 1.665 1.00 80.56 398 LYS A CA 1
ATOM 3194 C C . LYS A 1 398 ? 7.663 16.005 1.260 1.00 80.56 398 LYS A C 1
ATOM 3196 O O . LYS A 1 398 ? 8.179 15.666 0.202 1.00 80.56 398 LYS A O 1
ATOM 3201 N N . HIS A 1 399 ? 7.121 15.120 2.094 1.00 83.19 399 HIS A N 1
ATOM 3202 C CA . HIS A 1 399 ? 7.010 13.694 1.787 1.00 83.19 399 HIS A CA 1
ATOM 3203 C C . HIS A 1 399 ? 5.931 13.442 0.732 1.00 83.19 399 HIS A C 1
ATOM 3205 O O . HIS A 1 399 ? 6.204 12.741 -0.239 1.00 83.19 399 HIS A O 1
ATOM 3211 N N . TRP A 1 400 ? 4.773 14.097 0.845 1.00 86.81 400 TRP A N 1
ATOM 3212 C CA . TRP A 1 400 ? 3.730 14.060 -0.184 1.00 86.81 400 TRP A CA 1
ATOM 3213 C C . TRP A 1 400 ? 4.234 14.573 -1.536 1.00 86.81 400 TRP A C 1
ATOM 3215 O O . TRP A 1 400 ? 4.056 13.909 -2.551 1.00 86.81 400 TRP A O 1
ATOM 3225 N N . LEU A 1 401 ? 4.969 15.688 -1.549 1.00 82.75 401 LEU A N 1
ATOM 3226 C CA . LEU A 1 401 ? 5.592 16.233 -2.762 1.00 82.75 401 LEU A CA 1
ATOM 3227 C C . LEU A 1 401 ? 6.545 15.242 -3.452 1.00 82.75 401 LEU A C 1
ATOM 3229 O O . LEU A 1 401 ? 6.614 15.203 -4.680 1.00 82.75 401 LEU A O 1
ATOM 3233 N N . LYS A 1 402 ? 7.248 14.390 -2.691 1.00 82.81 402 LYS A N 1
ATOM 3234 C CA . LYS A 1 402 ? 8.110 13.333 -3.253 1.00 82.81 402 LYS A CA 1
ATOM 3235 C C . LYS A 1 402 ? 7.317 12.212 -3.926 1.00 82.81 402 LYS A C 1
ATOM 3237 O O . LYS A 1 402 ? 7.859 11.549 -4.808 1.00 82.81 402 LYS A O 1
ATOM 3242 N N . LEU A 1 403 ? 6.060 11.985 -3.545 1.00 84.94 403 LEU A N 1
ATOM 3243 C CA . LEU A 1 403 ? 5.194 10.983 -4.178 1.00 84.94 403 LEU A CA 1
ATOM 3244 C C . LEU A 1 403 ? 4.649 11.449 -5.533 1.00 84.94 403 LEU A C 1
ATOM 3246 O O . LEU A 1 403 ? 4.021 10.676 -6.257 1.00 84.94 403 LEU A O 1
ATOM 3250 N N . ARG A 1 404 ? 4.938 12.686 -5.943 1.00 82.81 404 ARG A N 1
ATOM 3251 C CA . ARG A 1 404 ? 4.611 13.138 -7.285 1.00 82.81 404 ARG A CA 1
ATOM 3252 C C . ARG A 1 404 ? 5.481 12.434 -8.329 1.00 82.81 404 ARG A C 1
ATOM 3254 O O . ARG A 1 404 ? 6.709 12.469 -8.253 1.00 82.81 404 ARG A O 1
ATOM 3261 N N . ALA A 1 405 ? 4.857 11.803 -9.322 1.00 60.47 405 ALA A N 1
ATOM 3262 C CA . ALA A 1 405 ? 5.560 11.329 -10.508 1.00 60.47 405 ALA A CA 1
ATOM 3263 C C . ALA A 1 405 ? 6.156 12.542 -11.236 1.00 60.47 405 ALA A C 1
ATOM 3265 O O . ALA A 1 405 ? 5.450 13.525 -11.492 1.00 60.47 405 ALA A O 1
ATOM 3266 N N . ARG A 1 406 ? 7.460 12.487 -11.531 1.00 54.97 406 ARG A N 1
ATOM 3267 C CA . ARG A 1 406 ? 8.152 13.535 -12.293 1.00 54.97 406 ARG A CA 1
ATOM 3268 C C . ARG A 1 406 ? 7.465 13.715 -13.648 1.00 54.97 406 ARG A C 1
ATOM 3270 O O . ARG A 1 406 ? 6.841 12.782 -14.152 1.00 54.97 406 ARG A O 1
ATOM 3277 N N . ALA A 1 407 ? 7.507 14.940 -14.175 1.00 47.94 407 ALA A N 1
ATOM 3278 C CA . ALA A 1 407 ? 6.839 15.292 -15.421 1.00 47.94 407 ALA A CA 1
ATOM 3279 C C . ALA A 1 407 ? 7.172 14.280 -16.529 1.00 47.94 407 ALA A C 1
ATOM 3281 O O . ALA A 1 407 ? 8.297 13.798 -16.634 1.00 47.94 407 ALA A O 1
ATOM 3282 N N . ASP A 1 408 ? 6.153 13.994 -17.332 1.00 44.25 408 ASP A N 1
ATOM 3283 C CA . ASP A 1 408 ? 5.984 12.892 -18.286 1.00 44.25 408 ASP A CA 1
ATOM 3284 C C . ASP A 1 408 ? 6.999 12.818 -19.457 1.00 44.25 408 ASP A C 1
ATOM 3286 O O . ASP A 1 408 ? 6.705 12.197 -20.472 1.00 44.25 408 ASP A O 1
ATOM 3290 N N . ASN A 1 409 ? 8.182 13.431 -19.338 1.00 41.28 409 ASN A N 1
ATOM 3291 C CA . ASN A 1 409 ? 9.279 13.352 -20.311 1.00 41.28 409 ASN A CA 1
ATOM 3292 C C . ASN A 1 409 ? 10.681 13.293 -19.689 1.00 41.28 409 ASN A C 1
ATOM 3294 O O . ASN A 1 409 ? 11.661 13.318 -20.426 1.00 41.28 409 ASN A O 1
ATOM 3298 N N . ASP A 1 410 ? 10.800 13.191 -18.366 1.00 41.69 410 ASP A N 1
ATOM 3299 C CA . ASP A 1 410 ? 12.105 13.137 -17.715 1.00 41.69 410 ASP A CA 1
ATOM 3300 C C . ASP A 1 410 ? 12.226 11.831 -16.927 1.00 41.69 410 ASP A C 1
ATOM 3302 O O . ASP A 1 410 ? 12.193 11.793 -15.693 1.00 41.69 410 ASP A O 1
ATOM 3306 N N . TYR A 1 411 ? 12.347 10.717 -17.661 1.00 51.88 411 TYR A N 1
ATOM 3307 C CA . TYR A 1 411 ? 13.054 9.568 -17.107 1.00 51.88 411 TYR A CA 1
ATOM 3308 C C . TYR A 1 411 ? 14.482 10.046 -16.855 1.00 51.88 411 TYR A C 1
ATOM 3310 O O . TYR A 1 411 ? 15.326 10.013 -17.747 1.00 51.88 411 TYR A O 1
ATOM 3318 N N . THR A 1 412 ? 14.747 10.543 -15.647 1.00 45.88 412 THR A N 1
ATOM 3319 C CA . THR A 1 412 ? 16.110 10.823 -15.216 1.00 45.88 412 THR A CA 1
ATOM 3320 C C . THR A 1 412 ? 16.763 9.469 -14.983 1.00 45.88 412 THR A C 1
ATOM 3322 O O . THR A 1 412 ? 16.758 8.937 -13.874 1.00 45.88 412 THR A O 1
ATOM 3325 N N . TRP A 1 413 ? 17.259 8.860 -16.058 1.00 62.28 413 TRP A N 1
ATOM 3326 C CA . TRP A 1 413 ? 18.165 7.734 -15.943 1.00 62.28 413 TRP A CA 1
ATOM 3327 C C . TRP A 1 413 ? 19.370 8.246 -15.169 1.00 62.28 413 TRP A C 1
ATOM 3329 O O . TRP A 1 413 ? 20.102 9.112 -15.647 1.00 62.28 413 TRP A O 1
ATOM 3339 N N . LEU A 1 414 ? 19.560 7.743 -13.954 1.00 62.91 414 LEU A N 1
ATOM 3340 C CA . LEU A 1 414 ? 20.837 7.896 -13.278 1.00 62.91 414 LEU A CA 1
ATOM 3341 C C . LEU A 1 414 ? 21.823 7.008 -14.036 1.00 62.91 414 LEU A C 1
ATOM 3343 O O . LEU A 1 414 ? 21.929 5.808 -13.787 1.00 62.91 414 LEU A O 1
ATOM 3347 N N . SER A 1 415 ? 22.469 7.588 -15.046 1.00 73.31 415 SER A N 1
ATOM 3348 C CA . SER A 1 415 ? 23.504 6.913 -15.813 1.00 73.31 415 SER A CA 1
ATOM 3349 C C . SER A 1 415 ? 24.738 6.774 -14.931 1.00 73.31 415 SER A C 1
ATOM 3351 O O . SER A 1 415 ? 25.477 7.735 -14.721 1.00 73.31 415 SER A O 1
ATOM 3353 N N . ASN A 1 416 ? 24.958 5.571 -14.415 1.00 82.06 416 ASN A N 1
ATOM 3354 C CA . ASN A 1 416 ? 26.206 5.226 -13.754 1.00 82.06 416 ASN A CA 1
ATOM 3355 C C . ASN A 1 416 ? 27.162 4.676 -14.812 1.00 82.06 416 ASN A C 1
ATOM 3357 O O . ASN A 1 416 ? 26.974 3.564 -15.310 1.00 82.06 416 ASN A O 1
ATOM 3361 N N . GLU A 1 417 ? 28.163 5.469 -15.190 1.00 85.69 417 GLU A N 1
ATOM 3362 C CA . GLU A 1 417 ? 29.228 5.004 -16.076 1.00 85.69 417 GLU A CA 1
ATOM 3363 C C . GLU A 1 417 ? 30.084 3.961 -15.351 1.00 85.69 417 GLU A C 1
ATOM 3365 O O . GLU A 1 417 ? 30.540 4.191 -14.234 1.00 85.69 417 GLU A O 1
ATOM 3370 N N . ILE A 1 418 ? 30.295 2.809 -15.992 1.00 90.75 418 ILE A N 1
ATOM 3371 C CA . ILE A 1 418 ? 31.099 1.709 -15.452 1.00 90.75 418 ILE A CA 1
ATOM 3372 C C . ILE A 1 418 ? 32.328 1.531 -16.337 1.00 90.75 418 ILE A C 1
ATOM 3374 O O . ILE A 1 418 ? 32.228 1.095 -17.489 1.00 90.75 418 ILE A O 1
ATOM 3378 N N . ALA A 1 419 ? 33.509 1.835 -15.804 1.00 90.44 419 ALA A N 1
ATOM 3379 C CA . ALA A 1 419 ? 34.760 1.732 -16.538 1.00 90.44 419 ALA A CA 1
ATOM 3380 C C . ALA A 1 419 ? 35.188 0.262 -16.687 1.00 90.44 419 ALA A C 1
ATOM 3382 O O . ALA A 1 419 ? 35.876 -0.317 -15.838 1.00 90.44 419 ALA A O 1
ATOM 3383 N N . LEU A 1 420 ? 34.822 -0.354 -17.817 1.00 89.81 420 LEU A N 1
ATOM 3384 C CA . LEU A 1 420 ? 35.135 -1.760 -18.109 1.00 89.81 420 LEU A CA 1
ATOM 3385 C C . LEU A 1 420 ? 36.638 -2.056 -18.091 1.00 89.81 420 LEU A C 1
ATOM 3387 O O . LEU A 1 420 ? 37.049 -3.081 -17.552 1.00 89.81 420 LEU A O 1
ATOM 3391 N N . ALA A 1 421 ? 37.461 -1.136 -18.602 1.00 84.38 421 ALA A N 1
ATOM 3392 C CA . ALA A 1 421 ? 38.918 -1.277 -18.619 1.00 84.38 421 ALA A CA 1
ATOM 3393 C C . ALA A 1 421 ? 39.545 -1.326 -17.212 1.00 84.38 421 ALA A C 1
ATOM 3395 O O . ALA A 1 421 ? 40.611 -1.912 -17.044 1.00 84.38 421 ALA A O 1
ATOM 3396 N N . LYS A 1 422 ? 38.880 -0.747 -16.201 1.00 88.00 422 LYS A N 1
ATOM 3397 C CA . LYS A 1 422 ? 39.306 -0.788 -14.792 1.00 88.00 422 LYS A CA 1
ATOM 3398 C C . LYS A 1 422 ? 38.727 -1.977 -14.021 1.00 88.00 422 LYS A C 1
ATOM 3400 O O . LYS A 1 422 ? 39.063 -2.168 -12.860 1.00 88.00 422 LYS A O 1
ATOM 3405 N N . GLY A 1 423 ? 37.849 -2.767 -14.642 1.00 90.06 423 GLY A N 1
ATOM 3406 C CA . GLY A 1 423 ? 37.223 -3.914 -13.988 1.00 90.06 423 GLY A CA 1
ATOM 3407 C C . GLY A 1 423 ? 36.120 -3.560 -12.984 1.00 90.06 423 GLY A C 1
ATOM 3408 O O . GLY A 1 423 ? 35.755 -4.419 -12.193 1.00 90.06 423 GLY A O 1
ATOM 3409 N N . GLU A 1 424 ? 35.545 -2.351 -13.017 1.00 93.81 424 GLU A N 1
ATOM 3410 C CA . GLU A 1 424 ? 34.515 -1.916 -12.046 1.00 93.81 424 GLU A CA 1
ATOM 3411 C C . GLU A 1 424 ? 33.285 -2.849 -12.016 1.00 93.81 424 GLU A C 1
ATOM 3413 O O . GLU A 1 424 ? 32.791 -3.212 -10.950 1.00 93.81 424 GLU A O 1
ATOM 3418 N N . HIS A 1 425 ? 32.871 -3.346 -13.185 1.00 94.50 425 HIS A N 1
ATOM 3419 C CA . HIS A 1 425 ? 31.830 -4.370 -13.361 1.00 94.50 425 HIS A CA 1
ATOM 3420 C C . HIS A 1 425 ? 32.121 -5.730 -12.688 1.00 94.50 425 HIS A C 1
ATOM 3422 O O . HIS A 1 425 ? 31.222 -6.559 -12.554 1.00 94.50 425 HIS A O 1
ATOM 3428 N N . LEU A 1 426 ? 33.366 -5.998 -12.283 1.00 93.88 426 LEU A N 1
ATOM 3429 C CA . LEU A 1 426 ? 33.770 -7.248 -11.631 1.00 93.88 426 LEU A CA 1
ATOM 3430 C C . LEU A 1 426 ? 33.792 -7.141 -10.103 1.00 93.88 426 LEU A C 1
ATOM 3432 O O . LEU A 1 426 ? 34.010 -8.154 -9.439 1.00 93.88 426 LEU A O 1
ATOM 3436 N N . THR A 1 427 ? 33.575 -5.945 -9.551 1.00 95.81 427 THR A N 1
ATOM 3437 C CA . THR A 1 427 ? 33.550 -5.723 -8.103 1.00 95.81 427 THR A CA 1
ATOM 3438 C C . THR A 1 427 ? 32.361 -6.426 -7.450 1.00 95.81 427 THR A C 1
ATOM 3440 O O . THR A 1 427 ? 31.291 -6.586 -8.043 1.00 95.81 427 THR A O 1
ATOM 3443 N N . GLU A 1 428 ? 32.541 -6.834 -6.196 1.00 95.62 428 GLU A N 1
ATOM 3444 C CA . GLU A 1 428 ? 31.474 -7.467 -5.418 1.00 95.62 428 GLU A CA 1
ATOM 3445 C C . GLU A 1 428 ? 30.311 -6.501 -5.156 1.00 95.62 428 GLU A C 1
ATOM 3447 O O . GLU A 1 428 ? 29.151 -6.909 -5.147 1.00 95.62 428 GLU A O 1
ATOM 3452 N N . GLU A 1 429 ? 30.612 -5.209 -4.996 1.00 93.94 429 GLU A N 1
ATOM 3453 C CA . GLU A 1 429 ? 29.604 -4.159 -4.864 1.00 93.94 429 GLU A CA 1
ATOM 3454 C C . GLU A 1 429 ? 28.712 -4.100 -6.104 1.00 93.94 429 GLU A C 1
ATOM 3456 O O . GLU A 1 429 ? 27.501 -4.257 -5.978 1.00 93.94 429 GLU A O 1
ATOM 3461 N N . TYR A 1 430 ? 29.296 -3.992 -7.302 1.00 94.44 430 TYR A N 1
ATOM 3462 C CA . TYR A 1 430 ? 28.535 -3.964 -8.550 1.00 94.44 430 TYR A CA 1
ATOM 3463 C C . TYR A 1 430 ? 27.669 -5.219 -8.735 1.00 94.44 430 TYR A C 1
ATOM 3465 O O . TYR A 1 430 ? 26.515 -5.133 -9.165 1.00 94.44 430 TYR A O 1
ATOM 3473 N N . ARG A 1 431 ? 28.195 -6.398 -8.376 1.00 94.06 431 ARG A N 1
ATOM 3474 C CA . ARG A 1 431 ? 27.436 -7.654 -8.461 1.00 94.06 431 ARG A CA 1
ATOM 3475 C C . ARG A 1 431 ? 26.240 -7.694 -7.521 1.00 94.06 431 ARG A C 1
ATOM 3477 O O . ARG A 1 431 ? 25.208 -8.250 -7.887 1.00 94.06 431 ARG A O 1
ATOM 3484 N N . LYS A 1 432 ? 26.368 -7.102 -6.334 1.00 92.88 432 LYS A N 1
ATOM 3485 C CA . LYS A 1 432 ? 25.288 -7.029 -5.345 1.00 92.88 432 LYS A CA 1
ATOM 3486 C C . LYS A 1 432 ? 24.253 -5.968 -5.690 1.00 92.88 432 LYS A C 1
ATOM 3488 O O . LYS A 1 432 ? 23.064 -6.221 -5.528 1.00 92.88 432 LYS A 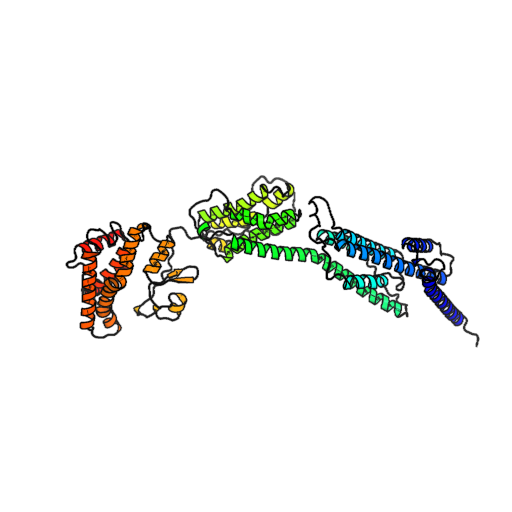O 1
ATOM 3493 N N . THR A 1 433 ? 24.687 -4.790 -6.132 1.00 90.81 433 THR A N 1
ATOM 3494 C CA . THR A 1 433 ? 23.812 -3.614 -6.245 1.00 90.81 433 THR A CA 1
ATOM 3495 C C . THR A 1 433 ? 23.256 -3.392 -7.646 1.00 90.81 433 THR A C 1
ATOM 3497 O O . THR A 1 433 ? 22.166 -2.837 -7.756 1.00 90.81 433 THR A O 1
ATOM 3500 N N . ALA A 1 434 ? 23.937 -3.855 -8.700 1.00 91.81 434 ALA A N 1
ATOM 3501 C CA . ALA A 1 434 ? 23.562 -3.572 -10.085 1.00 91.81 434 ALA A CA 1
ATOM 3502 C C . ALA A 1 434 ? 23.275 -4.832 -10.917 1.00 91.81 434 ALA A C 1
ATOM 3504 O O . ALA A 1 434 ? 22.183 -4.974 -11.466 1.00 91.81 434 ALA A O 1
ATOM 3505 N N . ASN A 1 435 ? 24.238 -5.753 -11.033 1.00 94.62 435 ASN A N 1
ATOM 3506 C CA . ASN A 1 435 ? 24.075 -6.955 -11.852 1.00 94.62 435 ASN A CA 1
ATOM 3507 C C . ASN A 1 435 ? 24.882 -8.138 -11.319 1.00 94.62 435 ASN A C 1
ATOM 3509 O O . ASN A 1 435 ? 26.101 -8.192 -11.493 1.00 94.62 435 ASN A O 1
ATOM 3513 N N . ARG A 1 436 ? 24.178 -9.158 -10.814 1.00 91.69 436 ARG A N 1
ATOM 3514 C CA . ARG A 1 436 ? 24.745 -10.421 -10.306 1.00 91.69 436 ARG A CA 1
ATOM 3515 C C . ARG A 1 436 ? 25.729 -11.132 -11.243 1.00 91.69 436 ARG A C 1
ATOM 3517 O O . ARG A 1 436 ? 26.568 -11.895 -10.777 1.00 91.69 436 ARG A O 1
ATOM 3524 N N . PHE A 1 437 ? 25.654 -10.892 -12.552 1.00 94.75 437 PHE A N 1
ATOM 3525 C CA . PHE A 1 437 ? 26.552 -11.492 -13.544 1.00 94.75 437 PHE A CA 1
ATOM 3526 C C . PHE A 1 437 ? 27.821 -10.676 -13.814 1.00 94.75 437 PHE A C 1
ATOM 3528 O O . PHE A 1 437 ? 28.690 -11.140 -14.553 1.00 94.75 437 PHE A O 1
ATOM 3535 N N . GLY A 1 438 ? 27.936 -9.469 -13.252 1.00 94.31 438 GLY A N 1
ATOM 3536 C CA . GLY A 1 438 ? 29.081 -8.585 -13.455 1.00 94.31 438 GLY A CA 1
ATOM 3537 C C . GLY A 1 438 ? 29.261 -8.165 -14.915 1.00 94.31 438 GLY A C 1
ATOM 3538 O O . GLY A 1 438 ? 30.371 -8.222 -15.433 1.00 94.31 438 GLY A O 1
ATOM 3539 N N . LYS A 1 439 ? 28.169 -7.819 -15.612 1.00 94.62 439 LYS A N 1
ATOM 3540 C CA . LYS A 1 439 ? 28.166 -7.399 -17.025 1.00 94.62 439 LYS A CA 1
ATOM 3541 C C . LYS A 1 439 ? 27.332 -6.135 -17.230 1.00 94.62 439 LYS A C 1
ATOM 3543 O O . LYS A 1 439 ? 26.384 -5.897 -16.492 1.00 94.62 439 LYS A O 1
ATOM 3548 N N . VAL A 1 440 ? 27.629 -5.393 -18.294 1.00 94.12 440 VAL A N 1
ATOM 3549 C CA . VAL A 1 440 ? 26.804 -4.283 -18.801 1.00 94.12 440 VAL A CA 1
ATOM 3550 C C . VAL A 1 440 ? 26.174 -4.658 -20.155 1.00 94.12 440 VAL A C 1
ATOM 3552 O O . VAL A 1 440 ? 26.761 -5.476 -20.872 1.00 94.12 440 VAL A O 1
ATOM 3555 N N . PRO A 1 441 ? 25.025 -4.066 -20.540 1.00 94.31 441 PRO A N 1
ATOM 3556 C CA . PRO A 1 441 ? 24.195 -3.141 -19.759 1.00 94.31 441 PRO A CA 1
ATOM 3557 C C . PRO A 1 441 ? 23.321 -3.855 -18.712 1.00 94.31 441 PRO A C 1
ATOM 3559 O O . PRO A 1 441 ? 22.989 -5.034 -18.849 1.00 94.31 441 PRO A O 1
ATOM 3562 N N . CYS A 1 442 ? 22.931 -3.116 -17.675 1.00 94.81 442 CYS A N 1
ATOM 3563 C CA . CYS A 1 442 ? 21.940 -3.515 -16.677 1.00 94.81 442 CYS A CA 1
ATOM 3564 C C . CYS A 1 442 ? 21.133 -2.296 -16.224 1.00 94.81 442 CYS A C 1
ATOM 3566 O O . CYS A 1 442 ? 21.586 -1.161 -16.376 1.00 94.81 442 CYS A O 1
ATOM 3568 N N . ILE A 1 443 ? 19.964 -2.540 -15.642 1.00 93.88 443 ILE A N 1
ATOM 3569 C CA . ILE A 1 443 ? 19.133 -1.516 -15.010 1.00 93.88 443 ILE A CA 1
ATOM 3570 C C . ILE A 1 443 ? 18.765 -1.965 -13.598 1.00 93.88 443 ILE A C 1
ATOM 3572 O O . ILE A 1 443 ? 18.658 -3.164 -13.329 1.00 93.88 443 ILE A O 1
ATOM 3576 N N . VAL A 1 444 ? 18.551 -0.988 -12.724 1.00 90.69 444 VAL A N 1
ATOM 3577 C CA . VAL A 1 444 ? 17.951 -1.176 -11.403 1.00 90.69 444 VAL A CA 1
ATOM 3578 C C . VAL A 1 444 ? 16.739 -0.255 -11.360 1.00 90.69 444 VAL A C 1
ATOM 3580 O O . VAL A 1 444 ? 16.908 0.954 -11.515 1.00 90.69 444 VAL A O 1
ATOM 3583 N N . ASP A 1 445 ? 15.534 -0.816 -11.254 1.00 85.75 445 ASP A N 1
ATOM 3584 C CA . ASP A 1 445 ? 14.306 -0.014 -11.143 1.00 85.75 445 ASP A CA 1
ATOM 3585 C C . ASP A 1 445 ? 14.123 0.499 -9.698 1.00 85.75 445 ASP A C 1
ATOM 3587 O O . ASP A 1 445 ? 14.817 0.072 -8.771 1.00 85.75 445 ASP A O 1
ATOM 3591 N N . ASP A 1 446 ? 13.202 1.443 -9.500 1.00 78.88 446 ASP A N 1
ATOM 3592 C CA . ASP A 1 446 ? 12.986 2.170 -8.237 1.00 78.88 446 ASP A CA 1
ATOM 3593 C C . ASP A 1 446 ? 12.657 1.257 -7.035 1.00 78.88 446 ASP A C 1
ATOM 3595 O O . ASP A 1 446 ? 12.836 1.645 -5.877 1.00 78.88 446 ASP A O 1
ATOM 3599 N N . ASP A 1 447 ? 12.152 0.051 -7.296 1.00 81.00 447 ASP A N 1
ATOM 3600 C CA . ASP A 1 447 ? 11.819 -0.978 -6.308 1.00 81.00 447 ASP A CA 1
ATOM 3601 C C . ASP A 1 447 ? 12.988 -1.932 -5.996 1.00 81.00 447 ASP A C 1
ATOM 3603 O O . ASP A 1 447 ? 12.840 -2.859 -5.198 1.00 81.00 447 ASP A O 1
ATOM 3607 N N . GLY A 1 448 ? 14.160 -1.692 -6.592 1.00 84.44 448 GLY A N 1
ATOM 3608 C CA . GLY A 1 448 ? 15.343 -2.537 -6.466 1.00 84.44 448 GLY A CA 1
ATOM 3609 C C . GLY A 1 448 ? 15.371 -3.716 -7.441 1.00 84.44 448 GLY A C 1
ATOM 3610 O O . GLY A 1 448 ? 16.259 -4.564 -7.331 1.00 84.44 448 GLY A O 1
ATOM 3611 N N . PHE A 1 449 ? 14.440 -3.796 -8.398 1.00 90.25 449 PHE A N 1
ATOM 3612 C CA . PHE A 1 449 ? 14.451 -4.838 -9.419 1.00 90.25 449 PHE A CA 1
ATOM 3613 C C . PHE A 1 449 ? 15.671 -4.706 -10.340 1.00 90.25 449 PHE A C 1
ATOM 3615 O O . PHE A 1 449 ? 15.818 -3.729 -11.073 1.00 90.25 449 PHE A O 1
ATOM 3622 N N . GLN A 1 450 ? 16.540 -5.719 -10.323 1.00 93.62 450 GLN A N 1
ATOM 3623 C CA . GLN A 1 450 ? 17.731 -5.792 -11.169 1.00 93.62 450 GLN A CA 1
ATOM 3624 C C . GLN A 1 450 ? 17.443 -6.580 -12.446 1.00 93.62 450 GLN A C 1
ATOM 3626 O O . GLN A 1 450 ? 17.131 -7.776 -12.395 1.00 93.62 450 GLN A O 1
ATOM 3631 N N . LEU A 1 451 ? 17.633 -5.938 -13.599 1.00 95.31 451 LEU A N 1
ATOM 3632 C CA . LEU A 1 451 ? 17.486 -6.570 -14.905 1.00 95.31 451 LEU A CA 1
ATOM 3633 C C . LEU A 1 451 ? 18.753 -6.404 -15.744 1.00 95.31 451 LEU A C 1
ATOM 3635 O O . LEU A 1 451 ? 19.353 -5.335 -15.834 1.00 95.31 451 LEU A O 1
ATOM 3639 N N . SER A 1 452 ? 19.142 -7.498 -16.383 1.00 94.69 452 SER A N 1
ATOM 3640 C CA . SER A 1 452 ? 20.299 -7.605 -17.271 1.00 94.69 452 SER A CA 1
ATOM 3641 C C . SER A 1 452 ? 19.850 -8.149 -18.626 1.00 94.69 452 SER A C 1
ATOM 3643 O O . SER A 1 452 ? 18.737 -8.658 -18.724 1.00 94.69 452 SER A O 1
ATOM 3645 N N . GLU A 1 453 ? 20.737 -8.100 -19.621 1.00 96.00 453 GLU A N 1
ATOM 3646 C CA . GLU A 1 453 ? 20.474 -8.380 -21.043 1.00 96.00 453 GLU A CA 1
ATOM 3647 C C . GLU A 1 453 ? 19.745 -7.234 -21.755 1.00 96.00 453 GLU A C 1
ATOM 3649 O O . GLU A 1 453 ? 18.617 -6.870 -21.431 1.00 96.00 453 GLU A O 1
ATOM 3654 N N . SER A 1 454 ? 20.394 -6.662 -22.771 1.00 96.00 454 SER A N 1
ATOM 3655 C CA . SER A 1 454 ? 19.906 -5.477 -23.488 1.00 96.00 454 SER A CA 1
ATOM 3656 C C . SER A 1 454 ? 18.541 -5.690 -24.153 1.00 96.00 454 SER A C 1
ATOM 3658 O O . SER A 1 454 ? 17.715 -4.780 -24.132 1.00 96.00 454 SER A O 1
ATOM 3660 N N . ILE A 1 455 ? 18.261 -6.885 -24.685 1.00 97.06 455 ILE A N 1
ATOM 3661 C CA . ILE A 1 455 ? 16.951 -7.223 -25.278 1.00 97.06 455 ILE A CA 1
ATOM 3662 C C . ILE A 1 455 ? 15.868 -7.361 -24.204 1.00 97.06 455 ILE A C 1
ATOM 3664 O O . ILE A 1 455 ? 14.741 -6.908 -24.405 1.00 97.06 455 ILE A O 1
ATOM 3668 N N . ALA A 1 456 ? 16.193 -7.934 -23.042 1.00 96.62 456 ALA A N 1
ATOM 3669 C CA . ALA A 1 456 ? 15.252 -8.006 -21.928 1.00 96.62 456 ALA A CA 1
ATOM 3670 C C . ALA A 1 456 ? 14.927 -6.602 -21.392 1.00 96.62 456 ALA A C 1
ATOM 3672 O O . ALA A 1 456 ? 13.759 -6.293 -21.173 1.00 96.62 456 ALA A O 1
ATOM 3673 N N . ILE A 1 457 ? 15.936 -5.732 -21.270 1.00 95.25 457 ILE A N 1
ATOM 3674 C CA . ILE A 1 457 ? 15.784 -4.318 -20.892 1.00 95.25 457 ILE A CA 1
ATOM 3675 C C . ILE A 1 457 ? 14.903 -3.569 -21.903 1.00 95.25 457 ILE A C 1
ATOM 3677 O O . ILE A 1 457 ? 13.967 -2.875 -21.507 1.00 95.25 457 ILE A O 1
ATOM 3681 N N . LEU A 1 458 ? 15.140 -3.756 -23.206 1.00 94.31 458 LEU A N 1
ATOM 3682 C CA . LEU A 1 458 ? 14.305 -3.199 -24.274 1.00 94.31 458 LEU A CA 1
ATOM 3683 C C . LEU A 1 458 ? 12.839 -3.632 -24.120 1.00 94.31 458 LEU A C 1
ATOM 3685 O O . LEU A 1 458 ? 11.938 -2.793 -24.092 1.00 94.31 458 LEU A O 1
ATOM 3689 N N . ARG A 1 459 ? 12.591 -4.943 -23.999 1.00 94.69 459 ARG A N 1
ATOM 3690 C CA . ARG A 1 459 ? 11.238 -5.489 -23.827 1.00 94.69 459 ARG A CA 1
ATOM 3691 C C . ARG A 1 459 ? 10.591 -4.934 -22.562 1.00 94.69 459 ARG A C 1
ATOM 3693 O O . ARG A 1 459 ? 9.433 -4.528 -22.609 1.00 94.69 459 ARG A O 1
ATOM 3700 N N . TYR A 1 460 ? 11.327 -4.857 -21.458 1.00 93.38 460 TYR A N 1
ATOM 3701 C CA . TYR A 1 460 ? 10.848 -4.301 -20.195 1.00 93.38 460 TYR A CA 1
ATOM 3702 C C . TYR A 1 460 ? 10.396 -2.845 -20.344 1.00 93.38 460 TYR A C 1
ATOM 3704 O O . TYR A 1 460 ? 9.260 -2.508 -20.006 1.00 93.38 460 TYR A O 1
ATOM 3712 N N . PHE A 1 461 ? 11.228 -1.998 -20.952 1.00 88.69 461 PHE A N 1
ATOM 3713 C CA . PHE A 1 461 ? 10.875 -0.604 -21.207 1.00 88.69 461 PHE A CA 1
ATOM 3714 C C . PHE A 1 461 ? 9.708 -0.446 -22.178 1.00 88.69 461 PHE A C 1
ATOM 3716 O O . PHE A 1 461 ? 8.891 0.457 -21.998 1.00 88.69 461 PHE A O 1
ATOM 3723 N N . SER A 1 462 ? 9.567 -1.335 -23.164 1.00 88.12 462 SER A N 1
ATOM 3724 C CA . SER A 1 462 ? 8.400 -1.327 -24.050 1.00 88.12 462 SER A CA 1
ATOM 3725 C C . SER A 1 462 ? 7.110 -1.627 -23.283 1.00 88.12 462 SER A C 1
ATOM 3727 O O . SER A 1 462 ? 6.135 -0.888 -23.416 1.00 88.12 462 SER A O 1
ATOM 3729 N N . HIS A 1 463 ? 7.108 -2.643 -22.413 1.00 86.19 463 HIS A N 1
ATOM 3730 C CA . HIS A 1 463 ? 5.936 -2.986 -21.597 1.00 86.19 463 HIS A CA 1
ATOM 3731 C C . HIS A 1 463 ? 5.584 -1.889 -20.586 1.00 86.19 463 HIS A C 1
ATOM 3733 O O . HIS A 1 463 ? 4.406 -1.628 -20.344 1.00 86.19 463 HIS A O 1
ATOM 3739 N N . GLN A 1 464 ? 6.588 -1.187 -20.055 1.00 81.31 464 GLN A N 1
ATOM 3740 C CA . GLN A 1 464 ? 6.389 -0.003 -19.218 1.00 81.31 464 GLN A CA 1
ATOM 3741 C C . GLN A 1 464 ? 5.989 1.255 -20.015 1.00 81.31 464 GLN A C 1
ATOM 3743 O O . GLN A 1 464 ? 5.819 2.318 -19.422 1.00 81.31 464 GLN A O 1
ATOM 3748 N N . LYS A 1 465 ? 5.843 1.161 -21.347 1.00 80.44 465 LYS A N 1
ATOM 3749 C CA . LYS A 1 465 ? 5.551 2.285 -22.255 1.00 80.44 465 LYS A CA 1
ATOM 3750 C C . LYS A 1 465 ? 6.580 3.425 -22.159 1.00 80.44 465 LYS A C 1
ATOM 3752 O O . LYS A 1 465 ? 6.251 4.578 -22.418 1.00 80.44 465 LYS A O 1
ATOM 3757 N N . LYS A 1 466 ? 7.831 3.089 -21.813 1.00 71.25 466 LYS A N 1
ATOM 3758 C CA . LYS A 1 466 ? 8.987 4.004 -21.745 1.00 71.25 466 LYS A CA 1
ATOM 3759 C C . LYS A 1 466 ? 9.750 4.108 -23.077 1.00 71.25 466 LYS A C 1
ATOM 3761 O O . LYS A 1 466 ? 10.744 4.821 -23.160 1.00 71.25 466 LYS A O 1
ATOM 3766 N N . LEU A 1 467 ? 9.316 3.382 -24.111 1.00 75.44 467 LEU A N 1
ATOM 3767 C CA . LEU A 1 467 ? 9.876 3.417 -25.466 1.00 75.44 467 LEU A CA 1
ATOM 3768 C C . LEU A 1 467 ? 8.837 3.928 -26.461 1.00 75.44 467 LEU A C 1
ATOM 3770 O O . LEU A 1 467 ? 7.648 3.641 -26.326 1.00 75.44 467 LEU A O 1
ATOM 3774 N N . ALA A 1 468 ? 9.296 4.627 -27.499 1.00 75.81 468 ALA A N 1
ATOM 3775 C CA . ALA A 1 468 ? 8.447 4.974 -28.631 1.00 75.81 468 ALA A CA 1
ATOM 3776 C C . ALA A 1 468 ? 7.886 3.698 -29.282 1.00 75.81 468 ALA A C 1
ATOM 3778 O O . ALA A 1 468 ? 8.639 2.770 -29.587 1.00 75.81 468 ALA A O 1
ATOM 3779 N N . ASN A 1 469 ? 6.571 3.668 -29.524 1.00 74.81 469 ASN A N 1
ATOM 3780 C CA . ASN A 1 469 ? 5.873 2.491 -30.059 1.00 74.81 469 ASN A CA 1
ATOM 3781 C C . ASN A 1 469 ? 6.433 2.014 -31.407 1.00 74.81 469 ASN A C 1
ATOM 3783 O O . ASN A 1 469 ? 6.332 0.832 -31.714 1.00 74.81 469 ASN A O 1
ATOM 3787 N N . ASP A 1 470 ? 7.028 2.904 -32.205 1.00 82.00 470 ASP A N 1
ATOM 3788 C CA . ASP A 1 470 ? 7.633 2.532 -33.487 1.00 82.00 470 ASP A CA 1
ATOM 3789 C C . ASP A 1 470 ? 8.923 1.698 -33.317 1.00 82.00 470 ASP A C 1
ATOM 3791 O O . ASP A 1 470 ? 9.225 0.881 -34.182 1.00 82.00 470 ASP A O 1
ATOM 3795 N N . LEU A 1 471 ? 9.653 1.824 -32.195 1.00 89.06 471 LEU A N 1
ATOM 3796 C CA . LEU A 1 471 ? 10.898 1.071 -31.965 1.00 89.06 471 LEU A CA 1
ATOM 3797 C C . LEU A 1 471 ? 10.659 -0.393 -31.575 1.00 89.06 471 LEU A C 1
ATOM 3799 O O . LEU A 1 471 ? 11.459 -1.259 -31.927 1.00 89.06 471 LEU A O 1
ATOM 3803 N N . TYR A 1 472 ? 9.570 -0.680 -30.863 1.00 94.19 472 TYR A N 1
ATOM 3804 C CA . TYR A 1 472 ? 9.138 -2.046 -30.559 1.00 94.19 472 TYR A CA 1
ATOM 3805 C C . TYR A 1 472 ? 7.628 -2.169 -30.830 1.00 94.19 472 TYR A C 1
ATOM 3807 O O . TYR A 1 472 ? 6.814 -1.975 -29.919 1.00 94.19 472 TYR A O 1
ATOM 3815 N N . PRO A 1 473 ? 7.248 -2.434 -32.096 1.00 91.62 473 PRO A N 1
ATOM 3816 C CA . PRO A 1 473 ? 5.869 -2.332 -32.574 1.00 91.62 473 PRO A CA 1
ATOM 3817 C C . PRO A 1 473 ? 4.865 -3.175 -31.789 1.00 91.62 473 PRO A C 1
ATOM 3819 O O . PRO A 1 473 ? 5.201 -4.226 -31.251 1.00 91.62 473 PRO A O 1
ATOM 3822 N N . VAL A 1 474 ? 3.607 -2.724 -31.728 1.00 88.75 474 VAL A N 1
ATOM 3823 C CA . VAL A 1 474 ? 2.491 -3.480 -31.119 1.00 88.75 474 VAL A CA 1
ATOM 3824 C C . VAL A 1 474 ? 1.916 -4.522 -32.076 1.00 88.75 474 VAL A C 1
ATOM 3826 O O . VAL A 1 474 ? 1.420 -5.551 -31.623 1.00 88.75 474 VAL A O 1
ATOM 3829 N N . ASP A 1 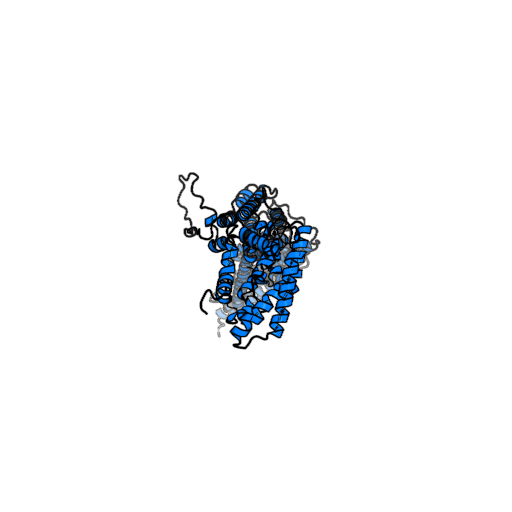475 ? 2.021 -4.282 -33.388 1.00 93.06 475 ASP A N 1
ATOM 3830 C CA . ASP A 1 475 ? 1.634 -5.269 -34.392 1.00 93.06 475 ASP A CA 1
ATOM 3831 C C . ASP A 1 475 ? 2.421 -6.568 -34.187 1.00 93.06 475 ASP A C 1
ATOM 3833 O O . ASP A 1 475 ? 3.653 -6.572 -34.191 1.00 93.06 475 ASP A O 1
ATOM 3837 N N . ILE A 1 476 ? 1.692 -7.670 -34.007 1.00 95.31 476 ILE A N 1
ATOM 3838 C CA . ILE A 1 476 ? 2.271 -8.953 -33.609 1.00 95.31 476 ILE A CA 1
ATOM 3839 C C . ILE A 1 476 ? 3.233 -9.512 -34.662 1.00 95.31 476 ILE A C 1
ATOM 3841 O O . ILE A 1 476 ? 4.227 -10.134 -34.301 1.00 95.31 476 ILE A O 1
ATOM 3845 N N . LYS A 1 477 ? 2.980 -9.278 -35.957 1.00 95.44 477 LYS A N 1
ATOM 3846 C CA . LYS A 1 477 ? 3.821 -9.807 -37.038 1.00 95.44 477 LYS A CA 1
ATOM 3847 C C . LYS A 1 477 ? 5.097 -8.990 -37.179 1.00 95.44 477 LYS A C 1
ATOM 3849 O O . LYS A 1 477 ? 6.172 -9.569 -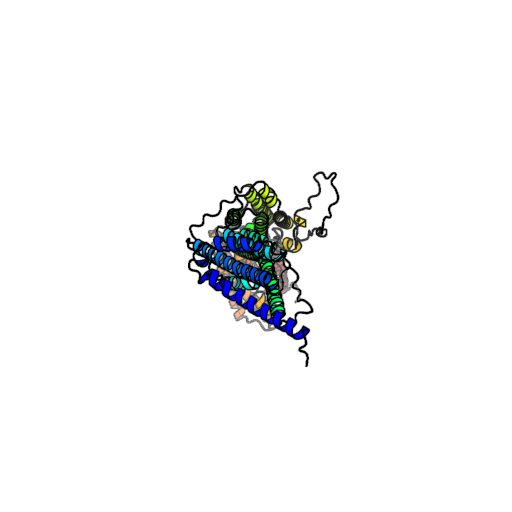37.312 1.00 95.44 477 LYS A O 1
ATOM 3854 N N . VAL A 1 478 ? 4.994 -7.662 -37.103 1.00 93.94 478 VAL A N 1
ATOM 3855 C CA . VAL A 1 478 ? 6.175 -6.788 -37.133 1.00 93.94 478 VAL A CA 1
ATOM 3856 C C . VAL A 1 478 ? 7.025 -7.007 -35.881 1.00 93.94 478 VAL A C 1
ATOM 3858 O O . VAL A 1 478 ? 8.239 -7.154 -35.990 1.00 93.94 478 VAL A O 1
ATOM 3861 N N . ARG A 1 479 ? 6.402 -7.122 -34.699 1.00 95.94 479 ARG A N 1
ATOM 3862 C CA . ARG A 1 479 ? 7.103 -7.464 -33.453 1.00 95.94 479 ARG A CA 1
ATOM 3863 C C . ARG A 1 479 ? 7.814 -8.808 -33.554 1.00 95.94 479 ARG A C 1
ATOM 3865 O O . ARG A 1 479 ? 8.988 -8.877 -33.216 1.00 95.94 479 ARG A O 1
ATOM 3872 N N . ALA A 1 480 ? 7.145 -9.839 -34.074 1.00 97.56 480 ALA A N 1
ATOM 3873 C CA . ALA A 1 480 ? 7.756 -11.151 -34.260 1.00 97.56 480 ALA A CA 1
ATOM 3874 C C . ALA A 1 480 ? 8.985 -11.091 -35.180 1.00 97.56 480 ALA A C 1
ATOM 3876 O O . ALA A 1 480 ? 9.978 -11.746 -34.890 1.00 97.56 480 ALA A O 1
ATOM 3877 N N . ARG A 1 481 ? 8.966 -10.269 -36.241 1.00 97.25 481 ARG A N 1
ATOM 3878 C CA . ARG A 1 481 ? 10.136 -10.048 -37.109 1.00 97.25 481 ARG A CA 1
ATOM 3879 C C . ARG A 1 481 ? 11.272 -9.301 -36.397 1.00 97.25 481 ARG A C 1
ATOM 3881 O O . ARG A 1 481 ? 12.437 -9.620 -36.621 1.00 97.25 481 ARG A O 1
ATOM 3888 N N . VAL A 1 482 ? 10.954 -8.335 -35.532 1.00 97.75 482 VAL A N 1
ATOM 3889 C CA . VAL A 1 482 ? 11.951 -7.673 -34.668 1.00 97.75 482 VAL A CA 1
ATOM 3890 C C . VAL A 1 482 ? 12.572 -8.685 -33.705 1.00 97.75 482 VAL A C 1
ATOM 3892 O O . VAL A 1 482 ? 13.793 -8.757 -33.611 1.00 97.75 482 VAL A O 1
ATOM 3895 N N . ASP A 1 483 ? 11.753 -9.491 -33.028 1.00 98.12 483 ASP A N 1
ATOM 3896 C CA . ASP A 1 483 ? 12.224 -10.532 -32.111 1.00 98.12 483 ASP A CA 1
ATOM 3897 C C . ASP A 1 483 ? 13.080 -11.578 -32.838 1.00 98.12 483 ASP A C 1
ATOM 3899 O O . ASP A 1 483 ? 14.154 -11.916 -32.353 1.00 98.12 483 ASP A O 1
ATOM 3903 N N . GLU A 1 484 ? 12.673 -12.020 -34.031 1.00 98.31 484 GLU A N 1
ATOM 3904 C CA . GLU A 1 484 ? 13.438 -12.950 -34.872 1.00 98.31 484 GLU A CA 1
ATOM 3905 C C . GLU A 1 484 ? 14.873 -12.453 -35.101 1.00 98.31 484 GLU A C 1
ATOM 3907 O O . GLU A 1 484 ? 15.829 -13.207 -34.915 1.00 98.31 484 GLU A O 1
ATOM 3912 N N . TYR A 1 485 ? 15.041 -11.168 -35.433 1.00 98.44 485 TYR A N 1
ATOM 3913 C CA . TYR A 1 485 ? 16.367 -10.571 -35.587 1.00 98.44 485 TYR A CA 1
ATOM 3914 C C . TYR A 1 485 ? 17.126 -10.466 -34.260 1.00 98.44 485 TYR A C 1
ATOM 3916 O O . TYR A 1 485 ? 18.311 -10.801 -34.200 1.00 98.44 485 TYR A O 1
ATOM 3924 N N . LEU A 1 486 ? 16.465 -9.984 -33.201 1.00 98.19 486 LEU A N 1
ATOM 3925 C CA . LEU A 1 486 ? 17.085 -9.771 -31.891 1.00 98.19 486 LEU A CA 1
ATOM 3926 C C . LEU A 1 486 ? 17.613 -11.081 -31.285 1.00 98.19 486 LEU A C 1
ATOM 3928 O O . LEU A 1 486 ? 18.691 -11.078 -30.692 1.00 98.19 486 LEU A O 1
ATOM 3932 N N . GLU A 1 487 ? 16.916 -12.200 -31.487 1.00 98.12 487 GLU A N 1
ATOM 3933 C CA . GLU A 1 487 ? 17.406 -13.516 -31.070 1.00 98.12 487 GLU A CA 1
ATOM 3934 C C . GLU A 1 487 ? 18.516 -14.027 -32.009 1.00 98.12 487 GLU A C 1
ATOM 3936 O O . GLU A 1 487 ? 19.565 -14.482 -31.548 1.00 98.12 487 GLU A O 1
ATOM 3941 N N . TRP A 1 488 ? 18.350 -13.887 -33.332 1.00 98.31 488 TRP A N 1
ATOM 3942 C CA . TRP A 1 488 ? 19.336 -14.346 -34.321 1.00 98.31 488 TRP A CA 1
ATOM 3943 C C . TRP A 1 488 ? 20.696 -13.641 -34.203 1.00 98.31 488 TRP A C 1
ATOM 3945 O O . TRP A 1 488 ? 21.743 -14.271 -34.388 1.00 98.31 488 TRP A O 1
ATOM 3955 N N . GLN A 1 489 ? 20.719 -12.340 -33.896 1.00 97.94 489 GLN A N 1
ATOM 3956 C CA . GLN A 1 489 ? 21.958 -11.556 -33.923 1.00 97.94 489 GLN A CA 1
ATOM 3957 C C . GLN A 1 489 ? 22.998 -12.009 -32.884 1.00 97.94 489 GLN A C 1
ATOM 3959 O O . GLN A 1 489 ? 24.189 -11.782 -33.105 1.00 97.94 489 GLN A O 1
ATOM 3964 N N . HIS A 1 490 ? 22.584 -12.687 -31.803 1.00 97.38 490 HIS A N 1
ATOM 3965 C CA . HIS A 1 490 ? 23.461 -13.075 -30.693 1.00 97.38 490 HIS A CA 1
ATOM 3966 C C . HIS A 1 490 ? 24.648 -13.937 -31.129 1.00 97.38 490 HIS A C 1
ATOM 3968 O O . HIS A 1 490 ? 25.774 -13.664 -30.711 1.00 97.38 490 HIS A O 1
ATOM 3974 N N . GLU A 1 491 ? 24.408 -14.947 -31.968 1.00 96.50 491 GLU A N 1
ATOM 3975 C CA . GLU A 1 491 ? 25.438 -15.878 -32.460 1.00 96.50 491 GLU A CA 1
ATOM 3976 C C . GLU A 1 491 ? 26.016 -15.484 -33.825 1.00 96.50 491 GLU A C 1
ATOM 3978 O O . GLU A 1 491 ? 26.936 -16.128 -34.324 1.00 96.50 491 GLU A O 1
ATOM 3983 N N . ASN A 1 492 ? 25.500 -14.409 -34.424 1.00 97.69 492 ASN A N 1
ATOM 3984 C CA . ASN A 1 492 ? 25.895 -13.946 -35.750 1.00 97.69 492 ASN A CA 1
ATOM 3985 C C . ASN A 1 492 ? 26.567 -12.576 -35.643 1.00 97.69 492 ASN A C 1
ATOM 3987 O O . ASN A 1 492 ? 27.752 -12.499 -35.326 1.00 97.69 492 ASN A O 1
ATOM 3991 N N . VAL A 1 493 ? 25.815 -11.492 -35.853 1.00 97.56 493 VAL A N 1
ATOM 3992 C CA . VAL A 1 493 ? 26.351 -10.123 -35.907 1.00 97.56 493 VAL A CA 1
ATOM 3993 C C . VAL A 1 493 ? 27.102 -9.758 -34.628 1.00 97.56 493 VAL A C 1
ATOM 3995 O O . VAL A 1 493 ? 28.275 -9.404 -34.708 1.00 97.56 493 VAL A O 1
ATOM 3998 N N . ARG A 1 494 ? 26.491 -9.917 -33.448 1.00 96.69 494 ARG A N 1
ATOM 3999 C CA . ARG A 1 494 ? 27.142 -9.577 -32.175 1.00 96.69 494 ARG A CA 1
ATOM 4000 C C . ARG A 1 494 ? 28.387 -10.415 -31.934 1.00 96.69 494 ARG A C 1
ATOM 4002 O O . ARG A 1 494 ? 29.448 -9.873 -31.639 1.00 96.69 494 ARG A O 1
ATOM 4009 N N . MET A 1 495 ? 28.285 -11.739 -32.056 1.00 96.50 495 MET A N 1
ATOM 4010 C CA . MET A 1 495 ? 29.432 -12.609 -31.801 1.00 96.50 495 MET A CA 1
ATOM 4011 C C . MET A 1 495 ? 30.565 -12.353 -32.800 1.00 96.50 495 MET A C 1
ATOM 4013 O O . MET A 1 495 ? 31.706 -12.182 -32.383 1.00 96.50 495 MET A O 1
ATOM 4017 N N . GLY A 1 496 ? 30.262 -12.273 -34.097 1.00 97.00 496 GLY A N 1
ATOM 4018 C CA . GLY A 1 496 ? 31.242 -12.029 -35.153 1.00 97.00 496 GLY A CA 1
ATOM 4019 C C . GLY A 1 496 ? 31.930 -10.671 -35.018 1.00 97.00 496 GLY A C 1
ATOM 4020 O O . GLY A 1 496 ? 33.157 -10.616 -34.923 1.00 97.00 496 GLY A O 1
ATOM 4021 N N . CYS A 1 497 ? 31.159 -9.581 -34.964 1.00 97.06 497 CYS A N 1
ATOM 4022 C CA . CYS A 1 497 ? 31.694 -8.220 -34.906 1.00 97.06 497 CYS A CA 1
ATOM 4023 C C . CYS A 1 497 ? 32.458 -7.956 -33.599 1.00 97.06 497 CYS A C 1
ATOM 4025 O O . CYS A 1 497 ? 33.615 -7.520 -33.639 1.00 97.06 497 CYS A O 1
ATOM 4027 N N . ALA A 1 498 ? 31.862 -8.277 -32.443 1.00 94.62 498 ALA A N 1
ATOM 4028 C CA . ALA A 1 498 ? 32.483 -8.002 -31.152 1.00 94.62 498 ALA A CA 1
ATOM 4029 C C . ALA A 1 498 ? 33.726 -8.870 -30.911 1.00 94.62 498 ALA A C 1
ATOM 4031 O O . ALA A 1 498 ? 34.725 -8.368 -30.391 1.00 94.62 498 ALA A O 1
ATOM 4032 N N . MET A 1 499 ? 33.713 -10.157 -31.293 1.00 95.62 499 MET A N 1
ATOM 4033 C CA . MET A 1 499 ? 34.884 -11.024 -31.105 1.00 95.62 499 MET A CA 1
ATOM 4034 C C . MET A 1 499 ? 36.017 -10.685 -32.065 1.00 95.62 499 MET A C 1
ATOM 4036 O O . MET A 1 499 ? 37.169 -10.709 -31.635 1.00 95.62 499 MET A O 1
ATOM 4040 N N . TYR A 1 500 ? 35.724 -10.300 -33.311 1.00 95.69 500 TYR A N 1
ATOM 4041 C CA . TYR A 1 500 ? 36.752 -9.807 -34.227 1.00 95.69 500 TYR A CA 1
ATOM 4042 C C . TYR A 1 500 ? 37.452 -8.567 -33.651 1.00 95.69 500 TYR A C 1
ATOM 4044 O O . TYR A 1 500 ? 38.677 -8.565 -33.505 1.00 95.69 500 TYR A O 1
ATOM 4052 N N . PHE A 1 501 ? 36.689 -7.555 -33.220 1.00 93.62 501 PHE A N 1
ATOM 4053 C CA . PHE A 1 501 ? 37.251 -6.366 -32.569 1.00 93.62 501 PHE A CA 1
ATOM 4054 C C . PHE A 1 501 ? 38.029 -6.720 -31.292 1.00 93.62 501 PHE A C 1
ATOM 4056 O O . PHE A 1 501 ? 39.164 -6.278 -31.097 1.00 93.62 501 PHE A O 1
ATOM 4063 N N . ARG A 1 502 ? 37.457 -7.564 -30.429 1.00 92.19 502 ARG A N 1
ATOM 4064 C CA . ARG A 1 502 ? 38.080 -7.953 -29.162 1.00 92.19 502 ARG A CA 1
ATOM 4065 C C . ARG A 1 502 ? 39.399 -8.695 -29.364 1.00 92.19 502 ARG A C 1
ATOM 4067 O O . ARG A 1 502 ? 40.367 -8.385 -28.673 1.00 92.19 502 ARG A O 1
ATOM 4074 N N . LYS A 1 503 ? 39.444 -9.671 -30.273 1.00 93.12 503 LYS A N 1
ATOM 4075 C CA . LYS A 1 503 ? 40.634 -10.495 -30.527 1.00 93.12 503 LYS A CA 1
ATOM 4076 C C . LYS A 1 503 ? 41.724 -9.734 -31.266 1.00 93.12 503 LYS A C 1
ATOM 4078 O O . LYS A 1 503 ? 42.892 -9.913 -30.940 1.00 93.12 503 LYS A O 1
ATOM 4083 N N . LYS A 1 504 ? 41.350 -8.859 -32.202 1.00 91.12 504 LYS A N 1
ATOM 4084 C CA . LYS A 1 504 ? 42.304 -8.067 -32.984 1.00 91.12 504 LYS A CA 1
ATOM 4085 C C . LYS A 1 504 ? 42.848 -6.852 -32.230 1.00 91.12 504 LYS A C 1
ATOM 4087 O O . LYS A 1 504 ? 44.006 -6.502 -32.424 1.00 91.12 504 LYS A O 1
ATOM 4092 N N . VAL A 1 505 ? 42.035 -6.207 -31.388 1.00 89.50 505 VAL A N 1
ATOM 4093 C CA . VAL A 1 505 ? 42.387 -4.917 -30.766 1.00 89.50 505 VAL A CA 1
ATOM 4094 C C . VAL A 1 505 ? 42.453 -5.005 -29.244 1.00 89.50 505 VAL A C 1
ATOM 4096 O O . VAL A 1 505 ? 43.501 -4.749 -28.656 1.00 89.50 505 VAL A O 1
ATOM 4099 N N . VAL A 1 506 ? 41.352 -5.371 -28.582 1.00 88.44 506 VAL A N 1
ATOM 4100 C CA . VAL A 1 506 ? 41.221 -5.221 -27.119 1.00 88.44 506 VAL A CA 1
ATOM 4101 C C . VAL A 1 506 ? 42.145 -6.160 -26.341 1.00 88.44 506 VAL A C 1
ATOM 4103 O O . VAL A 1 506 ? 42.838 -5.720 -25.427 1.00 88.44 506 VAL A O 1
ATOM 4106 N N . GLU A 1 507 ? 42.163 -7.454 -26.666 1.00 89.44 507 GLU A N 1
ATOM 4107 C CA . GLU A 1 507 ? 42.987 -8.439 -25.952 1.00 89.44 507 GLU A CA 1
ATOM 4108 C C . GLU A 1 507 ? 44.495 -8.197 -26.126 1.00 89.44 507 GLU A C 1
ATOM 4110 O O . GLU A 1 507 ? 45.189 -8.191 -25.104 1.00 89.44 507 GLU A O 1
ATOM 4115 N N . PRO A 1 508 ? 45.009 -7.940 -27.347 1.00 88.62 508 PRO A N 1
ATOM 4116 C CA . PRO A 1 508 ? 46.401 -7.544 -27.551 1.00 88.62 508 PRO A CA 1
ATOM 4117 C C . PRO A 1 508 ? 46.779 -6.284 -26.767 1.00 88.62 508 PRO A C 1
ATOM 4119 O O . PRO A 1 508 ? 47.804 -6.276 -26.087 1.00 88.62 508 PRO A O 1
ATOM 4122 N N . LEU A 1 509 ? 45.923 -5.254 -26.786 1.00 86.12 509 LEU A N 1
ATOM 4123 C CA . LEU A 1 509 ? 46.166 -3.991 -26.085 1.00 86.12 509 LEU A CA 1
ATOM 4124 C C . LEU A 1 509 ? 46.208 -4.168 -24.559 1.00 86.12 509 LEU A C 1
ATOM 4126 O O . LEU A 1 509 ? 47.120 -3.668 -23.903 1.00 86.12 509 LEU A O 1
ATOM 4130 N N . LEU A 1 510 ? 45.244 -4.896 -23.984 1.00 84.69 510 LEU A N 1
ATOM 4131 C CA . LEU A 1 510 ? 45.150 -5.094 -22.533 1.00 84.69 510 LEU A CA 1
ATOM 4132 C C . LEU A 1 510 ? 46.222 -6.045 -21.992 1.00 84.69 510 LEU A C 1
ATOM 4134 O O . LEU A 1 510 ? 46.761 -5.811 -20.912 1.00 84.69 510 LEU A O 1
ATOM 4138 N N . ARG A 1 511 ? 46.521 -7.132 -22.714 1.00 85.69 511 ARG A N 1
ATOM 4139 C CA . ARG A 1 511 ? 47.478 -8.155 -22.260 1.00 85.69 511 ARG A CA 1
ATOM 4140 C C . ARG A 1 511 ? 48.911 -7.893 -22.719 1.00 85.69 511 ARG A C 1
ATOM 4142 O O . ARG A 1 511 ? 49.809 -8.582 -22.248 1.00 85.69 511 ARG A O 1
ATOM 4149 N N . LYS A 1 512 ? 49.126 -6.919 -23.611 1.00 84.69 512 LYS A N 1
ATOM 4150 C CA . LYS A 1 512 ? 50.421 -6.629 -24.250 1.00 84.69 512 LYS A CA 1
ATOM 4151 C C . LYS A 1 512 ? 51.018 -7.866 -24.933 1.00 84.69 512 LYS A C 1
ATOM 4153 O O . LYS A 1 512 ? 52.205 -8.148 -24.801 1.00 84.69 512 LYS A O 1
ATOM 4158 N N . VAL A 1 513 ? 50.172 -8.617 -25.637 1.00 86.69 513 VAL A N 1
ATOM 4159 C CA . VAL A 1 513 ? 50.549 -9.838 -26.367 1.00 86.69 513 VAL A CA 1
ATOM 4160 C C . VAL A 1 513 ? 50.382 -9.645 -27.867 1.00 86.69 513 VAL A C 1
ATOM 4162 O O . VAL A 1 513 ? 49.589 -8.813 -28.307 1.00 86.69 513 VAL A O 1
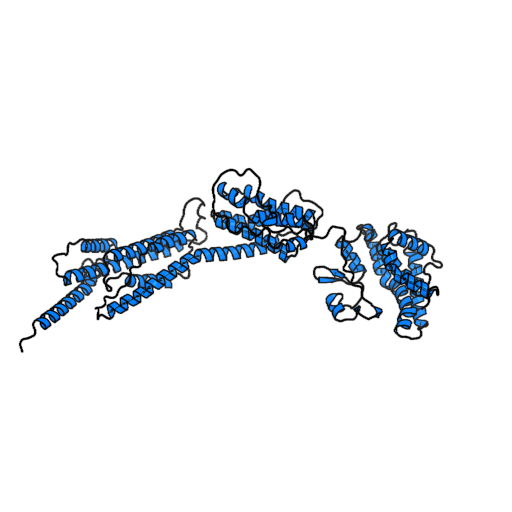ATOM 4165 N N . VAL A 1 514 ? 51.105 -10.445 -28.649 1.00 85.69 514 VAL A N 1
ATOM 4166 C CA . VAL A 1 514 ? 50.913 -10.511 -30.101 1.00 85.69 514 VAL A CA 1
ATOM 4167 C C . VAL A 1 514 ? 49.540 -11.140 -30.393 1.00 85.69 514 VAL A C 1
ATOM 4169 O O . VAL A 1 514 ? 49.201 -12.143 -29.757 1.00 85.69 514 VAL A O 1
ATOM 4172 N N . PRO A 1 515 ? 48.732 -10.566 -31.304 1.00 86.19 515 PRO A N 1
ATOM 4173 C CA . PRO A 1 515 ? 47.450 -11.148 -31.681 1.00 86.19 515 PRO A CA 1
ATOM 4174 C C . PRO A 1 515 ? 47.608 -12.525 -32.350 1.00 86.19 515 PRO A C 1
ATOM 4176 O O . PRO A 1 515 ? 48.523 -12.737 -33.142 1.00 86.19 515 PRO A O 1
ATOM 4179 N N . ASP A 1 516 ? 46.703 -13.458 -32.047 1.00 90.88 516 ASP A N 1
ATOM 4180 C CA . ASP A 1 516 ? 46.645 -14.772 -32.700 1.00 90.88 516 ASP A CA 1
ATOM 4181 C C . ASP A 1 516 ? 45.883 -14.666 -34.029 1.00 90.88 516 ASP A C 1
ATOM 4183 O O . ASP A 1 516 ? 44.655 -14.539 -34.052 1.00 90.88 516 ASP A O 1
ATOM 4187 N N . GLU A 1 517 ? 46.622 -14.720 -35.136 1.00 92.88 517 GLU A N 1
ATOM 4188 C CA . GLU A 1 517 ? 46.083 -14.581 -36.492 1.00 92.88 517 GLU A CA 1
ATOM 4189 C C . GLU A 1 517 ? 45.059 -15.667 -36.854 1.00 92.88 517 GLU A C 1
ATOM 4191 O O . GLU A 1 517 ? 44.097 -15.386 -37.572 1.00 92.88 517 GLU A O 1
ATOM 4196 N N . ALA A 1 518 ? 45.203 -16.895 -36.342 1.00 93.56 518 ALA A N 1
ATOM 4197 C CA . ALA A 1 518 ? 44.264 -17.975 -36.642 1.00 93.56 518 ALA A CA 1
ATOM 4198 C C . ALA A 1 518 ? 42.905 -17.730 -35.969 1.00 93.56 518 ALA A C 1
ATOM 4200 O O . ALA A 1 518 ? 41.848 -17.884 -36.591 1.00 93.56 518 ALA A O 1
ATOM 4201 N N . GLU A 1 519 ? 42.923 -17.284 -34.711 1.00 92.19 519 GLU A N 1
ATOM 4202 C CA . GLU A 1 519 ? 41.707 -16.886 -34.001 1.00 92.19 519 GLU A CA 1
ATOM 4203 C C . GLU A 1 519 ? 41.081 -15.627 -34.616 1.00 92.19 519 GLU A C 1
ATOM 4205 O O . GLU A 1 519 ? 39.860 -15.569 -34.767 1.00 92.19 519 GLU A O 1
ATOM 4210 N N . ILE A 1 520 ? 41.876 -14.639 -35.041 1.00 94.81 520 ILE A N 1
ATOM 4211 C CA . ILE A 1 520 ? 41.353 -13.454 -35.741 1.00 94.81 520 ILE A CA 1
ATOM 4212 C C . ILE A 1 520 ? 40.663 -13.852 -37.046 1.00 94.81 520 ILE A C 1
ATOM 4214 O O . ILE A 1 520 ? 39.538 -13.409 -37.285 1.00 94.81 520 ILE A O 1
ATOM 4218 N N . ALA A 1 521 ? 41.289 -14.703 -37.864 1.00 96.44 521 ALA A N 1
ATOM 4219 C CA . ALA A 1 521 ? 40.727 -15.161 -39.133 1.00 96.44 521 ALA A CA 1
ATOM 4220 C C . ALA A 1 521 ? 39.380 -15.877 -38.941 1.00 96.44 521 ALA A C 1
ATOM 4222 O O . ALA A 1 521 ? 38.424 -15.627 -39.676 1.00 96.44 521 ALA A O 1
ATOM 4223 N N . LYS A 1 522 ? 39.262 -16.712 -37.904 1.00 96.31 522 LYS A N 1
ATOM 4224 C CA . LYS A 1 522 ? 38.005 -17.379 -37.538 1.00 96.31 522 LYS A CA 1
ATOM 4225 C C . LYS A 1 522 ? 36.875 -16.381 -37.270 1.00 96.31 522 LYS A C 1
ATOM 4227 O O . LYS A 1 522 ? 35.792 -16.516 -37.842 1.00 96.31 522 LYS A O 1
ATOM 4232 N N . TRP A 1 523 ? 37.109 -15.378 -36.421 1.00 97.12 523 TRP A N 1
ATOM 4233 C CA . TRP A 1 523 ? 36.085 -14.375 -36.099 1.00 97.12 523 TRP A CA 1
ATOM 4234 C C . TRP A 1 523 ? 35.812 -13.427 -37.266 1.00 97.12 523 TRP A C 1
ATOM 4236 O O . TRP A 1 523 ? 34.665 -13.044 -37.480 1.00 97.12 523 TRP A O 1
ATOM 4246 N N . PHE A 1 524 ? 36.832 -13.122 -38.070 1.00 96.81 524 PHE A N 1
ATOM 4247 C CA . PHE A 1 524 ? 36.688 -12.383 -39.319 1.00 96.81 524 PHE A CA 1
ATOM 4248 C C . PHE A 1 524 ? 35.731 -13.090 -40.289 1.00 96.81 524 PHE A C 1
ATOM 4250 O O . PHE A 1 524 ? 34.814 -12.459 -40.809 1.00 96.81 524 PHE A O 1
ATOM 4257 N N . HIS A 1 525 ? 35.871 -14.405 -40.483 1.00 97.56 525 HIS A N 1
ATOM 4258 C CA . HIS A 1 525 ? 34.964 -15.165 -41.346 1.00 97.56 525 HIS A CA 1
ATOM 4259 C C . HIS A 1 525 ? 33.517 -15.168 -40.837 1.00 97.56 525 HIS A C 1
ATOM 4261 O O . HIS A 1 525 ? 32.591 -15.024 -41.637 1.00 97.56 525 HIS A O 1
ATOM 4267 N N . LEU A 1 526 ? 33.302 -15.299 -39.521 1.00 97.50 526 LEU A N 1
ATOM 4268 C CA . LEU A 1 526 ? 31.956 -15.207 -38.945 1.00 97.50 526 LEU A CA 1
ATOM 4269 C C . LEU A 1 526 ? 31.361 -13.802 -39.117 1.00 97.50 526 LEU A C 1
ATOM 4271 O O . LEU A 1 526 ? 30.183 -13.674 -39.455 1.00 97.50 526 LEU A O 1
ATOM 4275 N N . MET A 1 527 ? 32.171 -12.762 -38.915 1.00 98.06 527 MET A N 1
ATOM 4276 C CA . MET A 1 527 ? 31.782 -11.369 -39.124 1.00 98.06 527 MET A CA 1
ATOM 4277 C C . MET A 1 527 ? 31.367 -11.123 -40.581 1.00 98.06 527 MET A C 1
ATOM 4279 O O . MET A 1 527 ? 30.238 -10.701 -40.808 1.00 98.06 527 MET A O 1
ATOM 4283 N N . GLU A 1 528 ? 32.219 -11.441 -41.563 1.00 97.94 528 GLU A N 1
ATOM 4284 C CA . GLU A 1 528 ? 31.923 -11.297 -43.003 1.00 97.94 528 GLU A CA 1
ATOM 4285 C C . GLU A 1 528 ? 30.620 -12.007 -43.384 1.00 97.94 528 GLU A C 1
ATOM 4287 O O . GLU A 1 528 ? 29.713 -11.393 -43.946 1.00 97.94 528 GLU A O 1
ATOM 4292 N N . LYS A 1 529 ? 30.476 -13.278 -42.983 1.00 98.12 529 LYS A N 1
ATOM 4293 C CA . LYS A 1 529 ? 29.263 -14.065 -43.234 1.00 98.12 529 LYS A CA 1
ATOM 4294 C C . LYS A 1 529 ? 28.019 -13.412 -42.626 1.00 98.12 529 LYS A C 1
ATOM 4296 O O . LYS A 1 529 ? 26.950 -13.420 -43.240 1.00 98.12 529 LYS A O 1
ATOM 4301 N N . SER A 1 530 ? 28.135 -12.863 -41.418 1.00 98.12 530 SER A N 1
ATOM 4302 C CA . SER A 1 530 ? 27.021 -12.196 -40.737 1.00 98.12 530 SER A CA 1
ATOM 4303 C C . SER A 1 530 ? 26.630 -10.904 -41.451 1.00 98.12 530 SER A C 1
ATOM 4305 O O . SER A 1 530 ? 25.444 -10.683 -41.682 1.00 98.12 530 SER A O 1
ATOM 4307 N N . LEU A 1 531 ? 27.606 -10.095 -41.876 1.00 98.06 531 LEU A N 1
ATOM 4308 C CA . LEU A 1 531 ? 27.372 -8.872 -42.650 1.00 98.06 531 LEU A CA 1
ATOM 4309 C C . LEU A 1 531 ? 26.718 -9.172 -44.005 1.00 98.06 531 LEU A C 1
ATOM 4311 O O . LEU A 1 531 ? 25.764 -8.497 -44.388 1.00 98.06 531 LEU A O 1
ATOM 4315 N N . ASP A 1 532 ? 27.165 -10.224 -44.694 1.00 97.81 532 ASP A N 1
ATOM 4316 C CA . ASP A 1 532 ? 26.545 -10.687 -45.941 1.00 97.81 532 ASP A CA 1
ATOM 4317 C C . ASP A 1 532 ? 25.116 -11.183 -45.717 1.00 97.81 532 ASP A C 1
ATOM 4319 O O . ASP A 1 532 ? 24.245 -10.984 -46.564 1.00 97.81 532 ASP A O 1
ATOM 4323 N N . THR A 1 533 ? 24.848 -11.806 -44.569 1.00 98.12 533 THR A N 1
ATOM 4324 C CA . THR A 1 533 ? 23.493 -12.227 -44.203 1.00 98.12 533 THR A CA 1
ATOM 4325 C C . THR A 1 533 ? 22.601 -11.015 -43.929 1.00 98.12 533 THR A C 1
ATOM 4327 O O . THR A 1 533 ? 21.452 -10.997 -44.366 1.00 98.12 533 THR A O 1
ATOM 4330 N N . VAL A 1 534 ? 23.117 -9.963 -43.284 1.00 98.00 534 VAL A N 1
ATOM 4331 C CA . VAL A 1 534 ? 22.368 -8.709 -43.097 1.00 98.00 534 VAL A CA 1
ATOM 4332 C C . VAL A 1 534 ? 22.036 -8.054 -44.443 1.00 98.00 534 VAL A C 1
ATOM 4334 O O . VAL A 1 534 ? 20.871 -7.759 -44.698 1.00 98.00 534 VAL A O 1
ATOM 4337 N N . GLU A 1 535 ? 23.021 -7.902 -45.333 1.00 96.69 535 GLU A N 1
ATOM 4338 C CA . GLU A 1 535 ? 22.844 -7.336 -46.682 1.00 96.69 535 GLU A CA 1
ATOM 4339 C C . GLU A 1 535 ? 21.805 -8.117 -47.507 1.00 96.69 535 GLU A C 1
ATOM 4341 O O . GLU A 1 535 ? 20.905 -7.528 -48.113 1.00 96.69 535 GLU A O 1
ATOM 4346 N N . ASN A 1 536 ? 21.934 -9.447 -47.549 1.00 96.38 536 ASN A N 1
ATOM 4347 C CA . ASN A 1 536 ? 21.221 -10.275 -48.521 1.00 96.38 536 ASN A CA 1
ATOM 4348 C C . ASN A 1 536 ? 19.922 -10.890 -47.992 1.00 96.38 536 ASN A C 1
ATOM 4350 O O . ASN A 1 536 ? 19.043 -11.189 -48.797 1.00 96.38 536 ASN A O 1
ATOM 4354 N N . GLN A 1 537 ? 19.791 -11.098 -46.678 1.00 96.00 537 GLN A N 1
ATOM 4355 C CA . GLN A 1 537 ? 18.638 -11.785 -46.077 1.00 96.00 537 GLN A CA 1
ATOM 4356 C C . GLN A 1 537 ? 17.790 -10.874 -45.193 1.00 96.00 537 GLN A C 1
ATOM 4358 O O . GLN A 1 537 ? 16.567 -10.936 -45.275 1.00 96.00 537 GLN A O 1
ATOM 4363 N N . TRP A 1 538 ? 18.407 -10.010 -44.387 1.00 97.31 538 TRP A N 1
ATOM 4364 C CA . TRP A 1 538 ? 17.646 -9.136 -43.487 1.00 97.31 538 TRP A CA 1
ATOM 4365 C C . TRP A 1 538 ? 17.157 -7.862 -44.163 1.00 97.31 538 TRP A C 1
ATOM 4367 O O . TRP A 1 538 ? 16.003 -7.490 -43.988 1.00 97.31 538 TRP A O 1
ATOM 4377 N N . LEU A 1 539 ? 18.008 -7.209 -44.956 1.00 95.94 539 LEU A N 1
ATOM 4378 C CA . LEU A 1 539 ? 17.633 -5.980 -45.656 1.00 95.94 539 LEU A CA 1
ATOM 4379 C C . LEU A 1 539 ? 16.903 -6.243 -46.973 1.00 95.94 539 LEU A C 1
ATOM 4381 O O . LEU A 1 539 ? 16.146 -5.385 -47.402 1.00 95.94 539 LEU A O 1
ATOM 4385 N N . GLN A 1 540 ? 17.129 -7.398 -47.619 1.00 88.00 540 GLN A N 1
ATOM 4386 C CA . GLN A 1 540 ? 16.508 -7.829 -48.886 1.00 88.00 540 GLN A CA 1
ATOM 4387 C C . GLN A 1 540 ? 15.997 -6.669 -49.765 1.00 88.00 540 GLN A C 1
ATOM 4389 O O . GLN A 1 540 ? 16.794 -6.059 -50.482 1.00 88.00 540 GLN A O 1
ATOM 4394 N N . ASN A 1 541 ? 14.694 -6.374 -49.706 1.00 85.50 541 ASN A N 1
ATOM 4395 C CA . ASN A 1 541 ? 14.027 -5.298 -50.444 1.00 85.50 541 ASN A CA 1
ATOM 4396 C C . ASN A 1 541 ? 13.353 -4.269 -49.515 1.00 85.50 541 ASN A C 1
ATOM 4398 O O . ASN A 1 541 ? 12.534 -3.479 -49.978 1.00 85.50 541 ASN A O 1
ATOM 4402 N N . THR A 1 542 ? 13.653 -4.292 -48.216 1.00 92.88 542 THR A N 1
ATOM 4403 C CA . THR A 1 542 ? 13.079 -3.395 -47.208 1.00 92.88 542 THR A CA 1
ATOM 4404 C C . THR A 1 542 ? 14.060 -2.286 -46.840 1.00 92.88 542 THR A C 1
ATOM 4406 O O . THR A 1 542 ? 15.273 -2.395 -47.022 1.00 92.88 542 THR A O 1
ATOM 4409 N N . LYS A 1 543 ? 13.532 -1.171 -46.327 1.00 94.31 543 LYS A N 1
ATOM 4410 C CA . LYS A 1 543 ? 14.358 -0.027 -45.912 1.00 94.31 543 LYS A CA 1
ATOM 4411 C C . LYS A 1 543 ? 15.122 -0.292 -44.606 1.00 94.31 543 LYS A C 1
ATOM 4413 O O . LYS A 1 543 ? 16.220 0.230 -44.427 1.00 94.31 543 LYS A O 1
ATOM 4418 N N . PHE A 1 544 ? 14.527 -1.079 -43.716 1.00 97.31 544 PHE A N 1
ATOM 4419 C CA . PHE A 1 544 ? 15.016 -1.470 -42.395 1.00 97.31 544 PHE A CA 1
ATOM 4420 C C . PHE A 1 544 ? 14.825 -2.981 -42.192 1.00 97.31 544 PHE A C 1
ATOM 4422 O O . PHE A 1 544 ? 14.123 -3.640 -42.964 1.00 97.31 544 PHE A O 1
ATOM 4429 N N . ILE A 1 545 ? 15.436 -3.538 -41.146 1.00 96.62 545 ILE A N 1
ATOM 4430 C CA . ILE A 1 545 ? 15.492 -4.989 -40.891 1.00 96.62 545 ILE A CA 1
ATOM 4431 C C . ILE A 1 545 ? 14.097 -5.615 -40.757 1.00 96.62 545 ILE A C 1
ATOM 4433 O O . ILE A 1 545 ? 13.866 -6.733 -41.215 1.00 96.62 545 ILE A O 1
ATOM 4437 N N . ALA A 1 546 ? 13.156 -4.898 -40.139 1.00 94.94 546 ALA A N 1
ATOM 4438 C CA . ALA A 1 546 ? 11.799 -5.388 -39.899 1.00 94.94 546 ALA A CA 1
ATOM 4439 C C . ALA A 1 546 ? 10.731 -4.776 -40.827 1.00 94.94 546 ALA A C 1
ATOM 4441 O O . ALA A 1 546 ? 9.542 -5.026 -40.626 1.00 94.94 546 ALA A O 1
ATOM 4442 N N . GLY A 1 547 ? 11.120 -3.981 -41.833 1.00 93.00 547 GLY A N 1
ATOM 4443 C CA . GLY A 1 547 ? 10.188 -3.351 -42.776 1.00 93.00 547 GLY A CA 1
ATOM 4444 C C . GLY A 1 547 ? 10.597 -1.937 -43.193 1.00 93.00 547 GLY A C 1
ATOM 4445 O O . GLY A 1 547 ? 11.769 -1.659 -43.427 1.00 93.00 547 GLY A O 1
ATOM 4446 N N . ASP A 1 548 ? 9.624 -1.030 -43.305 1.00 91.94 548 ASP A N 1
ATOM 4447 C CA . ASP A 1 548 ? 9.843 0.331 -43.831 1.00 91.94 548 ASP A CA 1
ATOM 4448 C C . ASP A 1 548 ? 10.115 1.397 -42.761 1.00 91.94 548 ASP A C 1
ATOM 4450 O O . ASP A 1 548 ? 10.510 2.524 -43.081 1.00 91.94 548 ASP A O 1
ATOM 4454 N N . LYS A 1 549 ? 9.936 1.044 -41.485 1.00 93.06 549 LYS A N 1
ATOM 4455 C CA . LYS A 1 549 ? 10.193 1.903 -40.324 1.00 93.06 549 LYS A CA 1
ATOM 4456 C C . LYS A 1 549 ? 11.377 1.383 -39.514 1.00 93.06 549 LYS A C 1
ATOM 4458 O O . LYS A 1 549 ? 11.582 0.175 -39.439 1.00 93.06 549 LYS A O 1
ATOM 4463 N N . ILE A 1 550 ? 12.109 2.303 -38.888 1.00 94.56 550 ILE A N 1
ATOM 4464 C CA . ILE A 1 550 ? 13.199 1.964 -37.972 1.00 94.56 550 ILE A CA 1
ATOM 4465 C C . ILE A 1 550 ? 12.646 1.268 -36.728 1.00 94.56 550 ILE A C 1
ATOM 4467 O O . ILE A 1 550 ? 11.651 1.706 -36.153 1.00 94.56 550 ILE A O 1
ATOM 4471 N N . THR A 1 551 ? 13.317 0.205 -36.300 1.00 96.25 551 THR A N 1
ATOM 4472 C CA . THR A 1 551 ? 12.983 -0.545 -35.088 1.00 96.25 551 THR A CA 1
ATOM 4473 C C . THR A 1 551 ? 14.217 -0.745 -34.212 1.00 96.25 551 THR A C 1
ATOM 4475 O O . THR A 1 551 ? 15.344 -0.419 -34.590 1.00 96.25 551 THR A O 1
ATOM 4478 N N . ALA A 1 552 ? 14.030 -1.322 -33.027 1.00 95.94 552 ALA A N 1
ATOM 4479 C CA . ALA A 1 552 ? 15.132 -1.701 -32.153 1.00 95.94 552 ALA A CA 1
ATOM 4480 C C . ALA A 1 552 ? 16.098 -2.700 -32.812 1.00 95.94 552 ALA A C 1
ATOM 4482 O O . ALA A 1 552 ? 17.290 -2.652 -32.519 1.00 95.94 552 ALA A O 1
ATOM 4483 N N . ALA A 1 553 ? 15.621 -3.551 -33.731 1.00 97.62 553 ALA A N 1
ATOM 4484 C CA . ALA A 1 553 ? 16.483 -4.449 -34.498 1.00 97.62 553 ALA A CA 1
ATOM 4485 C C . ALA A 1 553 ? 17.571 -3.667 -35.249 1.00 97.62 553 ALA A C 1
ATOM 4487 O O . ALA A 1 553 ? 18.744 -4.032 -35.197 1.00 97.62 553 ALA A O 1
ATOM 4488 N N . ASP A 1 554 ? 17.199 -2.545 -35.870 1.00 97.56 554 ASP A N 1
ATOM 4489 C CA . ASP A 1 554 ? 18.121 -1.707 -36.631 1.00 97.56 554 ASP A CA 1
ATOM 4490 C C . ASP A 1 554 ? 19.172 -1.037 -35.743 1.00 97.56 554 ASP A C 1
ATOM 4492 O O . ASP A 1 554 ? 20.351 -1.012 -36.089 1.00 97.56 554 ASP A O 1
ATOM 4496 N N . ILE A 1 555 ? 18.758 -0.533 -34.577 1.00 95.31 555 ILE A N 1
ATOM 4497 C CA . ILE A 1 555 ? 19.662 0.111 -33.615 1.00 95.31 555 ILE A CA 1
ATOM 4498 C C . ILE A 1 555 ? 20.679 -0.906 -33.084 1.00 95.31 555 ILE A C 1
ATOM 4500 O O . ILE A 1 555 ? 21.877 -0.633 -33.078 1.00 95.31 555 ILE A O 1
ATOM 4504 N N . PHE A 1 556 ? 20.220 -2.096 -32.682 1.00 96.44 556 PHE A N 1
ATOM 4505 C CA . PHE A 1 556 ? 21.096 -3.164 -32.192 1.00 96.44 556 PHE A CA 1
ATOM 4506 C C . PHE A 1 556 ? 22.090 -3.616 -33.263 1.00 96.44 556 PHE A C 1
ATOM 4508 O O . PHE A 1 556 ? 23.281 -3.744 -32.988 1.00 96.44 556 PHE A O 1
ATOM 4515 N N . ALA A 1 557 ? 21.609 -3.820 -34.490 1.00 97.62 557 ALA A N 1
ATOM 4516 C CA . ALA A 1 557 ? 22.449 -4.176 -35.622 1.00 97.62 557 ALA A CA 1
ATOM 4517 C C . ALA A 1 557 ? 23.533 -3.128 -35.880 1.00 97.62 557 ALA A C 1
ATOM 4519 O O . ALA A 1 557 ? 24.702 -3.472 -36.032 1.00 97.62 557 ALA A O 1
ATOM 4520 N N . ALA A 1 558 ? 23.150 -1.852 -35.929 1.00 96.69 558 ALA A N 1
ATOM 4521 C CA . ALA A 1 558 ? 24.054 -0.778 -36.303 1.00 96.69 558 ALA A CA 1
ATOM 4522 C C . ALA A 1 558 ? 25.172 -0.597 -35.266 1.00 96.69 558 ALA A C 1
ATOM 4524 O O . ALA A 1 558 ? 26.338 -0.539 -35.653 1.00 96.69 558 ALA A O 1
ATOM 4525 N N . CYS A 1 559 ? 24.843 -0.634 -33.969 1.00 94.88 559 CYS A N 1
ATOM 4526 C CA . CYS A 1 559 ? 25.830 -0.556 -32.888 1.00 94.88 559 CYS A CA 1
ATOM 4527 C C . CYS A 1 559 ? 26.895 -1.667 -32.973 1.00 94.88 559 CYS A C 1
ATOM 4529 O O . CYS A 1 559 ? 28.086 -1.396 -32.826 1.00 94.88 559 CYS A O 1
ATOM 4531 N N . GLU A 1 560 ? 26.486 -2.915 -33.230 1.00 96.06 560 GLU A N 1
ATOM 4532 C CA . GLU A 1 560 ? 27.411 -4.055 -33.334 1.00 96.06 560 GLU A CA 1
ATOM 4533 C C . GLU A 1 560 ? 28.247 -3.987 -34.630 1.00 96.06 560 GLU A C 1
ATOM 4535 O O . GLU A 1 560 ? 29.455 -4.223 -34.619 1.00 96.06 560 GLU A O 1
ATOM 4540 N N . ILE A 1 561 ? 27.636 -3.604 -35.758 1.00 96.81 561 ILE A N 1
ATOM 4541 C CA . ILE A 1 561 ? 28.320 -3.510 -37.058 1.00 96.81 561 ILE A CA 1
ATOM 4542 C C . ILE A 1 561 ? 29.356 -2.381 -37.065 1.00 96.81 561 ILE A C 1
ATOM 4544 O O . ILE A 1 561 ? 30.478 -2.576 -37.542 1.00 96.81 561 ILE A O 1
ATOM 4548 N N . GLU A 1 562 ? 29.028 -1.208 -36.520 1.00 94.12 562 GLU A N 1
ATOM 4549 C CA . GLU A 1 562 ? 29.946 -0.065 -36.470 1.00 94.12 562 GLU A CA 1
ATOM 4550 C C . GLU A 1 562 ? 31.170 -0.314 -35.590 1.00 94.12 562 GLU A C 1
ATOM 4552 O O . GLU A 1 562 ? 32.238 0.236 -35.866 1.00 94.12 562 GLU A O 1
ATOM 4557 N N . GLN A 1 563 ? 31.068 -1.204 -34.600 1.00 91.94 563 GLN A N 1
ATOM 4558 C CA . GLN A 1 563 ? 32.196 -1.605 -33.760 1.00 91.94 563 GLN A CA 1
ATOM 4559 C C . GLN A 1 563 ? 33.376 -2.150 -34.583 1.00 91.94 563 GLN A C 1
ATOM 4561 O O . GLN A 1 563 ? 34.535 -1.973 -34.210 1.00 91.94 563 GLN A O 1
ATOM 4566 N N . THR A 1 564 ? 33.114 -2.759 -35.743 1.00 94.56 564 THR A N 1
ATOM 4567 C CA . THR A 1 564 ? 34.163 -3.289 -36.632 1.00 94.56 564 THR A CA 1
ATOM 4568 C C . THR A 1 564 ? 35.114 -2.210 -37.163 1.00 94.56 564 THR A C 1
ATOM 4570 O O . THR A 1 564 ? 36.297 -2.482 -37.390 1.00 94.56 564 THR A O 1
ATOM 4573 N N . THR A 1 565 ? 34.655 -0.961 -37.264 1.00 94.00 565 THR A N 1
ATOM 4574 C CA . THR A 1 565 ? 35.490 0.172 -37.689 1.00 94.00 565 THR A CA 1
ATOM 4575 C C . THR A 1 565 ? 36.584 0.505 -36.680 1.00 94.00 565 THR A C 1
ATOM 4577 O O . THR A 1 565 ? 37.672 0.924 -37.073 1.00 94.00 565 THR A O 1
ATOM 4580 N N . MET A 1 566 ? 36.370 0.210 -35.393 1.00 92.19 566 MET A N 1
ATOM 4581 C CA . MET A 1 566 ? 37.388 0.350 -34.345 1.00 92.19 566 MET A CA 1
ATOM 4582 C C . MET A 1 566 ? 38.557 -0.630 -34.533 1.00 92.19 566 MET A C 1
ATOM 4584 O O . MET A 1 566 ? 39.611 -0.460 -33.927 1.00 92.19 566 MET A O 1
ATOM 4588 N N . ALA A 1 567 ? 38.376 -1.655 -35.371 1.00 91.31 567 ALA A N 1
ATOM 4589 C CA . ALA A 1 567 ? 39.402 -2.604 -35.795 1.00 91.31 567 ALA A CA 1
ATOM 4590 C C . ALA A 1 567 ? 39.975 -2.297 -37.195 1.00 91.31 567 ALA A C 1
ATOM 4592 O O . ALA A 1 567 ? 40.647 -3.152 -37.790 1.00 91.31 567 ALA A O 1
ATOM 4593 N N . GLY A 1 568 ? 39.684 -1.107 -37.736 1.00 90.38 568 GLY A N 1
ATOM 4594 C CA . GLY A 1 568 ? 40.120 -0.657 -39.061 1.00 90.38 568 GLY A CA 1
ATOM 4595 C C . GLY A 1 568 ? 39.415 -1.364 -40.222 1.00 90.38 568 GLY A C 1
ATOM 4596 O O . GLY A 1 568 ? 39.961 -1.428 -41.320 1.00 90.38 568 GLY A O 1
ATOM 4597 N N . TYR A 1 569 ? 38.240 -1.954 -39.987 1.00 93.88 569 TYR A N 1
ATOM 4598 C CA . TYR A 1 569 ? 37.459 -2.640 -41.015 1.00 93.88 569 TYR A CA 1
ATOM 4599 C C . TYR A 1 569 ? 36.238 -1.804 -41.418 1.00 93.88 569 TYR A C 1
ATOM 4601 O O . TYR A 1 569 ? 35.492 -1.351 -40.556 1.00 93.88 569 TYR A O 1
ATOM 4609 N N . ASP A 1 570 ? 36.027 -1.603 -42.721 1.00 94.56 570 ASP A N 1
ATOM 4610 C CA . ASP A 1 570 ? 34.836 -0.924 -43.247 1.00 94.56 570 ASP A CA 1
ATOM 4611 C C . ASP A 1 570 ? 33.741 -1.956 -43.572 1.00 94.56 570 ASP A C 1
ATOM 4613 O O . ASP A 1 570 ? 33.844 -2.640 -44.597 1.00 94.56 570 ASP A O 1
ATOM 4617 N N . PRO A 1 571 ? 32.669 -2.054 -42.760 1.00 95.00 571 PRO A N 1
ATOM 4618 C CA . PRO A 1 571 ? 31.608 -3.031 -42.983 1.00 95.00 571 PRO A CA 1
ATOM 4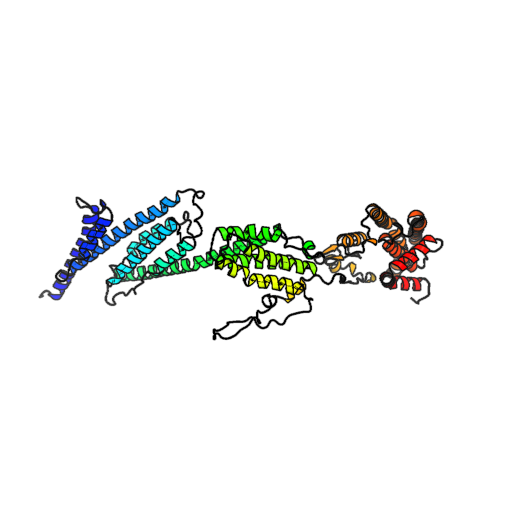619 C C . PRO A 1 571 ? 30.780 -2.756 -44.235 1.00 95.00 571 PRO A C 1
ATOM 4621 O O . PRO A 1 571 ? 30.141 -3.668 -44.757 1.00 95.00 571 PRO A O 1
ATOM 4624 N N . THR A 1 572 ? 30.813 -1.527 -44.752 1.00 95.25 572 THR A N 1
ATOM 4625 C CA . THR A 1 572 ? 30.032 -1.113 -45.922 1.00 95.25 572 THR A CA 1
ATOM 4626 C C . THR A 1 572 ? 30.728 -1.415 -47.248 1.00 95.25 572 THR A C 1
ATOM 4628 O O . THR A 1 572 ? 30.118 -1.306 -48.319 1.00 95.25 572 THR A O 1
ATOM 4631 N N . LYS A 1 573 ? 32.004 -1.816 -47.206 1.00 93.38 573 LYS A N 1
ATOM 4632 C CA . LYS A 1 573 ? 32.772 -2.168 -48.398 1.00 93.38 573 LYS A CA 1
ATOM 4633 C C . LYS A 1 573 ? 32.123 -3.368 -49.091 1.00 93.38 573 LYS A C 1
ATOM 4635 O O . LYS A 1 573 ? 31.915 -4.407 -48.480 1.00 93.38 573 LYS A O 1
ATOM 4640 N N . ASN A 1 574 ? 31.809 -3.211 -50.379 1.00 94.12 574 ASN A N 1
ATOM 4641 C CA . ASN A 1 574 ? 31.090 -4.193 -51.206 1.00 94.12 574 ASN A CA 1
ATOM 4642 C C . ASN A 1 574 ? 29.657 -4.530 -50.735 1.00 94.12 574 ASN A C 1
ATOM 4644 O O . ASN A 1 574 ? 29.077 -5.498 -51.218 1.00 94.12 574 ASN A O 1
ATOM 4648 N N . ARG A 1 575 ? 29.068 -3.718 -49.844 1.00 96.69 575 ARG A N 1
ATOM 4649 C CA . ARG A 1 575 ? 27.731 -3.922 -49.258 1.00 96.69 575 ARG A CA 1
ATOM 4650 C C . ARG A 1 575 ? 26.860 -2.662 -49.403 1.00 96.69 575 ARG A C 1
ATOM 4652 O O . ARG A 1 575 ? 26.718 -1.878 -48.457 1.00 96.69 575 ARG A O 1
ATOM 4659 N N . PRO A 1 576 ? 26.360 -2.361 -50.620 1.00 96.00 576 PRO A N 1
ATOM 4660 C CA . PRO A 1 576 ? 25.665 -1.106 -50.912 1.00 96.00 576 PRO A CA 1
ATOM 4661 C C . PRO A 1 576 ? 24.326 -0.945 -50.175 1.00 96.00 576 PRO A C 1
ATOM 4663 O O . PRO A 1 576 ? 23.962 0.193 -49.848 1.00 96.00 576 PRO A O 1
ATOM 4666 N N . LYS A 1 577 ? 23.597 -2.033 -49.884 1.00 96.19 577 LYS A N 1
ATOM 4667 C CA . LYS A 1 577 ? 22.345 -1.951 -49.114 1.00 96.19 577 LYS A CA 1
ATOM 4668 C C . LYS A 1 577 ? 22.647 -1.632 -47.663 1.00 96.19 577 LYS A C 1
ATOM 4670 O O . LYS A 1 577 ? 22.052 -0.702 -47.128 1.00 96.19 577 LYS A O 1
ATOM 4675 N N . LEU A 1 578 ? 23.637 -2.295 -47.071 1.00 97.12 578 LEU A N 1
ATOM 4676 C CA . LEU A 1 578 ? 24.111 -2.025 -45.721 1.00 97.12 578 LEU A CA 1
ATOM 4677 C C . LEU A 1 578 ? 24.609 -0.585 -45.592 1.00 97.12 578 LEU A C 1
ATOM 4679 O O . LEU A 1 578 ? 24.259 0.099 -44.636 1.00 97.12 578 LEU A O 1
ATOM 4683 N N . LYS A 1 579 ? 25.352 -0.076 -46.585 1.00 96.62 579 LYS A N 1
ATOM 4684 C CA . LYS A 1 579 ? 25.783 1.331 -46.628 1.00 96.62 579 LYS A CA 1
ATOM 4685 C C . LYS A 1 579 ? 24.601 2.302 -46.584 1.00 96.62 579 LYS A C 1
ATOM 4687 O O . LYS A 1 579 ? 24.629 3.296 -45.856 1.00 96.62 579 LYS A O 1
ATOM 4692 N N . THR A 1 580 ? 23.574 2.028 -47.385 1.00 96.44 580 THR A N 1
ATOM 4693 C CA . THR A 1 580 ? 22.373 2.868 -47.484 1.00 96.44 580 THR A CA 1
ATOM 4694 C C . THR A 1 580 ? 21.539 2.789 -46.206 1.00 96.44 580 THR A C 1
ATOM 4696 O O . THR A 1 580 ? 21.127 3.821 -45.675 1.00 96.44 580 THR A O 1
ATOM 4699 N N . TRP A 1 581 ? 21.353 1.582 -45.676 1.00 97.81 581 TRP A N 1
ATOM 4700 C CA . TRP A 1 581 ? 20.652 1.311 -44.427 1.00 97.81 581 TRP A CA 1
ATOM 4701 C C . TRP A 1 581 ? 21.337 1.980 -43.232 1.00 97.81 581 TRP A C 1
ATOM 4703 O O . TRP A 1 581 ? 20.681 2.710 -42.499 1.00 97.81 581 TRP A O 1
ATOM 4713 N N . LEU A 1 582 ? 22.659 1.849 -43.080 1.00 95.69 582 LEU A N 1
ATOM 4714 C CA . LEU A 1 582 ? 23.387 2.440 -41.952 1.00 95.69 582 LEU A CA 1
ATOM 4715 C C . LEU A 1 582 ? 23.269 3.971 -41.942 1.00 95.69 582 LEU A C 1
ATOM 4717 O O . LEU A 1 582 ? 23.069 4.591 -40.897 1.00 95.69 582 LEU A O 1
ATOM 4721 N N . LYS A 1 583 ? 23.315 4.594 -43.128 1.00 94.69 583 LYS A N 1
ATOM 4722 C CA . LYS A 1 583 ? 23.039 6.028 -43.279 1.00 94.69 583 LYS A CA 1
ATOM 4723 C C . LYS A 1 583 ? 21.610 6.372 -42.846 1.00 94.69 583 LYS A C 1
ATOM 4725 O O . LYS A 1 583 ? 21.421 7.368 -42.152 1.00 94.69 583 LYS A O 1
ATOM 4730 N N . ALA A 1 584 ? 20.623 5.566 -43.235 1.00 94.56 584 ALA A N 1
ATOM 4731 C CA . ALA A 1 584 ? 19.234 5.771 -42.839 1.00 94.56 584 ALA A CA 1
ATOM 4732 C C . ALA A 1 584 ? 19.035 5.610 -41.322 1.00 94.56 584 ALA A C 1
ATOM 4734 O O . ALA A 1 584 ? 18.347 6.437 -40.727 1.00 94.56 584 ALA A O 1
ATOM 4735 N N . VAL A 1 585 ? 19.668 4.620 -40.682 1.00 94.50 585 VAL A N 1
ATOM 4736 C CA . VAL A 1 585 ? 19.622 4.426 -39.221 1.00 94.50 585 VAL A CA 1
ATOM 4737 C C . VAL A 1 585 ? 20.167 5.652 -38.498 1.00 94.50 585 VAL A C 1
ATOM 4739 O O . VAL A 1 585 ? 19.460 6.228 -37.674 1.00 94.50 585 VAL A O 1
ATOM 4742 N N . ARG A 1 586 ? 21.360 6.128 -38.877 1.00 90.44 586 ARG A N 1
ATOM 4743 C CA . ARG A 1 586 ? 21.966 7.347 -38.310 1.00 90.44 586 ARG A CA 1
ATOM 4744 C C . ARG A 1 586 ? 21.066 8.575 -38.451 1.00 90.44 586 ARG A C 1
ATOM 4746 O O . ARG A 1 586 ? 20.942 9.353 -37.517 1.00 90.44 586 ARG A O 1
ATOM 4753 N N . GLN A 1 587 ? 20.421 8.742 -39.606 1.00 89.06 587 GLN A N 1
ATOM 4754 C CA . GLN A 1 587 ? 19.511 9.866 -39.853 1.00 89.06 587 GLN A CA 1
ATOM 4755 C C . GLN A 1 587 ? 18.218 9.791 -39.034 1.00 89.06 587 GLN A C 1
ATOM 4757 O O . GLN A 1 587 ? 17.692 10.828 -38.654 1.00 89.06 587 GLN A O 1
ATOM 4762 N N . ASN A 1 588 ? 17.689 8.590 -38.787 1.00 88.88 588 ASN A N 1
ATOM 4763 C CA . ASN A 1 588 ? 16.442 8.420 -38.034 1.00 88.88 588 ASN A CA 1
ATOM 4764 C C . ASN A 1 588 ? 16.669 8.435 -36.517 1.00 88.88 588 ASN A C 1
ATOM 4766 O O . ASN A 1 588 ? 15.788 8.868 -35.782 1.00 88.88 588 ASN A O 1
ATOM 4770 N N . ALA A 1 589 ? 17.827 7.963 -36.048 1.00 81.56 589 ALA A N 1
ATOM 4771 C CA . ALA A 1 589 ? 18.186 7.963 -34.632 1.00 81.56 589 ALA A CA 1
ATOM 4772 C C . ALA A 1 589 ? 18.849 9.281 -34.169 1.00 81.56 589 ALA A C 1
ATOM 4774 O O . ALA A 1 589 ? 18.895 9.543 -32.969 1.00 81.56 589 ALA A O 1
ATOM 4775 N N . ASP A 1 590 ? 19.319 10.104 -35.113 1.00 78.44 590 ASP A N 1
ATOM 4776 C CA . ASP A 1 590 ? 19.759 11.498 -34.955 1.00 78.44 590 ASP A CA 1
ATOM 4777 C C . ASP A 1 590 ? 20.792 11.736 -33.823 1.00 78.44 590 ASP A C 1
ATOM 4779 O O . ASP A 1 590 ? 21.785 11.006 -33.709 1.00 78.44 590 ASP A O 1
ATOM 4783 N N . PHE A 1 591 ? 20.614 12.783 -33.007 1.00 71.44 591 PHE A N 1
ATOM 4784 C CA . PHE A 1 591 ? 21.586 13.241 -32.011 1.00 71.44 591 PHE A CA 1
ATOM 4785 C C . PHE A 1 591 ? 21.976 12.171 -30.965 1.00 71.44 591 PHE A C 1
ATOM 4787 O O . PHE A 1 591 ? 23.180 11.956 -30.792 1.00 71.44 591 PHE A O 1
ATOM 4794 N N . PRO A 1 592 ? 21.041 11.432 -30.324 1.00 78.19 592 PRO A N 1
ATOM 4795 C CA . PRO A 1 592 ? 21.388 10.387 -29.353 1.00 78.19 592 PRO A CA 1
ATOM 4796 C C . PRO A 1 592 ? 22.320 9.302 -29.906 1.00 78.19 592 PRO A C 1
ATOM 4798 O O . PRO A 1 592 ? 23.204 8.821 -29.198 1.00 78.19 592 PRO A O 1
ATOM 4801 N N . TYR A 1 593 ? 22.151 8.931 -31.179 1.00 83.00 593 TYR A N 1
ATOM 4802 C CA . TYR A 1 593 ? 22.991 7.921 -31.819 1.00 83.00 593 TYR A CA 1
ATOM 4803 C C . TYR A 1 593 ? 24.431 8.409 -31.972 1.00 83.00 593 TYR A C 1
ATOM 4805 O O . TYR A 1 593 ? 25.373 7.700 -31.617 1.00 83.00 593 TYR A O 1
ATOM 4813 N N . ASN A 1 594 ? 24.613 9.635 -32.465 1.00 81.62 594 ASN A N 1
ATOM 4814 C CA . ASN A 1 594 ? 25.942 10.208 -32.674 1.00 81.62 594 ASN A CA 1
ATOM 4815 C C . ASN A 1 594 ? 26.680 10.459 -31.354 1.00 81.62 594 ASN A C 1
ATOM 4817 O O . ASN A 1 594 ? 27.883 10.213 -31.279 1.00 81.62 594 ASN A O 1
ATOM 4821 N N . GLU A 1 595 ? 25.966 10.892 -30.313 1.00 83.75 595 GLU A N 1
ATOM 4822 C CA . GLU A 1 595 ? 26.523 11.042 -28.966 1.00 83.75 595 GLU A CA 1
ATOM 4823 C C . GLU A 1 595 ? 27.033 9.704 -28.411 1.00 83.75 595 GLU A C 1
ATOM 4825 O O . GLU A 1 595 ? 28.182 9.624 -27.970 1.00 83.75 595 GLU A O 1
ATOM 4830 N N . ALA A 1 596 ? 26.234 8.633 -28.512 1.00 86.50 596 ALA A N 1
ATOM 4831 C CA . ALA A 1 596 ? 26.621 7.297 -28.053 1.00 86.50 596 ALA A CA 1
ATOM 4832 C C . ALA A 1 596 ? 27.837 6.724 -28.811 1.00 86.50 596 ALA A C 1
ATOM 4834 O O . ALA A 1 596 ? 28.645 5.996 -28.233 1.00 86.50 596 ALA A O 1
ATOM 4835 N N . HIS A 1 597 ? 28.010 7.082 -30.089 1.00 88.75 597 HIS A N 1
ATOM 4836 C CA . HIS A 1 597 ? 29.089 6.572 -30.945 1.00 88.75 597 HIS A CA 1
ATOM 4837 C C . HIS A 1 597 ? 30.374 7.417 -30.924 1.00 88.75 597 HIS A C 1
ATOM 4839 O O . HIS A 1 597 ? 31.340 7.069 -31.606 1.00 88.75 597 HIS A O 1
ATOM 4845 N N . LYS A 1 598 ? 30.465 8.480 -30.109 1.00 89.38 598 LYS A N 1
ATOM 4846 C CA . LYS A 1 598 ? 31.678 9.321 -30.006 1.00 89.38 598 LYS A CA 1
ATOM 4847 C C . LYS A 1 598 ? 32.959 8.513 -29.788 1.00 89.38 598 LYS A C 1
ATOM 4849 O O . LYS A 1 598 ? 33.951 8.732 -30.483 1.00 89.38 598 LYS A O 1
ATOM 4854 N N . GLN A 1 599 ? 32.939 7.564 -28.851 1.00 86.19 599 GLN A N 1
ATOM 4855 C CA . GLN A 1 599 ? 34.108 6.725 -28.562 1.00 86.19 599 GLN A CA 1
ATOM 4856 C C . GLN A 1 599 ? 34.421 5.762 -29.715 1.00 86.19 599 GLN A C 1
ATOM 4858 O O . GLN A 1 599 ? 35.589 5.570 -30.044 1.00 86.19 599 GLN A O 1
ATOM 4863 N N . VAL A 1 600 ? 33.395 5.208 -30.371 1.00 87.69 600 VAL A N 1
ATOM 4864 C CA . VAL A 1 600 ? 33.555 4.337 -31.548 1.00 87.69 600 VAL A CA 1
ATOM 4865 C C . VAL A 1 600 ? 34.278 5.093 -32.661 1.00 87.69 600 VAL A C 1
ATOM 4867 O O . VAL A 1 600 ? 35.285 4.613 -33.177 1.00 87.69 600 VAL A O 1
ATOM 4870 N N . TYR A 1 601 ? 33.840 6.315 -32.971 1.00 87.62 601 TYR A N 1
ATOM 4871 C CA . TYR A 1 601 ? 34.454 7.144 -34.010 1.00 87.62 601 TYR A CA 1
ATOM 4872 C C . TYR A 1 601 ? 35.894 7.550 -33.678 1.00 87.62 601 TYR A C 1
ATOM 4874 O O . TYR A 1 601 ? 36.752 7.527 -34.559 1.00 87.62 601 TYR A O 1
ATOM 4882 N N . GLN A 1 602 ? 36.190 7.865 -32.413 1.00 87.00 602 GLN A N 1
ATOM 4883 C CA . GLN A 1 602 ? 37.561 8.150 -31.973 1.00 87.00 602 GLN A CA 1
ATOM 4884 C C . GLN A 1 602 ? 38.485 6.942 -32.162 1.00 87.00 602 GLN A C 1
ATOM 4886 O O . GLN A 1 602 ? 39.597 7.082 -32.669 1.00 87.00 602 GLN A O 1
ATOM 4891 N N . TRP A 1 603 ? 38.030 5.746 -31.785 1.00 85.31 603 TRP A N 1
ATOM 4892 C CA . TRP A 1 603 ? 38.801 4.516 -31.963 1.00 85.31 603 TRP A CA 1
ATOM 4893 C C . TRP A 1 603 ? 38.972 4.143 -33.435 1.00 85.31 603 TRP A C 1
ATOM 4895 O O . TRP A 1 603 ? 40.065 3.753 -33.837 1.00 85.31 603 TRP A O 1
ATOM 4905 N N . ALA A 1 604 ? 37.933 4.313 -34.251 1.00 85.44 604 ALA A N 1
ATOM 4906 C CA . ALA A 1 604 ? 38.011 4.089 -35.690 1.00 85.44 604 ALA A CA 1
ATOM 4907 C C . ALA A 1 604 ? 39.035 5.024 -36.356 1.00 85.44 604 ALA A C 1
ATOM 4909 O O . ALA A 1 604 ? 39.862 4.582 -37.151 1.00 85.44 604 ALA A O 1
ATOM 4910 N N . ALA A 1 605 ? 39.045 6.305 -35.977 1.00 82.94 605 ALA A N 1
ATOM 4911 C CA . ALA A 1 605 ? 40.013 7.274 -36.479 1.00 82.94 605 ALA A CA 1
ATOM 4912 C C . ALA A 1 605 ? 41.464 6.907 -36.102 1.00 82.94 605 ALA A C 1
ATOM 4914 O O . ALA A 1 605 ? 42.365 7.021 -36.940 1.00 82.94 605 ALA A O 1
ATOM 4915 N N . ARG A 1 606 ? 41.691 6.397 -34.882 1.00 80.44 606 ARG A N 1
ATOM 4916 C CA . ARG A 1 606 ? 42.996 5.857 -34.451 1.00 80.44 606 ARG A CA 1
ATOM 4917 C C . ARG A 1 606 ? 43.401 4.622 -35.256 1.00 80.44 606 ARG A C 1
ATOM 4919 O O . ARG A 1 606 ? 44.529 4.548 -35.729 1.00 80.44 606 ARG A O 1
ATOM 4926 N N . ALA A 1 607 ? 42.479 3.683 -35.471 1.00 76.75 607 ALA A N 1
ATOM 4927 C CA . ALA A 1 607 ? 42.738 2.469 -36.248 1.00 76.75 607 ALA A CA 1
ATOM 4928 C C . ALA A 1 607 ? 43.083 2.761 -37.722 1.00 76.75 607 ALA A C 1
ATOM 4930 O O . ALA A 1 607 ? 43.860 2.029 -38.329 1.00 76.75 607 ALA A O 1
ATOM 4931 N N . CYS A 1 608 ? 42.546 3.849 -38.282 1.00 67.56 608 CYS A N 1
ATOM 4932 C CA . CYS A 1 608 ? 42.858 4.333 -39.629 1.00 67.56 608 CYS A CA 1
ATOM 4933 C C . CYS A 1 608 ? 44.103 5.243 -39.701 1.00 67.56 608 CYS A C 1
ATOM 4935 O O . CYS A 1 608 ? 44.415 5.742 -40.780 1.00 67.56 608 CYS A O 1
ATOM 4937 N N . GLY A 1 609 ? 44.803 5.490 -38.583 1.00 62.16 609 GLY A N 1
ATOM 4938 C CA . GLY A 1 609 ? 46.017 6.317 -38.542 1.00 62.16 609 GLY A CA 1
ATOM 4939 C C . GLY A 1 609 ? 45.782 7.832 -38.633 1.00 62.16 609 GLY A C 1
ATOM 4940 O O . GLY A 1 609 ? 46.698 8.569 -38.977 1.00 62.16 609 GLY A O 1
ATOM 4941 N N . THR A 1 610 ? 44.567 8.312 -38.343 1.00 50.59 610 THR A N 1
ATOM 4942 C CA . THR A 1 610 ? 44.201 9.749 -38.405 1.00 50.59 610 THR A CA 1
ATOM 4943 C C . THR A 1 610 ? 44.308 10.492 -37.062 1.00 50.59 610 THR A C 1
ATOM 4945 O O . THR A 1 610 ? 44.125 11.705 -37.019 1.00 50.59 610 THR A O 1
ATOM 4948 N N . LEU A 1 611 ? 44.637 9.785 -35.977 1.00 40.44 611 LEU A N 1
ATOM 4949 C CA . LEU A 1 611 ? 44.919 10.296 -34.627 1.00 40.44 611 LEU A CA 1
ATOM 4950 C C . LEU A 1 611 ? 46.072 9.462 -34.033 1.00 40.44 611 LEU A C 1
ATOM 4952 O O . LEU A 1 611 ? 46.020 8.235 -34.136 1.00 40.44 611 LEU A O 1
ATOM 4956 N N . GLU A 1 612 ? 47.093 10.098 -33.441 1.00 37.03 612 GLU A N 1
ATOM 4957 C CA . GLU A 1 612 ? 48.207 9.395 -32.768 1.00 37.03 612 GLU A CA 1
ATOM 4958 C C . GLU A 1 612 ? 47.733 8.642 -31.505 1.00 37.03 612 GLU A C 1
ATOM 4960 O O . GLU A 1 612 ? 46.713 9.000 -30.905 1.00 37.03 612 GLU A O 1
ATOM 4965 N N . LEU A 1 613 ? 48.452 7.559 -31.169 1.00 38.47 613 LEU A N 1
ATOM 4966 C CA . LEU A 1 613 ? 48.102 6.547 -30.156 1.00 38.47 613 LEU A CA 1
ATOM 4967 C C . LEU A 1 613 ? 48.084 7.065 -28.714 1.00 38.47 613 LEU A C 1
ATOM 4969 O O . LEU A 1 613 ? 49.090 7.678 -28.294 1.00 38.47 613 LEU A O 1
#

Organism: Megaselia scalaris (NCBI:txid36166)

Foldseek 3Di:
DPPPVVVVVVVVVVVLLVVLVVVLVVVLCCQQPNDPDHPVVDPLVVLVVVLVVLVPDDCPPPDPSNVVSSLSNSLVSLLVSLVVVLVVLVVVLVVVQPPPPPPPPQPDADDLDFDPSLVSLLVSLLVVQVSQVVCVPPPDDLVRHCVVSCVVVVVVCVVPPPDTDDGDPSSLVSSLVSLVSHDDDDQDDPPPDPDPVSVVSSVVSVVVVVVSVVVSVVSVCVSVVVLVVVLVVLLVVLLVLCVVLPDDLVLQADPDADPAADPSLLVSCCVRLVVVLSNDLDLVSSLSSLLSNLVSVVVSCVVVLRAGELSSLNNQLRNLVVNLVCLVPDPSHDPVSNVDNSPRLSSLQSNLLSVLLNDALPDDDPQPPDDDDDDDDDDDDDPDDDDPHSVNSYPPSNSSNSSYDPPPPDPPPPDDDADVLVLSLVDPCCCVQENVVSDDDWDQDPVRDIDDDPVVVVVVCVVVVVDDCLQQPPPPLLNVLLVVLVVVCVQALQQLQVQLLCQQPVCCVSVVDDGDPVSNVVSPVSNLVSLVCCLPPQPPPALARSHPTHYNSLVVNLVSQLLNLLQVDDSCVVRVSVVNSNVVNCVVVDPVSCVVCVVSVVSSCVNVVNDDD

pLDDT: mean 78.0, std 16.98, range [27.05, 98.44]